Protein AF-0000000071014313 (afdb_homodimer)

Foldseek 3Di:
DPPPPPPPPPPPPPPLPLCLVLPDPPQLVQPPPPPADKKKWFAFFAADDPDDPFTAFGWMWIDDPQAIEIEFAAPCNQVSCVVLSHHLLRHQEYEYQFDPRSRHVRVLVSLLVCQLNVRDDAYEYEYAAPVVVVLVVSLVVNVVVQVCRPVDPSHDGDDSVRRYHYDHDEAQDWDQDSNWIKGKHFAQLDDDPPPDPCNRRGTGIKMWTDDPVFIEIEGGWHADGPRSLQSLAAGQEYEFEEEDLVQVLVVCCVVCVPDDPVRSVVSSVSCNGGHYHLLRLLQSCQSRVYQEYEYGNYHRPPQDPVNVVVSPVNSCVRHPHYYHHDGRGDMD/DDPPPPPPPPPPPPPLPLCLVLLDPPQLVQPPPPPADKKKWFAFFAADDPDDPFTAFGWMWIDDPQAIEIEFAAPCNQVSCVVLSHHLLRYQEYEYQFDPRSRHVRVLVSLLVCQLNVRDDAYEYEYAAPVVVVLVVSLVVCVVVQVCRPVDPSHDGDDSVRRYHYDHDEAQDWDQRSNWIKGKHFAQLDDDPPPDPCNRRGTGIKMWTDDPVFIEIEGGWHADGPRSLQSLAAGQEYEFEEEDLVQVLVVCCVVCVPDDPVRSVVSSCSCNGGHYHLLRLLQSCQSSVYQEYEYGNYHHPPQDPVNVVVSPVNSCVRHVHYYHHDGRGDMD

Structure (mmCIF, N/CA/C/O backbone):
data_AF-0000000071014313-model_v1
#
loop_
_entity.id
_entity.type
_entity.pdbx_description
1 polymer 'MBL fold metallo-hydrolase'
#
loop_
_atom_site.group_PDB
_atom_site.id
_atom_site.type_symbol
_atom_site.label_atom_id
_atom_site.label_alt_id
_atom_site.label_comp_id
_atom_site.label_asym_id
_atom_site.label_entity_id
_atom_site.label_seq_id
_atom_site.pdbx_PDB_ins_code
_atom_site.Cartn_x
_atom_site.Cartn_y
_atom_site.Cartn_z
_atom_site.occupancy
_atom_site.B_iso_or_equiv
_atom_site.auth_seq_id
_atom_site.auth_comp_id
_atom_site.auth_asym_id
_atom_site.auth_atom_id
_atom_site.pdbx_PDB_model_num
ATOM 1 N N . MET A 1 1 ? -30.297 21 66.75 1 26.94 1 MET A N 1
ATOM 2 C CA . MET A 1 1 ? -30.891 20.219 65.625 1 26.94 1 MET A CA 1
ATOM 3 C C . MET A 1 1 ? -30.188 20.5 64.312 1 26.94 1 MET A C 1
ATOM 5 O O . MET A 1 1 ? -30.328 21.578 63.75 1 26.94 1 MET A O 1
ATOM 9 N N . ALA A 1 2 ? -28.891 20.047 64.188 1 30.89 2 ALA A N 1
ATOM 10 C CA . ALA A 1 2 ? -27.797 20.234 63.25 1 30.89 2 ALA A CA 1
ATOM 11 C C . ALA A 1 2 ? -28.141 19.656 61.875 1 30.89 2 ALA A C 1
ATOM 13 O O . ALA A 1 2 ? -28.453 18.469 61.75 1 30.89 2 ALA A O 1
ATOM 14 N N . PHE A 1 3 ? -28.781 20.5 60.969 1 27.12 3 PHE A N 1
ATOM 15 C CA . PHE A 1 3 ? -29.25 20.172 59.625 1 27.12 3 PHE A CA 1
ATOM 16 C C . PHE A 1 3 ? -28.094 19.688 58.75 1 27.12 3 PHE A C 1
ATOM 18 O O . PHE A 1 3 ? -27.109 20.406 58.594 1 27.12 3 PHE A O 1
ATOM 25 N N . ALA A 1 4 ? -27.797 18.375 58.781 1 27.09 4 ALA A N 1
ATOM 26 C CA . ALA A 1 4 ? -26.797 17.641 58 1 27.09 4 ALA A CA 1
ATOM 27 C C . ALA A 1 4 ? -27.094 17.766 56.5 1 27.09 4 ALA A C 1
ATOM 29 O O . ALA A 1 4 ? -28.141 17.312 56.031 1 27.09 4 ALA A O 1
ATOM 30 N N . ARG A 1 5 ? -26.688 18.922 55.875 1 26.81 5 ARG A N 1
ATOM 31 C CA . ARG A 1 5 ? -26.859 19.203 54.438 1 26.81 5 ARG A CA 1
ATOM 32 C C . ARG A 1 5 ? -26.234 18.109 53.594 1 26.81 5 ARG A C 1
ATOM 34 O O . ARG A 1 5 ? -25.047 17.828 53.719 1 26.81 5 ARG A O 1
ATOM 41 N N . THR A 1 6 ? -26.969 17.047 53.344 1 25.08 6 THR A N 1
ATOM 42 C CA . THR A 1 6 ? -26.594 15.93 52.5 1 25.08 6 THR A CA 1
ATOM 43 C C . THR A 1 6 ? -26.266 16.406 51.062 1 25.08 6 THR A C 1
ATOM 45 O O . THR A 1 6 ? -27.109 17 50.406 1 25.08 6 THR A O 1
ATOM 48 N N . CYS A 1 7 ? -25.094 17 50.812 1 25.45 7 CYS A N 1
ATOM 49 C CA . CYS A 1 7 ? -24.609 17.422 49.5 1 25.45 7 CYS A CA 1
ATOM 50 C C . CYS A 1 7 ? -24.625 16.266 48.5 1 25.45 7 CYS A C 1
ATOM 52 O O . CYS A 1 7 ? -23.969 15.25 48.719 1 25.45 7 CYS A O 1
ATOM 54 N N . GLY A 1 8 ? -25.812 15.945 47.938 1 24.05 8 GLY A N 1
ATOM 55 C CA . GLY A 1 8 ? -26.062 14.93 46.938 1 24.05 8 GLY A CA 1
ATOM 56 C C . GLY A 1 8 ? -25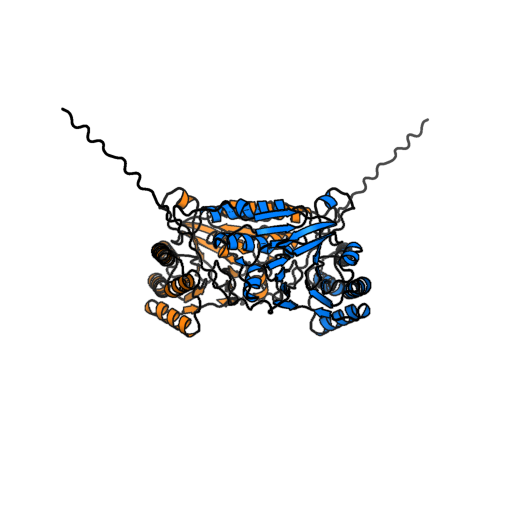.094 15 45.781 1 24.05 8 GLY A C 1
ATOM 57 O O . GLY A 1 8 ? -24.797 16.078 45.25 1 24.05 8 GLY A O 1
ATOM 58 N N . SER A 1 9 ? -24.094 14.023 45.688 1 26.56 9 SER A N 1
ATOM 59 C CA . SER A 1 9 ? -23.078 13.734 44.688 1 26.56 9 SER A CA 1
ATOM 60 C C . SER A 1 9 ? -23.719 13.523 43.312 1 26.56 9 SER A C 1
ATOM 62 O O . SER A 1 9 ? -24.453 12.562 43.094 1 26.56 9 SER A O 1
ATOM 64 N N . GLU A 1 10 ? -24.312 14.57 42.75 1 26.48 10 GLU A N 1
ATOM 65 C CA . GLU A 1 10 ? -24.812 14.32 41.406 1 26.48 10 GLU A CA 1
ATOM 66 C C . GLU A 1 10 ? -23.719 13.797 40.469 1 26.48 10 GLU A C 1
ATOM 68 O O . GLU A 1 10 ? -22.656 14.406 40.375 1 26.48 10 GLU A O 1
ATOM 73 N N . ALA A 1 11 ? -23.672 12.492 40.25 1 27.77 11 ALA A N 1
ATOM 74 C CA . ALA A 1 11 ? -22.906 11.758 39.25 1 27.77 11 ALA A CA 1
ATOM 75 C C . ALA A 1 11 ? -23.062 12.398 37.875 1 27.77 11 ALA A C 1
ATOM 77 O O . ALA A 1 11 ? -24.156 12.469 37.312 1 27.77 11 ALA A O 1
ATOM 78 N N . VAL A 1 12 ? -22.312 13.398 37.531 1 24.95 12 VAL A N 1
ATOM 79 C CA . VAL A 1 12 ? -22.234 13.852 36.156 1 24.95 12 VAL A CA 1
ATOM 80 C C . VAL A 1 12 ? -21.891 12.672 35.25 1 24.95 12 VAL A C 1
ATOM 82 O O . VAL A 1 12 ? -20.844 12.047 35.375 1 24.95 12 VAL A O 1
ATOM 85 N N . ARG A 1 13 ? -22.938 11.953 34.812 1 28.14 13 ARG A N 1
ATOM 86 C CA . ARG A 1 13 ? -22.781 11.016 33.688 1 28.14 13 ARG A CA 1
ATOM 87 C C . ARG A 1 13 ? -21.969 11.641 32.562 1 28.14 13 ARG A C 1
ATOM 89 O O . ARG A 1 13 ? -22.406 12.609 31.938 1 28.14 13 ARG A O 1
ATOM 96 N N . ARG A 1 14 ? -20.672 11.602 32.656 1 26.84 14 ARG A N 1
ATOM 97 C CA . ARG A 1 14 ? -19.828 11.906 31.5 1 26.84 14 ARG A CA 1
ATOM 98 C C . ARG A 1 14 ? -20.312 11.156 30.266 1 26.84 14 ARG A C 1
ATOM 100 O O . ARG A 1 14 ? -20.203 9.922 30.203 1 26.84 14 ARG A O 1
ATOM 107 N N . THR A 1 15 ? -21.422 11.57 29.781 1 27.77 15 THR A N 1
ATOM 108 C CA . THR A 1 15 ? -21.672 11.047 28.438 1 27.77 15 THR A CA 1
ATOM 109 C C . THR A 1 15 ? -20.469 11.242 27.531 1 27.77 15 THR A C 1
ATOM 111 O O . THR A 1 15 ? -20.078 12.383 27.25 1 27.77 15 THR A O 1
ATOM 114 N N . ALA A 1 16 ? -19.453 10.508 27.734 1 30.94 16 ALA A N 1
ATOM 115 C CA . ALA A 1 16 ? -18.375 10.383 26.75 1 30.94 16 ALA A CA 1
ATOM 116 C C . ALA A 1 16 ? -18.938 10.367 25.328 1 30.94 16 ALA A C 1
ATOM 118 O O . ALA A 1 16 ? -19.688 9.461 24.953 1 30.94 16 ALA A O 1
ATOM 119 N N . LEU A 1 17 ? -19.297 11.539 24.906 1 31.41 17 LEU A N 1
ATOM 120 C CA . LEU A 1 17 ? -19.594 11.664 23.484 1 31.41 17 LEU A CA 1
ATOM 121 C C . LEU A 1 17 ? -18.547 10.93 22.641 1 31.41 17 LEU A C 1
ATOM 123 O O . LEU A 1 17 ? -17.375 11.297 22.641 1 31.41 17 LEU A O 1
ATOM 127 N N . SER A 1 18 ? -18.594 9.609 22.641 1 35.16 18 SER A N 1
ATOM 128 C CA . SER A 1 18 ? -17.891 8.859 21.609 1 35.16 18 SER A CA 1
ATOM 129 C C . SER A 1 18 ? -18.078 9.492 20.234 1 35.16 18 SER A C 1
ATOM 131 O O . SER A 1 18 ? -19.156 9.422 19.656 1 35.16 18 SER A O 1
ATOM 133 N N . ILE A 1 19 ? -17.531 10.586 20.078 1 32.69 19 ILE A N 1
ATOM 134 C CA . ILE A 1 19 ? -17.484 11.117 18.719 1 32.69 19 ILE A CA 1
ATOM 135 C C . ILE A 1 19 ? -17 10.047 17.75 1 32.69 19 ILE A C 1
ATOM 137 O O . ILE A 1 19 ? -15.789 9.828 17.625 1 32.69 19 ILE A O 1
ATOM 141 N N . ALA A 1 20 ? -17.516 8.906 17.797 1 34.75 20 ALA A N 1
ATOM 142 C CA . ALA A 1 20 ? -17.328 8.039 16.641 1 34.75 20 ALA A CA 1
ATOM 143 C C . ALA A 1 20 ? -17.469 8.82 15.344 1 34.75 20 ALA A C 1
ATOM 145 O O . ALA A 1 20 ? -18.562 9.289 15.008 1 34.75 20 ALA A O 1
ATOM 146 N N . VAL A 1 21 ? -16.516 9.672 15.094 1 36.03 21 VAL A N 1
ATOM 147 C CA . VAL A 1 21 ? -16.516 10.297 13.781 1 36.03 21 VAL A CA 1
ATOM 148 C C . VAL A 1 21 ? -16.969 9.289 12.727 1 36.03 21 VAL A C 1
ATOM 150 O O . VAL A 1 21 ? -16.297 8.297 12.469 1 36.03 21 VAL A O 1
ATOM 153 N N . ALA A 1 22 ? -18.188 9.039 12.625 1 33.16 22 ALA A N 1
ATOM 154 C CA . ALA A 1 22 ? -18.812 8.344 11.5 1 33.16 22 ALA A CA 1
ATOM 155 C C . ALA A 1 22 ? -18.297 8.875 10.164 1 33.16 22 ALA A C 1
ATOM 157 O O . ALA A 1 22 ? -18.734 9.922 9.695 1 33.16 22 ALA A O 1
ATOM 158 N N . LEU A 1 23 ? -16.969 8.898 9.961 1 35.44 23 LEU A N 1
ATOM 159 C CA . LEU A 1 23 ? -16.484 9.188 8.617 1 35.44 23 LEU A CA 1
ATOM 160 C C . LEU A 1 23 ? -17.328 8.469 7.566 1 35.44 23 LEU A C 1
ATOM 162 O O . LEU A 1 23 ? -17.391 7.238 7.551 1 35.44 23 LEU A O 1
ATOM 166 N N . VAL A 1 24 ? -18.328 9.164 7.113 1 33.41 24 VAL A N 1
ATOM 167 C CA . VAL A 1 24 ? -19.328 8.82 6.125 1 33.41 24 VAL A CA 1
ATOM 168 C C . VAL A 1 24 ? -18.672 8.172 4.91 1 33.41 24 VAL A C 1
ATOM 170 O O . VAL A 1 24 ? -17.734 8.727 4.34 1 33.41 24 VAL A O 1
ATOM 173 N N . ALA A 1 25 ? -18.828 6.934 4.715 1 34.19 25 ALA A N 1
ATOM 174 C CA . ALA A 1 25 ? -18.641 6.184 3.477 1 34.19 25 ALA A CA 1
ATOM 175 C C . ALA A 1 25 ? -19.203 6.941 2.283 1 34.19 25 ALA A C 1
ATOM 177 O O . ALA A 1 25 ? -20.422 7.16 2.203 1 34.19 25 ALA A O 1
ATOM 178 N N . ALA A 1 26 ? -18.5 7.93 1.796 1 34.97 26 ALA A N 1
ATOM 179 C CA . ALA A 1 26 ? -18.953 8.383 0.486 1 34.97 26 ALA A CA 1
ATOM 180 C C . ALA A 1 26 ? -19.469 7.215 -0.348 1 34.97 26 ALA A C 1
ATOM 182 O O . ALA A 1 26 ? -18.75 6.242 -0.578 1 34.97 26 ALA A O 1
ATOM 183 N N . SER A 1 27 ? -20.734 7.066 -0.314 1 32.25 27 SER A N 1
ATOM 184 C CA . SER A 1 27 ? -21.328 6.082 -1.218 1 32.25 27 SER A CA 1
ATOM 185 C C . SER A 1 27 ? -20.875 6.32 -2.658 1 32.25 27 SER A C 1
ATOM 187 O O . SER A 1 27 ? -21.391 7.227 -3.324 1 32.25 27 SER A O 1
ATOM 189 N N . ALA A 1 28 ? -19.594 6.227 -3.006 1 36.09 28 ALA A N 1
ATOM 190 C CA . ALA A 1 28 ? -19.422 6.082 -4.449 1 36.09 28 ALA A CA 1
ATOM 191 C C . ALA A 1 28 ? -20.516 5.203 -5.051 1 36.09 28 ALA A C 1
ATOM 193 O O . ALA A 1 28 ? -20.797 4.121 -4.531 1 36.09 28 ALA A O 1
ATOM 194 N N . THR A 1 29 ? -21.406 5.871 -5.727 1 34.91 29 THR A N 1
ATOM 195 C CA . THR A 1 29 ? -22.375 5.07 -6.469 1 34.91 29 THR A CA 1
ATOM 196 C C . THR A 1 29 ? -21.734 3.777 -6.969 1 34.91 29 THR A C 1
ATOM 198 O O . THR A 1 29 ? -20.875 3.807 -7.84 1 34.91 29 THR A O 1
ATOM 201 N N . ALA A 1 30 ? -21.609 2.875 -6.055 1 39.69 30 ALA A N 1
ATOM 202 C CA . ALA A 1 30 ? -21.219 1.525 -6.449 1 39.69 30 ALA A CA 1
ATOM 203 C C . ALA A 1 30 ? -21.891 1.123 -7.766 1 39.69 30 ALA A C 1
ATOM 205 O O . ALA A 1 30 ? -23.109 1.239 -7.914 1 39.69 30 ALA A O 1
ATOM 206 N N . GLN A 1 31 ? -21.188 1.229 -8.758 1 44.28 31 GLN A N 1
ATOM 207 C CA . GLN A 1 31 ? -21.781 0.568 -9.922 1 44.28 31 GLN A CA 1
ATOM 208 C C . GLN A 1 31 ? -22.391 -0.774 -9.531 1 44.28 31 GLN A C 1
ATOM 210 O O . GLN A 1 31 ? -21.734 -1.609 -8.906 1 44.28 31 GLN A O 1
ATOM 215 N N . PRO A 1 32 ? -23.75 -0.831 -9.516 1 41.12 32 PRO A N 1
ATOM 216 C CA . PRO A 1 32 ? -24.375 -2.107 -9.156 1 41.12 32 PRO A CA 1
ATOM 217 C C . PRO A 1 32 ? -23.703 -3.301 -9.828 1 41.12 32 PRO A C 1
ATOM 219 O O . PRO A 1 32 ? -23.172 -3.172 -10.938 1 41.12 32 PRO A O 1
ATOM 222 N N . ALA A 1 33 ? -23.281 -4.234 -9.008 1 41.94 33 ALA A N 1
ATOM 223 C CA . ALA A 1 33 ? -23 -5.5 -9.68 1 41.94 33 ALA A CA 1
ATOM 224 C C . ALA A 1 33 ? -24 -5.758 -10.805 1 41.94 33 ALA A C 1
ATOM 226 O O . ALA A 1 33 ? -25.141 -5.328 -10.727 1 41.94 33 ALA A O 1
ATOM 227 N N . ARG A 1 34 ? -23.688 -5.891 -11.914 1 41.28 34 ARG A N 1
ATOM 228 C CA . ARG A 1 34 ? -24.688 -6.305 -12.898 1 41.28 34 ARG A CA 1
ATOM 229 C C . ARG A 1 34 ? -25.828 -7.059 -12.227 1 41.28 34 ARG A C 1
ATOM 231 O O . ARG A 1 34 ? -25.609 -7.805 -11.273 1 41.28 34 ARG A O 1
ATOM 238 N N . ALA A 1 35 ? -27.016 -6.633 -12.211 1 48.16 35 ALA A N 1
ATOM 239 C CA . ALA A 1 35 ? -28.328 -7.141 -11.812 1 48.16 35 ALA A CA 1
ATOM 240 C C . ALA A 1 35 ? -28.328 -8.664 -11.703 1 48.16 35 ALA A C 1
ATOM 242 O O . ALA A 1 35 ? -29.234 -9.258 -11.141 1 48.16 35 ALA A O 1
ATOM 243 N N . GLY A 1 36 ? -27.141 -9.773 -11.531 1 60.97 36 GLY A N 1
ATOM 244 C CA . GLY A 1 36 ? -27.375 -11.156 -11.141 1 60.97 36 GLY A CA 1
ATOM 245 C C . GLY A 1 36 ? -26.078 -11.914 -10.875 1 60.97 36 GLY A C 1
ATOM 246 O O . GLY A 1 36 ? -26.109 -13 -10.289 1 60.97 36 GLY A O 1
ATOM 247 N N . GLY A 1 37 ? -24.766 -11.539 -11.266 1 84.56 37 GLY A N 1
ATOM 248 C CA . GLY A 1 37 ? -23.703 -12.531 -11.141 1 84.56 37 GLY A CA 1
ATOM 249 C C . GLY A 1 37 ? -22.438 -11.984 -10.516 1 84.56 37 GLY A C 1
ATOM 250 O O . GLY A 1 37 ? -22.359 -10.797 -10.18 1 84.56 37 GLY A O 1
ATOM 251 N N . SER A 1 38 ? -21.625 -12.844 -10.062 1 94.75 38 SER A N 1
ATOM 252 C CA . SER A 1 38 ? -20.328 -12.516 -9.484 1 94.75 38 SER A CA 1
ATOM 253 C C . SER A 1 38 ? -19.406 -11.867 -10.516 1 94.75 38 SER A C 1
ATOM 255 O O . SER A 1 38 ? -19.578 -12.07 -11.719 1 94.75 38 SER A O 1
ATOM 257 N N . THR A 1 39 ? -18.531 -10.914 -10.062 1 97.69 39 THR A N 1
ATOM 258 C CA . THR A 1 39 ? -17.547 -10.25 -10.922 1 97.69 39 THR A CA 1
ATOM 259 C C . THR A 1 39 ? -16.141 -10.391 -10.359 1 97.69 39 THR A C 1
ATOM 261 O O . THR A 1 39 ? -15.922 -10.18 -9.164 1 97.69 39 THR A O 1
ATOM 264 N N . TRP A 1 40 ? -15.25 -10.875 -11.211 1 98.56 40 TRP A N 1
ATOM 265 C CA . TRP A 1 40 ? -13.836 -10.875 -10.867 1 98.56 40 TRP A CA 1
ATOM 266 C C . TRP A 1 40 ? -13.141 -9.641 -11.422 1 98.56 40 TRP A C 1
ATOM 268 O O . TRP A 1 40 ? -13.203 -9.375 -12.625 1 98.56 40 TRP A O 1
ATOM 278 N N . ILE A 1 41 ? -12.508 -8.859 -10.555 1 98.81 41 ILE A N 1
ATOM 279 C CA . ILE A 1 41 ? -11.797 -7.66 -10.969 1 98.81 41 ILE A CA 1
ATOM 280 C C . ILE A 1 41 ? -10.297 -7.836 -10.727 1 98.81 41 ILE A C 1
ATOM 282 O O . ILE A 1 41 ? -9.883 -8.172 -9.609 1 98.81 41 ILE A O 1
ATOM 286 N N . THR A 1 42 ? -9.477 -7.648 -11.773 1 98.88 42 THR A N 1
ATOM 287 C CA . THR A 1 42 ? -8.031 -7.633 -11.594 1 98.88 42 THR A CA 1
ATOM 288 C C . THR A 1 42 ? -7.562 -6.262 -11.117 1 98.88 42 THR A C 1
ATOM 290 O O . THR A 1 42 ? -7.383 -5.348 -11.922 1 98.88 42 THR A O 1
ATOM 293 N N . LEU A 1 43 ? -7.297 -6.148 -9.836 1 98.81 43 LEU A N 1
ATOM 294 C CA . LEU A 1 43 ? -6.895 -4.859 -9.289 1 98.81 43 LEU A CA 1
ATOM 295 C C . LEU A 1 43 ? -5.457 -4.527 -9.672 1 98.81 43 LEU A C 1
ATOM 297 O O . LEU A 1 43 ? -5.164 -3.404 -10.086 1 98.81 43 LEU A O 1
ATOM 301 N N . GLY A 1 44 ? -4.598 -5.41 -9.477 1 98.69 44 GLY A N 1
ATOM 302 C CA . GLY A 1 44 ? -3.197 -5.297 -9.859 1 98.69 44 GLY A CA 1
ATOM 303 C C . GLY A 1 44 ? -2.674 -6.527 -10.57 1 98.69 44 GLY A C 1
ATOM 304 O O . GLY A 1 44 ? -2.836 -7.648 -10.086 1 98.69 44 GLY A O 1
ATOM 305 N N . THR A 1 45 ? -1.954 -6.32 -11.758 1 98.12 45 THR A N 1
ATOM 306 C CA . THR A 1 45 ? -1.672 -7.449 -12.641 1 98.12 45 THR A CA 1
ATOM 307 C C . THR A 1 45 ? -0.168 -7.633 -12.82 1 98.12 45 THR A C 1
ATOM 309 O O . THR A 1 45 ? 0.271 -8.492 -13.594 1 98.12 45 THR A O 1
ATOM 312 N N . MET A 1 46 ? 0.607 -6.863 -12.078 1 95.81 46 MET A N 1
ATOM 313 C CA . MET A 1 46 ? 2.059 -6.965 -12.211 1 95.81 46 MET A CA 1
ATOM 314 C C . MET A 1 46 ? 2.619 -7.996 -11.234 1 95.81 46 MET A C 1
ATOM 316 O O . MET A 1 46 ? 2.334 -7.945 -10.039 1 95.81 46 MET A O 1
ATOM 320 N N . GLY A 1 47 ? 3.381 -8.852 -11.758 1 95.12 47 GLY A N 1
ATOM 321 C CA . GLY A 1 47 ? 4.145 -9.68 -10.844 1 95.12 47 GLY A CA 1
ATOM 322 C C . GLY A 1 47 ? 5.266 -8.93 -10.156 1 95.12 47 GLY A C 1
ATOM 323 O O . GLY A 1 47 ? 5.938 -8.102 -10.766 1 95.12 47 GLY A O 1
ATOM 324 N N . GLY A 1 48 ? 5.457 -9.203 -8.922 1 89.94 48 GLY A N 1
ATOM 325 C CA . GLY A 1 48 ? 6.52 -8.547 -8.172 1 89.94 48 GLY A CA 1
ATOM 326 C C . GLY A 1 48 ? 7.832 -9.312 -8.211 1 89.94 48 GLY A C 1
ATOM 327 O O . GLY A 1 48 ? 8.039 -10.156 -9.086 1 89.94 48 GLY A O 1
ATOM 328 N N . PRO A 1 49 ? 8.781 -8.906 -7.34 1 93.06 49 PRO A N 1
ATOM 329 C CA . PRO A 1 49 ? 8.625 -7.941 -6.246 1 93.06 49 PRO A CA 1
ATOM 330 C C . PRO A 1 49 ? 8.938 -6.508 -6.672 1 93.06 49 PRO A C 1
ATOM 332 O O . PRO A 1 49 ? 8.664 -5.566 -5.926 1 93.06 49 PRO A O 1
ATOM 335 N N . ILE A 1 50 ? 9.484 -6.312 -7.828 1 92.44 50 ILE A N 1
ATOM 336 C CA . ILE A 1 50 ? 9.836 -4.973 -8.289 1 92.44 50 ILE A CA 1
ATOM 337 C C . ILE A 1 50 ? 8.578 -4.266 -8.805 1 92.44 50 ILE A C 1
ATOM 339 O O . ILE A 1 50 ? 7.859 -4.801 -9.648 1 92.44 50 ILE A O 1
ATOM 343 N N . ALA A 1 51 ? 8.367 -3.072 -8.312 1 94.94 51 ALA A N 1
ATOM 344 C CA . ALA A 1 51 ? 7.188 -2.312 -8.711 1 94.94 51 ALA A CA 1
ATOM 345 C C . ALA A 1 51 ? 7.32 -1.803 -10.141 1 94.94 51 ALA A C 1
ATOM 347 O O . ALA A 1 51 ? 8.438 -1.576 -10.625 1 94.94 51 ALA A O 1
ATOM 348 N N . SER A 1 52 ? 6.191 -1.687 -10.781 1 94.5 52 SER A N 1
ATOM 349 C CA . SER A 1 52 ? 6.086 -1.191 -12.148 1 94.5 52 SER A CA 1
ATOM 350 C C . SER A 1 52 ? 5.387 0.162 -12.195 1 94.5 52 SER A C 1
ATOM 352 O O . SER A 1 52 ? 4.523 0.449 -11.359 1 94.5 52 SER A O 1
ATOM 354 N N . ALA A 1 53 ? 5.727 0.974 -13.164 1 94.88 53 ALA A N 1
ATOM 355 C CA . ALA A 1 53 ? 5.055 2.254 -13.367 1 94.88 53 ALA A CA 1
ATOM 356 C C . ALA A 1 53 ? 3.691 2.061 -14.023 1 94.88 53 ALA A C 1
ATOM 358 O O . ALA A 1 53 ? 2.836 2.947 -13.969 1 94.88 53 ALA A O 1
ATOM 359 N N . ASP A 1 54 ? 3.469 0.889 -14.602 1 93.94 54 ASP A N 1
ATOM 360 C CA . ASP A 1 54 ? 2.33 0.745 -15.508 1 93.94 54 ASP A CA 1
ATOM 361 C C . ASP A 1 54 ? 1.273 -0.182 -14.914 1 93.94 54 ASP A C 1
ATOM 363 O O . ASP A 1 54 ? 0.111 -0.151 -15.32 1 93.94 54 ASP A O 1
ATOM 367 N N . ARG A 1 55 ? 1.731 -1.054 -14.031 1 96.62 55 ARG A N 1
ATOM 368 C CA . ARG A 1 55 ? 0.832 -2.045 -13.445 1 96.62 55 ARG A CA 1
ATOM 369 C C . ARG A 1 55 ? 0.989 -2.105 -11.93 1 96.62 55 ARG A C 1
ATOM 371 O O . ARG A 1 55 ? 2.098 -1.961 -11.414 1 96.62 55 ARG A O 1
ATOM 378 N N . SER A 1 56 ? -0.093 -2.293 -11.25 1 98.06 56 SER A N 1
ATOM 379 C CA . SER A 1 56 ? -0.079 -2.396 -9.789 1 98.06 56 SER A CA 1
ATOM 380 C C . SER A 1 56 ? 0.328 -3.795 -9.344 1 98.06 56 SER A C 1
ATOM 382 O O . SER A 1 56 ? 0.264 -4.746 -10.125 1 98.06 56 SER A O 1
ATOM 384 N N . GLN A 1 57 ? 0.724 -3.908 -8.117 1 98.12 57 GLN A N 1
ATOM 385 C CA . GLN A 1 57 ? 1.114 -5.191 -7.547 1 98.12 57 GLN A CA 1
ATOM 386 C C . GLN A 1 57 ? -0.088 -6.125 -7.41 1 98.12 57 GLN A C 1
ATOM 388 O O . GLN A 1 57 ? -1.235 -5.672 -7.441 1 98.12 57 GLN A O 1
ATOM 393 N N . PRO A 1 58 ? 0.172 -7.395 -7.219 1 98.56 58 PRO A N 1
ATOM 394 C CA . PRO A 1 58 ? -0.895 -8.391 -7.336 1 98.56 58 PRO A CA 1
ATOM 395 C C . PRO A 1 58 ? -2 -8.195 -6.301 1 98.56 58 PRO A C 1
ATOM 397 O O . PRO A 1 58 ? -1.729 -8.18 -5.098 1 98.56 58 PRO A O 1
ATOM 400 N N . ALA A 1 59 ? -3.164 -8.055 -6.758 1 98.88 59 ALA A N 1
ATOM 401 C CA . ALA A 1 59 ? -4.414 -8.016 -6.004 1 98.88 59 ALA A CA 1
ATOM 402 C C . ALA A 1 59 ? -5.613 -8.25 -6.918 1 98.88 59 ALA A C 1
ATOM 404 O O . ALA A 1 59 ? -5.621 -7.805 -8.07 1 98.88 59 ALA A O 1
ATOM 405 N N . ASN A 1 60 ? -6.621 -8.961 -6.441 1 98.88 60 ASN A N 1
ATOM 406 C CA . ASN A 1 60 ? -7.879 -9.227 -7.133 1 98.88 60 ASN A CA 1
ATOM 407 C C . ASN A 1 60 ? -9.078 -9.008 -6.215 1 98.88 60 ASN A C 1
ATOM 409 O O . ASN A 1 60 ? -8.922 -8.922 -4.992 1 98.88 60 ASN A O 1
ATOM 413 N N . LEU A 1 61 ? -10.188 -8.867 -6.871 1 98.88 61 LEU A N 1
ATOM 414 C CA . LEU A 1 61 ? -11.438 -8.68 -6.137 1 98.88 61 LEU A CA 1
ATOM 415 C C . LEU A 1 61 ? -12.539 -9.57 -6.695 1 98.88 61 LEU A C 1
ATOM 417 O O . LEU A 1 61 ? -12.773 -9.594 -7.906 1 98.88 61 LEU A O 1
ATOM 421 N N . LEU A 1 62 ? -13.117 -10.422 -5.848 1 98.81 62 LEU A N 1
ATOM 422 C CA . LEU A 1 62 ? -14.344 -11.133 -6.18 1 98.81 62 LEU A CA 1
ATOM 423 C C . LEU A 1 62 ? -15.562 -10.406 -5.605 1 98.81 62 LEU A C 1
ATOM 425 O O . LEU A 1 62 ? -15.75 -10.375 -4.387 1 98.81 62 LEU A O 1
ATOM 429 N N . LEU A 1 63 ? -16.312 -9.805 -6.43 1 97.25 63 LEU A N 1
ATOM 430 C CA . LEU A 1 63 ? -17.547 -9.109 -6.039 1 97.25 63 LEU A CA 1
ATOM 431 C C . LEU A 1 63 ? -18.75 -10.031 -6.137 1 97.25 63 LEU A C 1
ATOM 433 O O . LEU A 1 63 ? -18.969 -10.664 -7.176 1 97.25 63 LEU A O 1
ATOM 437 N N . THR A 1 64 ? -19.453 -10.141 -5.062 1 94.75 64 THR A N 1
ATOM 438 C CA . THR A 1 64 ? -20.703 -10.898 -5.023 1 94.75 64 THR A CA 1
ATOM 439 C C . THR A 1 64 ? -21.859 -10 -4.602 1 94.75 64 THR A C 1
ATOM 441 O O . THR A 1 64 ? -21.672 -8.812 -4.344 1 94.75 64 THR A O 1
ATOM 444 N N . SER A 1 65 ? -23.047 -10.531 -4.555 1 88.44 65 SER A N 1
ATOM 445 C CA . SER A 1 65 ? -24.219 -9.773 -4.129 1 88.44 65 SER A CA 1
ATOM 446 C C . SER A 1 65 ? -24.141 -9.438 -2.645 1 88.44 65 SER A C 1
ATOM 448 O O . SER A 1 65 ? -24.734 -8.445 -2.199 1 88.44 65 SER A O 1
ATOM 450 N N . THR A 1 66 ? -23.375 -10.148 -1.935 1 85 66 THR A N 1
ATOM 451 C CA . THR A 1 66 ? -23.391 -9.984 -0.485 1 85 66 THR A CA 1
ATOM 452 C C . THR A 1 66 ? -22.125 -9.258 -0.01 1 85 66 THR A C 1
ATOM 454 O O . THR A 1 66 ? -22.062 -8.828 1.142 1 85 66 THR A O 1
ATOM 457 N N . GLY A 1 67 ? -21.156 -9.133 -0.886 1 92.06 67 GLY A N 1
ATOM 458 C CA . GLY A 1 67 ? -19.922 -8.484 -0.462 1 92.06 67 GLY A CA 1
ATOM 459 C C . GLY A 1 67 ? -18.766 -8.711 -1.419 1 92.06 67 GLY A C 1
ATOM 460 O O . GLY A 1 67 ? -18.969 -9.031 -2.59 1 92.06 67 GLY A O 1
ATOM 461 N N . ALA A 1 68 ? -17.594 -8.359 -0.892 1 97.56 68 ALA A N 1
ATOM 462 C CA . ALA A 1 68 ? -16.391 -8.477 -1.726 1 97.56 68 ALA A CA 1
ATOM 463 C C . ALA A 1 68 ? -15.281 -9.211 -0.986 1 97.56 68 ALA A C 1
ATOM 465 O O . ALA A 1 68 ? -15.141 -9.07 0.231 1 97.56 68 ALA A O 1
ATOM 466 N N . ILE A 1 69 ? -14.609 -10.062 -1.732 1 98.75 69 ILE A N 1
ATOM 467 C CA . ILE A 1 69 ? -13.445 -10.781 -1.235 1 98.75 69 ILE A CA 1
ATOM 468 C C . ILE A 1 69 ? -12.188 -10.273 -1.94 1 98.75 69 ILE A C 1
ATOM 470 O O . ILE A 1 69 ? -12.086 -10.344 -3.166 1 98.75 69 ILE A O 1
ATOM 474 N N . LEU A 1 70 ? -11.328 -9.68 -1.137 1 98.94 70 LEU A N 1
ATOM 475 C CA . LEU A 1 70 ? -10.023 -9.289 -1.665 1 98.94 70 LEU A CA 1
ATOM 476 C C . LEU A 1 70 ? -9.078 -10.484 -1.723 1 98.94 70 LEU A C 1
ATOM 478 O O . LEU A 1 70 ? -8.883 -11.18 -0.722 1 98.94 70 LEU A O 1
ATOM 482 N N . VAL A 1 71 ? -8.531 -10.812 -2.91 1 98.94 71 VAL A N 1
ATOM 483 C CA . VAL A 1 71 ? -7.617 -11.938 -3.111 1 98.94 71 VAL A CA 1
ATOM 484 C C . VAL A 1 71 ? -6.203 -11.414 -3.355 1 98.94 71 VAL A C 1
ATOM 486 O O . VAL A 1 71 ? -5.918 -10.836 -4.406 1 98.94 71 VAL A O 1
ATOM 489 N N . ASP A 1 72 ? -5.293 -11.648 -2.377 1 98.94 72 ASP A N 1
ATOM 490 C CA . ASP A 1 72 ? -3.984 -11.016 -2.248 1 98.94 72 ASP A CA 1
ATOM 491 C C . ASP A 1 72 ? -4.117 -9.5 -2.107 1 98.94 72 ASP A C 1
ATOM 493 O O . ASP A 1 72 ? -5.168 -8.938 -2.416 1 98.94 72 ASP A O 1
ATOM 497 N N . ALA A 1 73 ? -3.098 -8.898 -1.549 1 98.81 73 ALA A N 1
ATOM 498 C CA . ALA A 1 73 ? -3.1 -7.469 -1.249 1 98.81 73 ALA A CA 1
ATOM 499 C C . ALA A 1 73 ? -1.702 -6.875 -1.401 1 98.81 73 ALA A C 1
ATOM 501 O O . ALA A 1 73 ? -1.023 -6.605 -0.408 1 98.81 73 ALA A O 1
ATOM 502 N N . GLY A 1 74 ? -1.309 -6.66 -2.648 1 98.75 74 GLY A N 1
ATOM 503 C CA . GLY A 1 74 ? -0.048 -5.977 -2.889 1 98.75 74 GLY A CA 1
ATOM 504 C C . GLY A 1 74 ? -0.109 -4.492 -2.59 1 98.75 74 GLY A C 1
ATOM 505 O O . GLY A 1 74 ? -1.167 -3.965 -2.236 1 98.75 74 GLY A O 1
ATOM 506 N N . ASP A 1 75 ? 1 -3.811 -2.699 1 98.62 75 ASP A N 1
ATOM 507 C CA . ASP A 1 75 ? 1.066 -2.369 -2.48 1 98.62 75 ASP A CA 1
ATOM 508 C C . ASP A 1 75 ? 0.019 -1.637 -3.318 1 98.62 75 ASP A C 1
ATOM 510 O O . ASP A 1 75 ? -0.119 -1.897 -4.516 1 98.62 75 ASP A O 1
ATOM 514 N N . GLY A 1 76 ? -0.769 -0.708 -2.686 1 98.56 76 GLY A N 1
ATOM 515 C CA . GLY A 1 76 ? -1.731 0.109 -3.406 1 98.56 76 GLY A CA 1
ATOM 516 C C . GLY A 1 76 ? -3.09 -0.552 -3.547 1 98.56 76 GLY A C 1
ATOM 517 O O . GLY A 1 76 ? -3.939 -0.082 -4.309 1 98.56 76 GLY A O 1
ATOM 518 N N . ALA A 1 77 ? -3.314 -1.646 -2.834 1 98.81 77 ALA A N 1
ATOM 519 C CA . ALA A 1 77 ? -4.559 -2.398 -2.98 1 98.81 77 ALA A CA 1
ATOM 520 C C . ALA A 1 77 ? -5.77 -1.528 -2.648 1 98.81 77 ALA A C 1
ATOM 522 O O . ALA A 1 77 ? -6.789 -1.584 -3.338 1 98.81 77 ALA A O 1
ATOM 523 N N . VAL A 1 78 ? -5.707 -0.698 -1.598 1 98.69 78 VAL A N 1
ATOM 524 C CA . VAL A 1 78 ? -6.832 0.146 -1.208 1 98.69 78 VAL A CA 1
ATOM 525 C C . VAL A 1 78 ? -7.086 1.199 -2.283 1 98.69 78 VAL A C 1
ATOM 527 O O . VAL A 1 78 ? -8.234 1.509 -2.6 1 98.69 78 VAL A O 1
ATOM 530 N N . GLU A 1 79 ? -6.023 1.734 -2.83 1 98.25 79 GLU A N 1
ATOM 531 C CA . GLU A 1 79 ? -6.172 2.709 -3.906 1 98.25 79 GLU A CA 1
ATOM 532 C C . GLU A 1 79 ? -6.836 2.08 -5.129 1 98.25 79 GLU A C 1
ATOM 534 O O . GLU A 1 79 ? -7.688 2.699 -5.77 1 98.25 79 GLU A O 1
ATOM 539 N N . GLN A 1 80 ? -6.422 0.868 -5.453 1 98.75 80 GLN A N 1
ATOM 540 C CA . GLN A 1 80 ? -7.016 0.172 -6.586 1 98.75 80 GLN A CA 1
ATOM 541 C C . GLN A 1 80 ? -8.492 -0.128 -6.34 1 98.75 80 GLN A C 1
ATOM 543 O O . GLN A 1 80 ? -9.297 -0.103 -7.27 1 98.75 80 GLN A O 1
ATOM 548 N N . LEU A 1 81 ? -8.875 -0.462 -5.082 1 98.69 81 LEU A N 1
ATOM 549 C CA . LEU A 1 81 ? -10.281 -0.634 -4.738 1 98.69 81 LEU A CA 1
ATOM 550 C C . LEU A 1 81 ? -11.078 0.63 -5.047 1 98.69 81 LEU A C 1
ATOM 552 O O . LEU A 1 81 ? -12.164 0.561 -5.633 1 98.69 81 LEU A O 1
ATOM 556 N N . ALA A 1 82 ? -10.539 1.748 -4.68 1 97.69 82 ALA A N 1
ATOM 557 C CA . ALA A 1 82 ? -11.211 3.018 -4.938 1 97.69 82 ALA A CA 1
ATOM 558 C C . ALA A 1 82 ? -11.383 3.254 -6.438 1 97.69 82 ALA A C 1
ATOM 560 O O . ALA A 1 82 ? -12.445 3.688 -6.891 1 97.69 82 ALA A O 1
ATOM 561 N N . LYS A 1 83 ? -10.352 2.936 -7.215 1 98.25 83 LYS A N 1
ATOM 562 C CA . LYS A 1 83 ? -10.414 3.096 -8.664 1 98.25 83 LYS A CA 1
ATOM 563 C C . LYS A 1 83 ? -11.453 2.164 -9.273 1 98.25 83 LYS A C 1
ATOM 565 O O . LYS A 1 83 ? -12.078 2.5 -10.281 1 98.25 83 LYS A O 1
ATOM 570 N N . ALA A 1 84 ? -11.609 1.037 -8.648 1 98.38 84 ALA A N 1
ATOM 571 C CA . ALA A 1 84 ? -12.602 0.069 -9.117 1 98.38 84 ALA A CA 1
ATOM 572 C C . ALA A 1 84 ? -14.008 0.461 -8.68 1 98.38 84 ALA A C 1
ATOM 574 O O . ALA A 1 84 ? -14.984 -0.197 -9.047 1 98.38 84 ALA A O 1
ATOM 575 N N . GLY A 1 85 ? -14.125 1.483 -7.824 1 97 85 GLY A N 1
ATOM 576 C CA . GLY A 1 85 ? -15.422 1.937 -7.34 1 97 85 GLY A CA 1
ATOM 577 C C . GLY A 1 85 ? -15.961 1.091 -6.199 1 97 85 GLY A C 1
ATOM 578 O O . GLY A 1 85 ? -17.172 1.009 -6 1 97 85 GLY A O 1
ATOM 579 N N . VAL A 1 86 ? -15.125 0.396 -5.5 1 97.06 86 VAL A N 1
ATOM 580 C CA . VAL A 1 86 ? -15.547 -0.462 -4.398 1 97.06 86 VAL A CA 1
ATOM 581 C C . VAL A 1 86 ? -15.031 0.104 -3.074 1 97.06 86 VAL A C 1
ATOM 583 O O . VAL A 1 86 ? -13.828 0.099 -2.816 1 97.06 86 VAL A O 1
ATOM 586 N N . PRO A 1 87 ? -15.898 0.574 -2.221 1 94.88 87 PRO A N 1
ATOM 587 C CA . PRO A 1 87 ? -15.453 1.131 -0.94 1 94.88 87 PRO A CA 1
ATOM 588 C C . PRO A 1 87 ? -14.891 0.067 0.003 1 94.88 87 PRO A C 1
ATOM 590 O O . PRO A 1 87 ? -15.336 -1.084 -0.029 1 94.88 87 PRO A O 1
ATOM 593 N N . LEU A 1 88 ? -14 0.465 0.831 1 95.88 88 LEU A N 1
ATOM 594 C CA . LEU A 1 88 ? -13.266 -0.422 1.722 1 95.88 88 LEU A CA 1
ATOM 595 C C . LEU A 1 88 ? -14.211 -1.2 2.625 1 95.88 88 LEU A C 1
ATOM 597 O O . LEU A 1 88 ? -14.008 -2.391 2.869 1 95.88 88 LEU A O 1
ATOM 601 N N . PRO A 1 89 ? -15.352 -0.634 3.076 1 95.06 89 PRO A N 1
ATOM 602 C CA . PRO A 1 89 ? -16.266 -1.368 3.955 1 95.06 89 PRO A CA 1
ATOM 603 C C . PRO A 1 89 ? -16.953 -2.543 3.254 1 95.06 89 PRO A C 1
ATOM 605 O O . PRO A 1 89 ? -17.531 -3.406 3.914 1 95.06 89 PRO A O 1
ATOM 608 N N . ARG A 1 90 ? -16.906 -2.551 1.97 1 96.38 90 ARG A N 1
ATOM 609 C CA . ARG A 1 90 ? -17.547 -3.635 1.228 1 96.38 90 ARG A CA 1
ATOM 610 C C . ARG A 1 90 ? -16.703 -4.91 1.298 1 96.38 90 ARG A C 1
ATOM 612 O O . ARG A 1 90 ? -17.188 -5.996 0.979 1 96.38 90 ARG A O 1
ATOM 619 N N . ILE A 1 91 ? -15.469 -4.793 1.678 1 98.38 91 ILE A N 1
ATOM 620 C CA . ILE A 1 91 ? -14.594 -5.953 1.786 1 98.38 91 ILE A CA 1
ATOM 621 C C . ILE A 1 91 ? -14.938 -6.742 3.051 1 98.38 91 ILE A C 1
ATOM 623 O O . ILE A 1 91 ? -14.766 -6.238 4.164 1 98.38 91 ILE A O 1
ATOM 627 N N . ARG A 1 92 ? -15.305 -7.957 2.865 1 97.75 92 ARG A N 1
ATOM 628 C CA . ARG A 1 92 ? -15.703 -8.797 3.99 1 97.75 92 ARG A CA 1
ATOM 629 C C . ARG A 1 92 ? -14.594 -9.781 4.359 1 97.75 92 ARG A C 1
ATOM 631 O O . ARG A 1 92 ? -14.523 -10.242 5.496 1 97.75 92 ARG A O 1
ATOM 638 N N . ALA A 1 93 ? -13.812 -10.086 3.371 1 98.75 93 ALA A N 1
ATOM 639 C CA . ALA A 1 93 ? -12.742 -11.055 3.605 1 98.75 93 ALA A CA 1
ATOM 640 C C . ALA A 1 93 ? -11.531 -10.766 2.725 1 98.75 93 ALA A C 1
ATOM 642 O O . ALA A 1 93 ? -11.664 -10.148 1.665 1 98.75 93 ALA A O 1
ATOM 643 N N . VAL A 1 94 ? -10.398 -11.156 3.221 1 98.94 94 VAL A N 1
ATOM 644 C CA . VAL A 1 94 ? -9.156 -11.203 2.463 1 98.94 94 VAL A CA 1
ATOM 645 C C . VAL A 1 94 ? -8.656 -12.648 2.389 1 98.94 94 VAL A C 1
ATOM 647 O O . VAL A 1 94 ? -8.68 -13.375 3.387 1 98.94 94 VAL A O 1
ATOM 650 N N . VAL A 1 95 ? -8.25 -13.086 1.2 1 98.94 95 VAL A N 1
ATOM 651 C CA . VAL A 1 95 ? -7.625 -14.391 0.997 1 98.94 95 VAL A CA 1
ATOM 652 C C . VAL A 1 95 ? -6.219 -14.203 0.426 1 98.94 95 VAL A C 1
ATOM 654 O O . VAL A 1 95 ? -6.051 -13.641 -0.656 1 98.94 95 VAL A O 1
ATOM 657 N N . LEU A 1 96 ? -5.211 -14.672 1.162 1 98.94 96 LEU A N 1
ATOM 658 C CA . LEU A 1 96 ? -3.824 -14.57 0.724 1 98.94 96 LEU A CA 1
ATOM 659 C C . LEU A 1 96 ? -3.336 -15.898 0.165 1 98.94 96 LEU A C 1
ATOM 661 O O . LEU A 1 96 ? -3.42 -16.938 0.838 1 98.94 96 LEU A O 1
ATOM 665 N N . SER A 1 97 ? -2.816 -15.852 -1.054 1 98.88 97 SER A N 1
ATOM 666 C CA . SER A 1 97 ? -2.295 -17.078 -1.666 1 98.88 97 SER A CA 1
ATOM 667 C C . SER A 1 97 ? -1.007 -17.531 -0.985 1 98.88 97 SER A C 1
ATOM 669 O O . SER A 1 97 ? -0.84 -18.703 -0.684 1 98.88 97 SER A O 1
ATOM 671 N N . HIS A 1 98 ? -0.095 -16.594 -0.807 1 98.69 98 HIS A N 1
ATOM 672 C CA . HIS A 1 98 ? 1.145 -16.812 -0.068 1 98.69 98 HIS A CA 1
ATOM 673 C C . HIS A 1 98 ? 1.688 -15.508 0.493 1 98.69 98 HIS A C 1
ATOM 675 O O . HIS A 1 98 ? 1.09 -14.445 0.293 1 98.69 98 HIS A O 1
ATOM 681 N N . LEU A 1 99 ? 2.789 -15.578 1.207 1 98.56 99 LEU A N 1
ATOM 682 C CA . LEU A 1 99 ? 3.076 -14.445 2.086 1 98.56 99 LEU A CA 1
ATOM 683 C C . LEU A 1 99 ? 4.227 -13.609 1.537 1 98.56 99 LEU A C 1
ATOM 685 O O . LEU A 1 99 ? 4.797 -12.789 2.256 1 98.56 99 LEU A O 1
ATOM 689 N N . HIS A 1 100 ? 4.586 -13.812 0.236 1 98.25 100 HIS A N 1
ATOM 690 C CA . HIS A 1 100 ? 5.523 -12.867 -0.361 1 98.25 100 HIS A CA 1
ATOM 691 C C . HIS A 1 100 ? 4.973 -11.445 -0.319 1 98.25 100 HIS A C 1
ATOM 693 O O . HIS A 1 100 ? 3.756 -11.242 -0.386 1 98.25 100 HIS A O 1
ATOM 699 N N . PHE A 1 101 ? 5.852 -10.531 -0.318 1 98.44 101 PHE A N 1
ATOM 700 C CA . PHE A 1 101 ? 5.48 -9.164 0.031 1 98.44 101 PHE A CA 1
ATOM 701 C C . PHE A 1 101 ? 4.746 -8.492 -1.123 1 98.44 101 PHE A C 1
ATOM 703 O O . PHE A 1 101 ? 3.924 -7.598 -0.906 1 98.44 101 PHE A O 1
ATOM 710 N N . ASP A 1 102 ? 5.023 -8.883 -2.363 1 97.88 102 ASP A N 1
ATOM 711 C CA . ASP A 1 102 ? 4.273 -8.305 -3.471 1 97.88 102 ASP A CA 1
ATOM 712 C C . ASP A 1 102 ? 2.822 -8.773 -3.465 1 97.88 102 ASP A C 1
ATOM 714 O O . ASP A 1 102 ? 1.975 -8.211 -4.152 1 97.88 102 ASP A O 1
ATOM 718 N N . HIS A 1 103 ? 2.449 -9.758 -2.639 1 98.81 103 HIS A N 1
ATOM 719 C CA . HIS A 1 103 ? 1.08 -10.242 -2.516 1 98.81 103 HIS A CA 1
ATOM 720 C C . HIS A 1 103 ? 0.458 -9.805 -1.193 1 98.81 103 HIS A C 1
ATOM 722 O O . HIS A 1 103 ? -0.745 -9.977 -0.983 1 98.81 103 HIS A O 1
ATOM 728 N N . SER A 1 104 ? 1.261 -9.258 -0.281 1 98.75 104 SER A N 1
ATOM 729 C CA . SER A 1 104 ? 0.732 -9.031 1.06 1 98.75 104 SER A CA 1
ATOM 730 C C . SER A 1 104 ? 1.095 -7.641 1.569 1 98.75 104 SER A C 1
ATOM 732 O O . SER A 1 104 ? 0.585 -7.199 2.602 1 98.75 104 SER A O 1
ATOM 734 N N . GLY A 1 105 ? 1.906 -6.914 0.845 1 98.56 105 GLY A N 1
ATOM 735 C CA . GLY A 1 105 ? 2.475 -5.66 1.321 1 98.56 105 GLY A CA 1
ATOM 736 C C . GLY A 1 105 ? 1.434 -4.582 1.556 1 98.56 105 GLY A C 1
ATOM 737 O O . GLY A 1 105 ? 1.69 -3.609 2.266 1 98.56 105 GLY A O 1
ATOM 738 N N . GLY A 1 106 ? 0.269 -4.68 0.941 1 98.81 106 GLY A N 1
ATOM 739 C CA . GLY A 1 106 ? -0.791 -3.693 1.069 1 98.81 106 GLY A CA 1
ATOM 740 C C . GLY A 1 106 ? -1.741 -3.982 2.215 1 98.81 106 GLY A C 1
ATOM 741 O O . GLY A 1 106 ? -2.627 -3.178 2.512 1 98.81 106 GLY A O 1
ATOM 742 N N . LEU A 1 107 ? -1.576 -5.098 2.949 1 98.94 107 LEU A N 1
ATOM 743 C CA . LEU A 1 107 ? -2.527 -5.523 3.971 1 98.94 107 LEU A CA 1
ATOM 744 C C . LEU A 1 107 ? -2.533 -4.551 5.148 1 98.94 107 LEU A C 1
ATOM 746 O O . LEU A 1 107 ? -3.58 -4.309 5.754 1 98.94 107 LEU A O 1
ATOM 750 N N . ALA A 1 108 ? -1.388 -3.943 5.488 1 98.88 108 ALA A N 1
ATOM 751 C CA . ALA A 1 108 ? -1.321 -2.971 6.578 1 98.88 108 ALA A CA 1
ATOM 752 C C . ALA A 1 108 ? -2.262 -1.796 6.32 1 98.88 108 ALA A C 1
ATOM 754 O O . ALA A 1 108 ? -2.957 -1.34 7.23 1 98.88 108 ALA A O 1
ATOM 755 N N . ALA A 1 109 ? -2.23 -1.312 5.086 1 98.81 109 ALA A N 1
ATOM 756 C CA . ALA A 1 109 ? -3.121 -0.211 4.73 1 98.81 109 ALA A CA 1
ATOM 757 C C . ALA A 1 109 ? -4.586 -0.638 4.824 1 98.81 109 ALA A C 1
ATOM 759 O O . ALA A 1 109 ? -5.43 0.12 5.309 1 98.81 109 ALA A O 1
ATOM 760 N N . VAL A 1 110 ? -4.898 -1.867 4.379 1 98.88 110 VAL A N 1
ATOM 761 C CA . VAL A 1 110 ? -6.262 -2.373 4.453 1 98.88 110 VAL A CA 1
ATOM 762 C C . VAL A 1 110 ? -6.742 -2.355 5.902 1 98.88 110 VAL A C 1
ATOM 764 O O . VAL A 1 110 ? -7.801 -1.798 6.207 1 98.88 110 VAL A O 1
ATOM 767 N N . LEU A 1 111 ? -5.941 -2.889 6.816 1 98.81 111 LEU A N 1
ATOM 768 C CA . LEU A 1 111 ? -6.316 -2.994 8.227 1 98.81 111 LEU A CA 1
ATOM 769 C C . LEU A 1 111 ? -6.375 -1.618 8.875 1 98.81 111 LEU A C 1
ATOM 771 O O . LEU A 1 111 ? -7.352 -1.291 9.555 1 98.81 111 LEU A O 1
ATOM 775 N N . GLY A 1 112 ? -5.348 -0.854 8.641 1 98.44 112 GLY A N 1
ATOM 776 C CA . GLY A 1 112 ? -5.246 0.445 9.289 1 98.44 112 GLY A CA 1
ATOM 777 C C . GLY A 1 112 ? -6.344 1.404 8.875 1 98.44 112 GLY A C 1
ATOM 778 O O . GLY A 1 112 ? -6.934 2.084 9.719 1 98.44 112 GLY A O 1
ATOM 779 N N . LEU A 1 113 ? -6.617 1.471 7.566 1 97.94 113 LEU A N 1
ATOM 780 C CA . LEU A 1 113 ? -7.613 2.41 7.066 1 97.94 113 LEU A CA 1
ATOM 781 C C . LEU A 1 113 ? -9.023 1.961 7.441 1 97.94 113 LEU A C 1
ATOM 783 O O . LEU A 1 113 ? -9.898 2.793 7.691 1 97.94 113 LEU A O 1
ATOM 787 N N . ARG A 1 114 ? -9.305 0.665 7.535 1 97.25 114 ARG A N 1
ATOM 788 C CA . ARG A 1 114 ? -10.562 0.162 8.07 1 97.25 114 ARG A CA 1
ATOM 789 C C . ARG A 1 114 ? -10.758 0.596 9.516 1 97.25 114 ARG A C 1
ATOM 791 O O . ARG A 1 114 ? -11.852 1.02 9.906 1 97.25 114 ARG A O 1
ATOM 798 N N . TYR A 1 115 ? -9.672 0.509 10.273 1 96.75 115 TYR A N 1
ATOM 799 C CA . TYR A 1 115 ? -9.727 0.882 11.68 1 96.75 115 TYR A CA 1
ATOM 800 C C . TYR A 1 115 ? -9.977 2.377 11.844 1 96.75 115 TYR A C 1
ATOM 802 O O . TYR A 1 115 ? -10.875 2.785 12.586 1 96.75 115 TYR A O 1
ATOM 810 N N . GLN A 1 116 ? -9.18 3.15 11.055 1 93.88 116 GLN A N 1
ATOM 811 C CA . GLN A 1 116 ? -9.234 4.602 11.18 1 93.88 116 GLN A CA 1
ATOM 812 C C . GLN A 1 116 ? -10.594 5.145 10.758 1 93.88 116 GLN A C 1
ATOM 814 O O . GLN A 1 116 ? -11.055 6.16 11.281 1 93.88 116 GLN A O 1
ATOM 819 N N . THR A 1 117 ? -11.281 4.406 9.844 1 91.25 117 THR A N 1
ATOM 820 C CA . THR A 1 117 ? -12.586 4.852 9.383 1 91.25 117 THR A CA 1
ATOM 821 C C . THR A 1 117 ? -13.703 4.121 10.125 1 91.25 117 THR A C 1
ATOM 823 O O . THR A 1 117 ? -14.867 4.207 9.742 1 91.25 117 THR A O 1
ATOM 826 N N . ALA A 1 118 ? -13.383 3.285 11.07 1 90.06 118 ALA A N 1
ATOM 827 C CA . ALA A 1 118 ? -14.312 2.598 11.961 1 90.06 118 ALA A CA 1
ATOM 828 C C . ALA A 1 118 ? -15.266 1.707 11.172 1 90.06 118 ALA A C 1
ATOM 830 O O . ALA A 1 118 ? -16.469 1.693 11.438 1 90.06 118 ALA A O 1
ATOM 831 N N . VAL A 1 119 ? -14.789 1.012 10.188 1 91.62 119 VAL A N 1
ATOM 832 C CA . VAL A 1 119 ? -15.617 0.057 9.453 1 91.62 119 VAL A CA 1
ATOM 833 C C . VAL A 1 119 ? -16.172 -0.991 10.414 1 91.62 119 VAL A C 1
ATOM 835 O O . VAL A 1 119 ? -15.414 -1.618 11.164 1 91.62 119 VAL A O 1
ATOM 838 N N . PRO A 1 120 ? -17.438 -1.141 10.414 1 90.19 120 PRO A N 1
ATOM 839 C CA . PRO A 1 120 ? -18.031 -2.094 11.352 1 90.19 120 PRO A CA 1
ATOM 840 C C . PRO A 1 120 ? -17.734 -3.547 10.992 1 90.19 120 PRO A C 1
ATOM 842 O O . PRO A 1 120 ? -17.516 -3.863 9.812 1 90.19 120 PRO A O 1
ATOM 845 N N . GLY A 1 121 ? -17.75 -4.402 12.016 1 91.81 121 GLY A N 1
ATOM 846 C CA . GLY A 1 121 ? -17.562 -5.828 11.82 1 91.81 121 GLY A CA 1
ATOM 847 C C . GLY A 1 121 ? -16.109 -6.234 11.703 1 91.81 121 GLY A C 1
ATOM 848 O O . GLY A 1 121 ? -15.227 -5.379 11.586 1 91.81 121 GLY A O 1
ATOM 849 N N . ARG A 1 122 ? -15.898 -7.551 11.711 1 96.38 122 ARG A N 1
ATOM 850 C CA . ARG A 1 122 ? -14.547 -8.094 11.594 1 96.38 122 ARG A CA 1
ATOM 851 C C . ARG A 1 122 ? -14.188 -8.383 10.141 1 96.38 122 ARG A C 1
ATOM 853 O O . ARG A 1 122 ? -15.039 -8.82 9.359 1 96.38 122 ARG A O 1
ATOM 860 N N . LEU A 1 123 ? -13.039 -8.031 9.781 1 98.56 123 LEU A N 1
ATOM 861 C CA . LEU A 1 123 ? -12.492 -8.508 8.516 1 98.56 123 LEU A CA 1
ATOM 862 C C . LEU A 1 123 ? -11.969 -9.938 8.656 1 98.56 123 LEU A C 1
ATOM 864 O O . LEU A 1 123 ? -11.102 -10.203 9.492 1 98.56 123 LEU A O 1
ATOM 868 N N . ALA A 1 124 ? -12.531 -10.883 7.902 1 98.75 124 ALA A N 1
ATOM 869 C CA . ALA A 1 124 ? -12.031 -12.258 7.914 1 98.75 124 ALA A CA 1
ATOM 870 C C . ALA A 1 124 ? -10.812 -12.398 6.996 1 98.75 124 ALA A C 1
ATOM 872 O O . ALA A 1 124 ? -10.875 -12.039 5.82 1 98.75 124 ALA A O 1
ATOM 873 N N . ILE A 1 125 ? -9.719 -12.891 7.574 1 98.94 125 ILE A N 1
ATOM 874 C CA . ILE A 1 125 ? -8.5 -13.047 6.797 1 98.94 125 ILE A CA 1
ATOM 875 C C . ILE A 1 125 ? -8.125 -14.531 6.719 1 98.94 125 ILE A C 1
ATOM 877 O O . ILE A 1 125 ? -8 -15.203 7.746 1 98.94 125 ILE A O 1
ATOM 881 N N . TYR A 1 126 ? -7.988 -14.992 5.508 1 98.94 126 TYR A N 1
ATOM 882 C CA . TYR A 1 126 ? -7.582 -16.359 5.219 1 98.94 126 TYR A CA 1
ATOM 883 C C . TYR A 1 126 ? -6.227 -16.391 4.527 1 98.94 126 TYR A C 1
ATOM 885 O O . TYR A 1 126 ? -5.914 -15.523 3.717 1 98.94 126 TYR A O 1
ATOM 893 N N . GLY A 1 127 ? -5.445 -17.375 4.789 1 98.88 127 GLY A N 1
ATOM 894 C CA . GLY A 1 127 ? -4.16 -17.547 4.125 1 98.88 127 GLY A CA 1
ATOM 895 C C . GLY A 1 127 ? -3.41 -18.781 4.598 1 98.88 127 GLY A C 1
ATOM 896 O O . GLY A 1 127 ? -3.939 -19.578 5.375 1 98.88 127 GLY A O 1
ATOM 897 N N . PRO A 1 128 ? -2.197 -19 4.105 1 98.81 128 PRO A N 1
ATOM 898 C CA . PRO A 1 128 ? -1.395 -20.156 4.508 1 98.81 128 PRO A CA 1
ATOM 899 C C . PRO A 1 128 ? -0.852 -20.031 5.93 1 98.81 128 PRO A C 1
ATOM 901 O O . PRO A 1 128 ? -1.018 -19 6.57 1 98.81 128 PRO A O 1
ATOM 904 N N . PRO A 1 129 ? -0.258 -21.141 6.426 1 98.5 129 PRO A N 1
ATOM 905 C CA . PRO A 1 129 ? 0.437 -21.016 7.707 1 98.5 129 PRO A CA 1
ATOM 906 C C . PRO A 1 129 ? 1.379 -19.812 7.754 1 98.5 129 PRO A C 1
ATOM 908 O O . PRO A 1 129 ? 2.084 -19.547 6.777 1 98.5 129 PRO A O 1
ATOM 911 N N . GLY A 1 130 ? 1.35 -19.109 8.867 1 98.62 130 GLY A N 1
ATOM 912 C CA . GLY A 1 130 ? 2.094 -17.859 9 1 98.62 130 GLY A CA 1
ATOM 913 C C . GLY A 1 130 ? 1.221 -16.625 8.898 1 98.62 130 GLY A C 1
ATOM 914 O O . GLY A 1 130 ? 1.641 -15.531 9.273 1 98.62 130 GLY A O 1
ATOM 915 N N . THR A 1 131 ? 0.028 -16.797 8.43 1 98.88 131 THR A N 1
ATOM 916 C CA . THR A 1 131 ? -0.891 -15.68 8.266 1 98.88 131 THR A CA 1
ATOM 917 C C . THR A 1 131 ? -1.251 -15.07 9.617 1 98.88 131 THR A C 1
ATOM 919 O O . THR A 1 131 ? -1.336 -13.844 9.742 1 98.88 131 THR A O 1
ATOM 922 N N . ARG A 1 132 ? -1.449 -15.891 10.633 1 98.81 132 ARG A N 1
ATOM 923 C CA . ARG A 1 132 ? -1.751 -15.375 11.969 1 98.81 132 ARG A CA 1
ATOM 924 C C . ARG A 1 132 ? -0.614 -14.5 12.484 1 98.81 132 ARG A C 1
ATOM 926 O O . ARG A 1 132 ? -0.852 -13.414 13.016 1 98.81 132 ARG A O 1
ATOM 933 N N . ALA A 1 133 ? 0.592 -15 12.312 1 98.81 133 ALA A N 1
ATOM 934 C CA . ALA A 1 133 ? 1.756 -14.234 12.75 1 98.81 133 ALA A CA 1
ATOM 935 C C . ALA A 1 133 ? 1.861 -12.914 11.992 1 98.81 133 ALA A C 1
ATOM 937 O O . ALA A 1 133 ? 2.174 -11.875 12.578 1 98.81 133 ALA A O 1
ATOM 938 N N . LEU A 1 134 ? 1.66 -12.977 10.664 1 98.88 134 LEU A N 1
ATOM 939 C CA . LEU A 1 134 ? 1.633 -11.773 9.852 1 98.88 134 LEU A CA 1
ATOM 940 C C . LEU A 1 134 ? 0.633 -10.758 10.398 1 98.88 134 LEU A C 1
ATOM 942 O O . LEU A 1 134 ? 0.987 -9.609 10.656 1 98.88 134 LEU A O 1
ATOM 946 N N . VAL A 1 135 ? -0.584 -11.188 10.656 1 98.94 135 VAL A N 1
ATOM 947 C CA . VAL A 1 135 ? -1.666 -10.305 11.07 1 98.94 135 VAL A CA 1
ATOM 948 C C . VAL A 1 135 ? -1.399 -9.789 12.484 1 98.94 135 VAL A C 1
ATOM 950 O O . VAL A 1 135 ? -1.596 -8.602 12.773 1 98.94 135 VAL A O 1
ATOM 953 N N . ASP A 1 136 ? -0.914 -10.656 13.375 1 98.88 136 ASP A N 1
ATOM 954 C CA . ASP A 1 136 ? -0.587 -10.234 14.734 1 98.88 136 ASP A CA 1
ATOM 955 C C . ASP A 1 136 ? 0.479 -9.141 14.727 1 98.88 136 ASP A C 1
ATOM 957 O O . ASP A 1 136 ? 0.395 -8.18 15.492 1 98.88 136 ASP A O 1
ATOM 961 N N . GLY A 1 137 ? 1.476 -9.344 13.914 1 98.88 137 GLY A N 1
ATOM 962 C CA . GLY A 1 137 ? 2.492 -8.32 13.766 1 98.88 137 GLY A CA 1
ATOM 963 C C . GLY A 1 137 ? 1.939 -7 13.25 1 98.88 137 GLY A C 1
ATOM 964 O O . GLY A 1 137 ? 2.305 -5.934 13.75 1 98.88 137 GLY A O 1
ATOM 965 N N . LEU A 1 138 ? 1.068 -7.086 12.25 1 98.94 138 LEU A N 1
ATOM 966 C CA . LEU A 1 138 ? 0.459 -5.871 11.719 1 98.94 138 LEU A CA 1
ATOM 967 C C . LEU A 1 138 ? -0.378 -5.168 12.781 1 98.94 138 LEU A C 1
ATOM 969 O O . LEU A 1 138 ? -0.323 -3.943 12.906 1 98.94 138 LEU A O 1
ATOM 973 N N . LEU A 1 139 ? -1.142 -5.949 13.531 1 98.81 139 LEU A N 1
ATOM 974 C CA . LEU A 1 139 ? -1.937 -5.352 14.602 1 98.81 139 LEU A CA 1
ATOM 975 C C . LEU A 1 139 ? -1.04 -4.68 15.633 1 98.81 139 LEU A C 1
ATOM 977 O O . LEU A 1 139 ? -1.349 -3.588 16.109 1 98.81 139 LEU A O 1
ATOM 981 N N . ALA A 1 140 ? 0.06 -5.324 15.953 1 98.75 140 ALA A N 1
ATOM 982 C CA . ALA A 1 140 ? 1.009 -4.723 16.891 1 98.75 140 ALA A CA 1
ATOM 983 C C . ALA A 1 140 ? 1.526 -3.389 16.359 1 98.75 140 ALA A C 1
ATOM 985 O O . ALA A 1 140 ? 1.663 -2.424 17.125 1 98.75 140 ALA A O 1
ATOM 986 N N . SER A 1 141 ? 1.795 -3.297 15.102 1 98.81 141 SER A N 1
ATOM 987 C CA . SER A 1 141 ? 2.314 -2.08 14.484 1 98.81 141 SER A CA 1
ATOM 988 C C . SER A 1 141 ? 1.288 -0.953 14.539 1 98.81 141 SER A C 1
ATOM 990 O O . SER A 1 141 ? 1.646 0.224 14.453 1 98.81 141 SER A O 1
ATOM 992 N N . MET A 1 142 ? 0.043 -1.264 14.664 1 98.5 142 MET A N 1
ATOM 993 C CA . MET A 1 142 ? -1.047 -0.295 14.594 1 98.5 142 MET A CA 1
ATOM 994 C C . MET A 1 142 ? -1.288 0.36 15.945 1 98.5 142 MET A C 1
ATOM 996 O O . MET A 1 142 ? -1.988 1.37 16.031 1 98.5 142 MET A O 1
ATOM 1000 N N . ARG A 1 143 ? -0.741 -0.213 17 1 97.56 143 ARG A N 1
ATOM 1001 C CA . ARG A 1 143 ? -1.11 0.153 18.359 1 97.56 143 ARG A CA 1
ATOM 1002 C C . ARG A 1 143 ? -0.872 1.638 18.625 1 97.56 143 ARG A C 1
ATOM 1004 O O . ARG A 1 143 ? -1.742 2.33 19.156 1 97.56 143 ARG A O 1
ATOM 1011 N N . PRO A 1 144 ? 0.302 2.197 18.234 1 96.56 144 PRO A N 1
ATOM 1012 C CA . PRO A 1 144 ? 0.508 3.617 18.531 1 96.56 144 PRO A CA 1
ATOM 1013 C C . PRO A 1 144 ? -0.545 4.516 17.875 1 96.56 144 PRO A C 1
ATOM 1015 O O . PRO A 1 144 ? -1.078 5.414 18.531 1 96.56 144 PRO A O 1
ATOM 1018 N N . ALA A 1 145 ? -0.856 4.262 16.656 1 96.31 145 ALA A N 1
ATOM 1019 C CA . ALA A 1 145 ? -1.857 5.07 15.969 1 96.31 145 ALA A CA 1
ATOM 1020 C C . ALA A 1 145 ? -3.246 4.844 16.562 1 96.31 145 ALA A C 1
ATOM 1022 O O . ALA A 1 145 ? -4.027 5.789 16.703 1 96.31 145 ALA A O 1
ATOM 1023 N N . ALA A 1 146 ? -3.545 3.598 16.875 1 95.5 146 ALA A N 1
ATOM 1024 C CA . ALA A 1 146 ? -4.844 3.264 17.453 1 95.5 146 ALA A CA 1
ATOM 1025 C C . ALA A 1 146 ? -5.043 3.969 18.797 1 95.5 146 ALA A C 1
ATOM 1027 O O . ALA A 1 146 ? -6.137 4.457 19.094 1 95.5 146 ALA A O 1
ATOM 1028 N N . GLU A 1 147 ? -4.012 4.055 19.562 1 94 147 GLU A N 1
ATOM 1029 C CA . GLU A 1 147 ? -4.094 4.691 20.875 1 94 147 GLU A CA 1
ATOM 1030 C C . GLU A 1 147 ? -4.207 6.207 20.734 1 94 147 GLU A C 1
ATOM 1032 O O . GLU A 1 147 ? -4.898 6.852 21.531 1 94 147 GLU A O 1
ATOM 1037 N N . ALA A 1 148 ? -3.539 6.766 19.75 1 92.31 148 ALA A N 1
ATOM 1038 C CA . ALA A 1 148 ? -3.58 8.211 19.516 1 92.31 148 ALA A CA 1
ATOM 1039 C C . ALA A 1 148 ? -4.949 8.648 19.016 1 92.31 148 ALA A C 1
ATOM 1041 O O . ALA A 1 148 ? -5.398 9.758 19.297 1 92.31 148 ALA A O 1
ATOM 1042 N N . GLY A 1 149 ? -5.559 7.699 18.234 1 90 149 GLY A N 1
ATOM 1043 C CA . GLY A 1 149 ? -6.82 8.07 17.609 1 90 149 GLY A CA 1
ATOM 1044 C C . GLY A 1 149 ? -6.723 9.32 16.766 1 90 149 GLY A C 1
ATOM 1045 O O . GLY A 1 149 ? -5.754 9.508 16.031 1 90 149 GLY A O 1
ATOM 1046 N N . TYR A 1 150 ? -7.75 10.141 16.781 1 83.88 150 TYR A N 1
ATOM 1047 C CA . TYR A 1 150 ? -7.754 11.367 16 1 83.88 150 TYR A CA 1
ATOM 1048 C C . TYR A 1 150 ? -7.129 12.516 16.781 1 83.88 150 TYR A C 1
ATOM 1050 O O . TYR A 1 150 ? -7.348 13.688 16.453 1 83.88 150 TYR A O 1
ATOM 1058 N N . GLY A 1 151 ? -6.453 12.125 17.875 1 82.25 151 GLY A N 1
ATOM 1059 C CA . GLY A 1 151 ? -5.742 13.133 18.641 1 82.25 151 GLY A CA 1
ATOM 1060 C C . GLY A 1 151 ? -6.637 13.891 19.609 1 82.25 151 GLY A C 1
ATOM 1061 O O . GLY A 1 151 ? -6.352 15.039 19.953 1 82.25 151 GLY A O 1
ATOM 1062 N N . LEU A 1 152 ? -7.758 13.336 19.828 1 78.62 152 LEU A N 1
ATOM 1063 C CA . LEU A 1 152 ? -8.703 13.914 20.781 1 78.62 152 LEU A CA 1
ATOM 1064 C C . LEU A 1 152 ? -8.727 13.102 22.078 1 78.62 152 LEU A C 1
ATOM 1066 O O . LEU A 1 152 ? -8.805 11.875 22.047 1 78.62 152 LEU A O 1
ATOM 1070 N N . PRO A 1 153 ? -8.695 13.797 23.172 1 72.25 153 PRO A N 1
ATOM 1071 C CA . PRO A 1 153 ? -8.758 13.07 24.453 1 72.25 153 PRO A CA 1
ATOM 1072 C C . PRO A 1 153 ? -10.078 12.312 24.625 1 72.25 153 PRO A C 1
ATOM 1074 O O . PRO A 1 153 ? -11.141 12.82 24.266 1 72.25 153 PRO A O 1
ATOM 1077 N N . GLY A 1 154 ? -9.984 11.086 25.062 1 70.69 154 GLY A N 1
ATOM 1078 C CA . GLY A 1 154 ? -11.164 10.344 25.469 1 70.69 154 GLY A CA 1
ATOM 1079 C C . GLY A 1 154 ? -11.859 9.625 24.328 1 70.69 154 GLY A C 1
ATOM 1080 O O . GLY A 1 154 ? -12.945 9.078 24.5 1 70.69 154 GLY A O 1
ATOM 1081 N N . GLU A 1 155 ? -11.312 9.555 23.141 1 75.44 155 GLU A N 1
ATOM 1082 C CA . GLU A 1 155 ? -11.922 8.859 22.016 1 75.44 155 GLU A CA 1
ATOM 1083 C C . GLU A 1 155 ? -12.016 7.359 22.266 1 75.44 155 GLU A C 1
ATOM 1085 O O . GLU A 1 155 ? -11.062 6.75 22.766 1 75.44 155 GLU A O 1
ATOM 1090 N N . PRO A 1 156 ? -13.203 6.844 22.016 1 70.56 156 PRO A N 1
ATOM 1091 C CA . PRO A 1 156 ? -13.289 5.387 22.156 1 70.56 156 PRO A CA 1
ATOM 1092 C C . PRO A 1 156 ? -12.398 4.648 21.156 1 70.56 156 PRO A C 1
ATOM 1094 O O . PRO A 1 156 ? -12.188 5.125 20.047 1 70.56 156 PRO A O 1
ATOM 1097 N N . THR A 1 157 ? -11.82 3.639 21.797 1 77.81 157 THR A N 1
ATOM 1098 C CA . THR A 1 157 ? -10.977 2.816 20.938 1 77.81 157 THR A CA 1
ATOM 1099 C C . THR A 1 157 ? -11.516 1.394 20.844 1 77.81 157 THR A C 1
ATOM 1101 O O . THR A 1 157 ? -12.062 0.869 21.812 1 77.81 157 THR A O 1
ATOM 1104 N N . THR A 1 158 ? -11.586 0.881 19.672 1 86.88 158 THR A N 1
ATOM 1105 C CA . THR A 1 158 ? -11.859 -0.537 19.453 1 86.88 158 THR A CA 1
ATOM 1106 C C . THR A 1 158 ? -10.578 -1.359 19.609 1 86.88 158 THR A C 1
ATOM 1108 O O . THR A 1 158 ? -9.523 -0.961 19.109 1 86.88 158 THR A O 1
ATOM 1111 N N . ARG A 1 159 ? -10.82 -2.473 20.375 1 92.81 159 ARG A N 1
ATOM 1112 C CA . ARG A 1 159 ? -9.672 -3.363 20.484 1 92.81 159 ARG A CA 1
ATOM 1113 C C . ARG A 1 159 ? -9.266 -3.9 19.109 1 92.81 159 ARG A C 1
ATOM 1115 O O . ARG A 1 159 ? -10.102 -4.418 18.375 1 92.81 159 ARG A O 1
ATOM 1122 N N . LEU A 1 160 ? -7.98 -3.729 18.75 1 96.31 160 LEU A N 1
ATOM 1123 C CA . LEU A 1 160 ? -7.465 -4.105 17.438 1 96.31 160 LEU A CA 1
ATOM 1124 C C . LEU A 1 160 ? -7.781 -5.566 17.141 1 96.31 160 LEU A C 1
ATOM 1126 O O . LEU A 1 160 ? -8.164 -5.898 16.016 1 96.31 160 LEU A O 1
ATOM 1130 N N . GLU A 1 161 ? -7.684 -6.438 18.109 1 95.12 161 GLU A N 1
ATOM 1131 C CA . GLU A 1 161 ? -7.867 -7.875 17.922 1 95.12 161 GLU A CA 1
ATOM 1132 C C . GLU A 1 161 ? -9.312 -8.203 17.578 1 95.12 161 GLU A C 1
ATOM 1134 O O . GLU A 1 161 ? -9.602 -9.273 17.031 1 95.12 161 GLU A O 1
ATOM 1139 N N . ASP A 1 162 ? -10.211 -7.312 17.906 1 95.88 162 ASP A N 1
ATOM 1140 C CA . ASP A 1 162 ? -11.633 -7.547 17.656 1 95.88 162 ASP A CA 1
ATOM 1141 C C . ASP A 1 162 ? -12.016 -7.129 16.234 1 95.88 162 ASP A C 1
ATOM 1143 O O . ASP A 1 162 ? -13.156 -7.332 15.812 1 95.88 162 ASP A O 1
ATOM 1147 N N . THR A 1 163 ? -11.094 -6.613 15.492 1 97 163 THR A N 1
ATOM 1148 C CA . THR A 1 163 ? -11.414 -6.082 14.172 1 97 163 THR A CA 1
ATOM 1149 C C . THR A 1 163 ? -11.125 -7.113 13.086 1 97 163 THR A C 1
ATOM 1151 O O . THR A 1 163 ? -11.469 -6.906 11.922 1 97 163 THR A O 1
ATOM 1154 N N . VAL A 1 164 ? -10.469 -8.258 13.461 1 98.44 164 VAL A N 1
ATOM 1155 C CA . VAL A 1 164 ? -10.102 -9.25 12.445 1 98.44 164 VAL A CA 1
ATOM 1156 C C . VAL A 1 164 ? -10.352 -10.656 12.984 1 98.44 164 VAL A C 1
ATOM 1158 O O . VAL A 1 164 ? -10.398 -10.867 14.203 1 98.44 164 VAL A O 1
ATOM 1161 N N . SER A 1 165 ? -10.602 -11.562 12.18 1 98.62 165 SER A N 1
ATOM 1162 C CA . SER A 1 165 ? -10.484 -13 12.414 1 98.62 165 SER A CA 1
ATOM 1163 C C . SER A 1 165 ? -9.547 -13.656 11.406 1 98.62 165 SER A C 1
ATOM 1165 O O . SER A 1 165 ? -9.531 -13.281 10.227 1 98.62 165 SER A O 1
ATOM 1167 N N . VAL A 1 166 ? -8.734 -14.594 11.875 1 98.81 166 VAL A N 1
ATOM 1168 C CA . VAL A 1 166 ? -7.73 -15.203 11.016 1 98.81 166 VAL A CA 1
ATOM 1169 C C . VAL A 1 166 ? -7.953 -16.719 10.953 1 98.81 166 VAL A C 1
ATOM 1171 O O . VAL A 1 166 ? -8.125 -17.359 11.984 1 98.81 166 VAL A O 1
ATOM 1174 N N . THR A 1 167 ? -8.023 -17.219 9.789 1 98.88 167 THR A N 1
ATOM 1175 C CA . THR A 1 167 ? -8.078 -18.656 9.547 1 98.88 167 THR A CA 1
ATOM 1176 C C . THR A 1 167 ? -6.961 -19.094 8.602 1 98.88 167 THR A C 1
ATOM 1178 O O . THR A 1 167 ? -6.887 -18.625 7.465 1 98.88 167 THR A O 1
ATOM 1181 N N . GLU A 1 168 ? -6.121 -19.938 9.062 1 98.81 168 GLU A N 1
ATOM 1182 C CA . GLU A 1 168 ? -5.07 -20.469 8.203 1 98.81 168 GLU A CA 1
ATOM 1183 C C . GLU A 1 168 ? -5.551 -21.688 7.414 1 98.81 168 GLU A C 1
ATOM 1185 O O . GLU A 1 168 ? -6.234 -22.547 7.965 1 98.81 168 GLU A O 1
ATOM 1190 N N . LEU A 1 169 ? -5.238 -21.703 6.129 1 98.75 169 LEU A N 1
ATOM 1191 C CA . LEU A 1 169 ? -5.594 -22.781 5.203 1 98.75 169 LEU A CA 1
ATOM 1192 C C . LEU A 1 169 ? -4.363 -23.594 4.816 1 98.75 169 LEU A C 1
ATOM 1194 O O . LEU A 1 169 ? -3.236 -23.109 4.918 1 98.75 169 LEU A O 1
ATOM 1198 N N . THR A 1 170 ? -4.582 -24.781 4.434 1 97.88 170 THR A N 1
ATOM 1199 C CA . THR A 1 170 ? -3.541 -25.672 3.943 1 97.88 170 THR A CA 1
ATOM 1200 C C . THR A 1 170 ? -4.035 -26.469 2.736 1 97.88 170 THR A C 1
ATOM 1202 O O . THR A 1 170 ? -5.117 -26.203 2.213 1 97.88 170 THR A O 1
ATOM 1205 N N . ASP A 1 171 ? -3.17 -27.359 2.252 1 97.94 171 ASP A N 1
ATOM 1206 C CA . ASP A 1 171 ? -3.564 -28.203 1.131 1 97.94 171 ASP A CA 1
ATOM 1207 C C . ASP A 1 171 ? -4.852 -28.969 1.443 1 97.94 171 ASP A C 1
ATOM 1209 O O . ASP A 1 171 ? -4.965 -29.594 2.492 1 97.94 171 ASP A O 1
ATOM 1213 N N . GLY A 1 172 ? -5.797 -28.812 0.559 1 98.31 172 GLY A N 1
ATOM 1214 C CA . GLY A 1 172 ? -7.035 -29.562 0.703 1 98.31 172 GLY A CA 1
ATOM 1215 C C . GLY A 1 172 ? -8.062 -28.859 1.571 1 98.31 172 GLY A C 1
ATOM 1216 O O . GLY A 1 172 ? -9.18 -29.344 1.735 1 98.31 172 GLY A O 1
ATOM 1217 N N . SER A 1 173 ? -7.75 -27.703 2.102 1 98.56 173 SER A N 1
ATOM 1218 C CA . SER A 1 173 ? -8.688 -26.953 2.936 1 98.56 173 SER A CA 1
ATOM 1219 C C . SER A 1 173 ? -9.938 -26.562 2.15 1 98.56 173 SER A C 1
ATOM 1221 O O . SER A 1 173 ? -9.867 -26.312 0.946 1 98.56 173 SER A O 1
ATOM 1223 N N . ARG A 1 174 ? -11.07 -26.562 2.838 1 98.5 174 ARG A N 1
ATOM 1224 C CA . ARG A 1 174 ? -12.336 -26 2.398 1 98.5 174 ARG A CA 1
ATOM 1225 C C . ARG A 1 174 ? -12.867 -24.984 3.41 1 98.5 174 ARG A C 1
ATOM 1227 O O . ARG A 1 174 ? -12.805 -25.219 4.617 1 98.5 174 ARG A O 1
ATOM 1234 N N . ALA A 1 175 ? -13.312 -23.859 2.941 1 98.38 175 ALA A N 1
ATOM 1235 C CA . ALA A 1 175 ? -13.82 -22.828 3.842 1 98.38 175 ALA A CA 1
ATOM 1236 C C . ALA A 1 175 ? -14.977 -22.062 3.207 1 98.38 175 ALA A C 1
ATOM 1238 O O . ALA A 1 175 ? -15.07 -21.969 1.98 1 98.38 175 ALA A O 1
ATOM 1239 N N . ASP A 1 176 ? -15.883 -21.578 4.051 1 97.81 176 ASP A N 1
ATOM 1240 C CA . ASP A 1 176 ? -16.844 -20.562 3.645 1 97.81 176 ASP A CA 1
ATOM 1241 C C . ASP A 1 176 ? -16.281 -19.156 3.84 1 97.81 176 ASP A C 1
ATOM 1243 O O . ASP A 1 176 ? -16.109 -18.703 4.973 1 97.81 176 ASP A O 1
ATOM 1247 N N . VAL A 1 177 ? -15.992 -18.516 2.797 1 96.75 177 VAL A N 1
ATOM 1248 C CA . VAL A 1 177 ? -15.43 -17.172 2.83 1 96.75 177 VAL A CA 1
ATOM 1249 C C . VAL A 1 177 ? -16.484 -16.156 2.408 1 96.75 177 VAL A C 1
ATOM 1251 O O . VAL A 1 177 ? -16.719 -15.945 1.215 1 96.75 177 VAL A O 1
ATOM 1254 N N . ALA A 1 178 ? -17.078 -15.523 3.393 1 95.12 178 ALA A N 1
ATOM 1255 C CA . ALA A 1 178 ? -18.094 -14.516 3.143 1 95.12 178 ALA A CA 1
ATOM 1256 C C . ALA A 1 178 ? -19.203 -15.062 2.254 1 95.12 178 ALA A C 1
ATOM 1258 O O . ALA A 1 178 ? -19.625 -14.406 1.3 1 95.12 178 ALA A O 1
ATOM 1259 N N . GLY A 1 179 ? -19.578 -16.281 2.383 1 94.88 179 GLY A N 1
ATOM 1260 C CA . GLY A 1 179 ? -20.703 -16.875 1.677 1 94.88 179 GLY A CA 1
ATOM 1261 C C . GLY A 1 179 ? -20.281 -17.625 0.426 1 94.88 179 GLY A C 1
ATOM 1262 O O . GLY A 1 179 ? -21.125 -18.188 -0.272 1 94.88 179 GLY A O 1
ATOM 1263 N N . VAL A 1 180 ? -18.984 -17.656 0.139 1 97.38 180 VAL A N 1
ATOM 1264 C CA . VAL A 1 180 ? -18.469 -18.344 -1.042 1 97.38 180 VAL A CA 1
ATOM 1265 C C . VAL A 1 180 ? -17.688 -19.578 -0.618 1 97.38 180 VAL A C 1
ATOM 1267 O O . VAL A 1 180 ? -16.812 -19.5 0.248 1 97.38 180 VAL A O 1
ATOM 1270 N N . ALA A 1 181 ? -18.016 -20.734 -1.207 1 98.12 181 ALA A N 1
ATOM 1271 C CA . ALA A 1 181 ? -17.219 -21.938 -0.964 1 98.12 181 ALA A CA 1
ATOM 1272 C C . ALA A 1 181 ? -15.859 -21.828 -1.649 1 98.12 181 ALA A C 1
ATOM 1274 O O . ALA A 1 181 ? -15.781 -21.656 -2.869 1 98.12 181 ALA A O 1
ATOM 1275 N N . VAL A 1 182 ? -14.812 -21.969 -0.809 1 98.75 182 VAL A N 1
ATOM 1276 C CA . VAL A 1 182 ? -13.461 -21.828 -1.333 1 98.75 182 VAL A CA 1
ATOM 1277 C C . VAL A 1 182 ? -12.664 -23.109 -1.038 1 98.75 182 VAL A C 1
ATOM 1279 O O . VAL A 1 182 ? -12.656 -23.594 0.095 1 98.75 182 VAL A O 1
ATOM 1282 N N . PHE A 1 183 ? -12.016 -23.594 -2.082 1 98.88 183 PHE A N 1
ATOM 1283 C CA . PHE A 1 183 ? -11.133 -24.75 -1.979 1 98.88 183 PHE A CA 1
ATOM 1284 C C . PHE A 1 183 ? -9.68 -24.344 -2.217 1 98.88 183 PHE A C 1
ATOM 1286 O O . PHE A 1 183 ? -9.383 -23.609 -3.162 1 98.88 183 PHE A O 1
ATOM 1293 N N . ALA A 1 184 ? -8.836 -24.844 -1.331 1 98.88 184 ALA A N 1
ATOM 1294 C CA . ALA A 1 184 ? -7.418 -24.5 -1.45 1 98.88 184 ALA A CA 1
ATOM 1295 C C . ALA A 1 184 ? -6.594 -25.734 -1.836 1 98.88 184 ALA A C 1
ATOM 1297 O O . ALA A 1 184 ? -6.887 -26.844 -1.396 1 98.88 184 ALA A O 1
ATOM 1298 N N . ALA A 1 185 ? -5.562 -25.547 -2.66 1 98.81 185 ALA A N 1
ATOM 1299 C CA . ALA A 1 185 ? -4.551 -26.547 -2.98 1 98.81 185 ALA A CA 1
ATOM 1300 C C . ALA A 1 185 ? -3.145 -25.969 -2.865 1 98.81 185 ALA A C 1
ATOM 1302 O O . ALA A 1 185 ? -2.895 -24.844 -3.285 1 98.81 185 ALA A O 1
ATOM 1303 N N . GLN A 1 186 ? -2.299 -26.75 -2.207 1 98.5 186 GLN A N 1
ATOM 1304 C CA . GLN A 1 186 ? -0.896 -26.344 -2.217 1 98.5 186 GLN A CA 1
ATOM 1305 C C . GLN A 1 186 ? -0.305 -26.438 -3.619 1 98.5 186 GLN A C 1
ATOM 1307 O O . GLN A 1 186 ? -0.395 -27.484 -4.262 1 98.5 186 GLN A O 1
ATOM 1312 N N . ASN A 1 187 ? 0.227 -25.312 -4.113 1 98.44 187 ASN A N 1
ATOM 1313 C CA . ASN A 1 187 ? 0.825 -25.312 -5.441 1 98.44 187 ASN A CA 1
ATOM 1314 C C . ASN A 1 187 ? 2.34 -25.469 -5.375 1 98.44 187 ASN A C 1
ATOM 1316 O O . ASN A 1 187 ? 2.877 -25.906 -4.355 1 98.44 187 ASN A O 1
ATOM 1320 N N . SER A 1 188 ? 3.082 -25.172 -6.484 1 97.19 188 SER A N 1
ATOM 1321 C CA . SER A 1 188 ? 4.488 -25.562 -6.574 1 97.19 188 SER A CA 1
ATOM 1322 C C . SER A 1 188 ? 5.398 -24.344 -6.531 1 97.19 188 SER A C 1
ATOM 1324 O O . SER A 1 188 ? 6.527 -24.391 -7.027 1 97.19 188 SER A O 1
ATOM 1326 N N . HIS A 1 189 ? 4.926 -23.219 -5.961 1 97.44 189 HIS A N 1
ATOM 1327 C CA . HIS A 1 189 ? 5.727 -22 -5.898 1 97.44 189 HIS A CA 1
ATOM 1328 C C . HIS A 1 189 ? 6.855 -22.141 -4.883 1 97.44 189 HIS A C 1
ATOM 1330 O O . HIS A 1 189 ? 7.82 -21.375 -4.918 1 97.44 189 HIS A O 1
ATOM 1336 N N . TYR A 1 190 ? 6.719 -23.078 -3.938 1 93.75 190 TYR A N 1
ATOM 1337 C CA . TYR A 1 190 ? 7.77 -23.422 -2.982 1 93.75 190 TYR A CA 1
ATOM 1338 C C . TYR A 1 190 ? 8.266 -24.844 -3.193 1 93.75 190 TYR A C 1
ATOM 1340 O O . TYR A 1 190 ? 7.488 -25.734 -3.535 1 93.75 190 TYR A O 1
ATOM 1348 N N . SER A 1 191 ? 9.562 -25.078 -2.98 1 90.25 191 SER A N 1
ATOM 1349 C CA . SER A 1 191 ? 10.188 -26.375 -3.248 1 90.25 191 SER A CA 1
ATOM 1350 C C . SER A 1 191 ? 10.656 -27.031 -1.958 1 90.25 191 SER A C 1
ATOM 1352 O O . SER A 1 191 ? 11.688 -27.719 -1.944 1 90.25 191 SER A O 1
ATOM 1354 N N . PHE A 1 192 ? 9.984 -26.891 -0.932 1 91.31 192 PHE A N 1
ATOM 1355 C CA . PHE A 1 192 ? 10.352 -27.578 0.3 1 91.31 192 PHE A CA 1
ATOM 1356 C C . PHE A 1 192 ? 9.969 -29.047 0.231 1 91.31 192 PHE A C 1
ATOM 1358 O O . PHE A 1 192 ? 8.945 -29.406 -0.349 1 91.31 192 PHE A O 1
ATOM 1365 N N . ALA A 1 193 ? 10.797 -29.906 0.794 1 91.88 193 ALA A N 1
ATOM 1366 C CA . ALA A 1 193 ? 10.516 -31.344 0.78 1 91.88 193 ALA A CA 1
ATOM 1367 C C . ALA A 1 193 ? 9.18 -31.641 1.442 1 91.88 193 ALA A C 1
ATOM 1369 O O . ALA A 1 193 ? 8.906 -31.172 2.549 1 91.88 193 ALA A O 1
ATOM 1370 N N . PRO A 1 194 ? 8.383 -32.406 0.66 1 91.19 194 PRO A N 1
ATOM 1371 C CA . PRO A 1 194 ? 7.074 -32.719 1.24 1 91.19 194 PRO A CA 1
ATOM 1372 C C . PRO A 1 194 ? 7.188 -33.312 2.646 1 91.19 194 PRO A C 1
ATOM 1374 O O . PRO A 1 194 ? 7.992 -34.219 2.881 1 91.19 194 PRO A O 1
ATOM 1377 N N . GLY A 1 195 ? 6.488 -32.719 3.545 1 91.62 195 GLY A N 1
ATOM 1378 C CA . GLY A 1 195 ? 6.449 -33.25 4.902 1 91.62 195 GLY A CA 1
ATOM 1379 C C . GLY A 1 195 ? 7.508 -32.656 5.805 1 91.62 195 GLY A C 1
ATOM 1380 O O . GLY A 1 195 ? 7.484 -32.875 7.02 1 91.62 195 GLY A O 1
ATOM 1381 N N . SER A 1 196 ? 8.453 -31.922 5.258 1 93.56 196 SER A N 1
ATOM 1382 C CA . SER A 1 196 ? 9.469 -31.281 6.074 1 93.56 196 SER A CA 1
ATOM 1383 C C . SER A 1 196 ? 8.867 -30.188 6.949 1 93.56 196 SER A C 1
ATOM 1385 O O . SER A 1 196 ? 7.703 -29.812 6.777 1 93.56 196 SER A O 1
ATOM 1387 N N . ASP A 1 197 ? 9.664 -29.781 7.938 1 93.69 197 ASP A N 1
ATOM 1388 C CA . ASP A 1 197 ? 9.242 -28.672 8.797 1 93.69 197 ASP A CA 1
ATOM 1389 C C . ASP A 1 197 ? 8.93 -27.422 7.977 1 93.69 197 ASP A C 1
ATOM 1391 O O . ASP A 1 197 ? 7.918 -26.766 8.211 1 93.69 197 ASP A O 1
ATOM 1395 N N . GLN A 1 198 ? 9.758 -27.141 6.984 1 93.31 198 GLN A N 1
ATOM 1396 C CA . GLN A 1 198 ? 9.555 -25.969 6.129 1 93.31 198 GLN A CA 1
ATOM 1397 C C . GLN A 1 198 ? 8.266 -26.109 5.316 1 93.31 198 GLN A C 1
ATOM 1399 O O . GLN A 1 198 ? 7.516 -25.141 5.172 1 93.31 198 GLN A O 1
ATOM 1404 N N . ASP A 1 199 ? 8.031 -27.297 4.836 1 94.06 199 ASP A N 1
ATOM 1405 C CA . ASP A 1 199 ? 6.816 -27.562 4.074 1 94.06 199 ASP A CA 1
ATOM 1406 C C . ASP A 1 199 ? 5.574 -27.344 4.934 1 94.06 199 ASP A C 1
ATOM 1408 O O . ASP A 1 199 ? 4.539 -26.906 4.434 1 94.06 199 ASP A O 1
ATOM 1412 N N . GLN A 1 200 ? 5.66 -27.625 6.172 1 94.06 200 GLN A N 1
ATOM 1413 C CA . GLN A 1 200 ? 4.523 -27.453 7.07 1 94.06 200 GLN A CA 1
ATOM 1414 C C . GLN A 1 200 ? 4.301 -25.984 7.398 1 94.06 200 GLN A C 1
ATOM 1416 O O . GLN A 1 200 ? 3.162 -25.547 7.539 1 94.06 200 GLN A O 1
ATOM 1421 N N . ARG A 1 201 ? 5.375 -25.266 7.375 1 94.06 201 ARG A N 1
ATOM 1422 C CA . ARG A 1 201 ? 5.32 -23.891 7.855 1 94.06 201 ARG A CA 1
ATOM 1423 C C . ARG A 1 201 ? 5.07 -22.922 6.703 1 94.06 201 ARG A C 1
ATOM 1425 O O . ARG A 1 201 ? 4.516 -21.828 6.906 1 94.06 201 ARG A O 1
ATOM 1432 N N . PHE A 1 202 ? 5.527 -23.281 5.582 1 95.12 202 PHE A N 1
ATOM 1433 C CA . PHE A 1 202 ? 5.504 -22.359 4.453 1 95.12 202 PHE A CA 1
ATOM 1434 C C . PHE A 1 202 ? 4.797 -22.984 3.258 1 95.12 202 PHE A C 1
ATOM 1436 O O . PHE A 1 202 ? 5.215 -24.031 2.754 1 95.12 202 PHE A O 1
ATOM 1443 N N . LYS A 1 203 ? 3.75 -22.297 2.809 1 97.06 203 LYS A N 1
ATOM 1444 C CA . LYS A 1 203 ? 2.982 -22.812 1.678 1 97.06 203 LYS A CA 1
ATOM 1445 C C . LYS A 1 203 ? 2.564 -21.688 0.739 1 97.06 203 LYS A C 1
ATOM 1447 O O . LYS A 1 203 ? 2.383 -20.547 1.173 1 97.06 203 LYS A O 1
ATOM 1452 N N . SER A 1 204 ? 2.521 -21.984 -0.496 1 98.25 204 SER A N 1
ATOM 1453 C CA . SER A 1 204 ? 1.798 -21.219 -1.51 1 98.25 204 SER A CA 1
ATOM 1454 C C . SER A 1 204 ? 0.542 -21.953 -1.961 1 98.25 204 SER A C 1
ATOM 1456 O O . SER A 1 204 ? 0.583 -23.156 -2.229 1 98.25 204 SER A O 1
ATOM 1458 N N . LEU A 1 205 ? -0.562 -21.25 -1.987 1 98.88 205 LEU A N 1
ATOM 1459 C CA . LEU A 1 205 ? -1.851 -21.891 -2.236 1 98.88 205 LEU A CA 1
ATOM 1460 C C . LEU A 1 205 ? -2.498 -21.328 -3.498 1 98.88 205 LEU A C 1
ATOM 1462 O O . LEU A 1 205 ? -2.318 -20.156 -3.824 1 98.88 205 LEU A O 1
ATOM 1466 N N . SER A 1 206 ? -3.213 -22.172 -4.199 1 98.94 206 SER A N 1
ATOM 1467 C CA . SER A 1 206 ? -4.191 -21.828 -5.227 1 98.94 206 SER A CA 1
ATOM 1468 C C . SER A 1 206 ? -5.617 -22 -4.707 1 98.94 206 SER A C 1
ATOM 1470 O O . SER A 1 206 ? -5.855 -22.766 -3.77 1 98.94 206 SER A O 1
ATOM 1472 N N . PHE A 1 207 ? -6.57 -21.266 -5.324 1 98.94 207 PHE A N 1
ATOM 1473 C CA . PHE A 1 207 ? -7.926 -21.297 -4.793 1 98.94 207 PHE A CA 1
ATOM 1474 C C . PHE A 1 207 ? -8.938 -21.531 -5.906 1 98.94 207 PHE A C 1
ATOM 1476 O O . PHE A 1 207 ? -8.773 -21.031 -7.023 1 98.94 207 PHE A O 1
ATOM 1483 N N . ARG A 1 208 ? -9.984 -22.297 -5.605 1 98.94 208 ARG A N 1
ATOM 1484 C CA . ARG A 1 208 ? -11.203 -22.391 -6.402 1 98.94 208 ARG A CA 1
ATOM 1485 C C . ARG A 1 208 ? -12.391 -21.781 -5.66 1 98.94 208 ARG A C 1
ATOM 1487 O O . ARG A 1 208 ? -12.711 -22.188 -4.547 1 98.94 208 ARG A O 1
ATOM 1494 N N . PHE A 1 209 ? -12.898 -20.719 -6.191 1 98.75 209 PHE A N 1
ATOM 1495 C CA . PHE A 1 209 ? -14.133 -20.125 -5.699 1 98.75 209 PHE A CA 1
ATOM 1496 C C . PHE A 1 209 ? -15.352 -20.719 -6.395 1 98.75 209 PHE A C 1
ATOM 1498 O O . PHE A 1 209 ? -15.516 -20.562 -7.605 1 98.75 209 PHE A O 1
ATOM 1505 N N . GLN A 1 210 ? -16.141 -21.406 -5.641 1 98.06 210 GLN A N 1
ATOM 1506 C CA . GLN A 1 210 ? -17.359 -21.984 -6.18 1 98.06 210 GLN A CA 1
ATOM 1507 C C . GLN A 1 210 ? -18.547 -21.062 -5.941 1 98.06 210 GLN A C 1
ATOM 1509 O O . GLN A 1 210 ? -19.047 -20.969 -4.816 1 98.06 210 GLN A O 1
ATOM 1514 N N . LEU A 1 211 ? -18.984 -20.453 -7.004 1 96.69 211 LEU A N 1
ATOM 1515 C CA . LEU A 1 211 ? -20.125 -19.547 -6.941 1 96.69 211 LEU A CA 1
ATOM 1516 C C . LEU A 1 211 ? -21.375 -20.203 -7.523 1 96.69 211 LEU A C 1
ATOM 1518 O O . LEU A 1 211 ? -21.281 -21.219 -8.219 1 96.69 211 LEU A O 1
ATOM 1522 N N . PRO A 1 212 ? -22.562 -19.672 -7.227 1 91.69 212 PRO A N 1
ATOM 1523 C CA . PRO A 1 212 ? -23.797 -20.234 -7.797 1 91.69 212 PRO A CA 1
ATOM 1524 C C . PRO A 1 212 ? -23.828 -20.156 -9.32 1 91.69 212 PRO A C 1
ATOM 1526 O O . PRO A 1 212 ? -24.328 -21.062 -9.977 1 91.69 212 PRO A O 1
ATOM 1529 N N . ASP A 1 213 ? -23.188 -19.141 -9.852 1 91.81 213 ASP A N 1
ATOM 1530 C CA . ASP A 1 213 ? -23.312 -18.906 -11.289 1 91.81 213 ASP A CA 1
ATOM 1531 C C . ASP A 1 213 ? -22.094 -19.422 -12.039 1 91.81 213 ASP A C 1
ATOM 1533 O O . ASP A 1 213 ? -22.156 -19.672 -13.25 1 91.81 213 ASP A O 1
ATOM 1537 N N . ARG A 1 214 ? -20.906 -19.547 -11.344 1 95.75 214 ARG A N 1
ATOM 1538 C CA . ARG A 1 214 ? -19.703 -20 -12.023 1 95.75 214 ARG A CA 1
ATOM 1539 C C . ARG A 1 214 ? -18.625 -20.406 -11.023 1 95.75 214 ARG A C 1
ATOM 1541 O O . ARG A 1 214 ? -18.781 -20.219 -9.82 1 95.75 214 ARG A O 1
ATOM 1548 N N . SER A 1 215 ? -17.578 -21 -11.586 1 98.25 215 SER A N 1
ATOM 1549 C CA . SER A 1 215 ? -16.375 -21.344 -10.812 1 98.25 215 SER A CA 1
ATOM 1550 C C . SER A 1 215 ? -15.156 -20.594 -11.312 1 98.25 215 SER A C 1
ATOM 1552 O O . SER A 1 215 ? -14.969 -20.438 -12.523 1 98.25 215 SER A O 1
ATOM 1554 N N . ILE A 1 216 ? -14.406 -20.031 -10.375 1 98.88 216 ILE A N 1
ATOM 1555 C CA . ILE A 1 216 ? -13.211 -19.266 -10.688 1 98.88 216 ILE A CA 1
ATOM 1556 C C . ILE A 1 216 ? -12.008 -19.844 -9.953 1 98.88 216 ILE A C 1
ATOM 1558 O O . ILE A 1 216 ? -12.055 -20.078 -8.742 1 98.88 216 ILE A O 1
ATOM 1562 N N . VAL A 1 217 ? -10.969 -20.156 -10.695 1 98.94 217 VAL A N 1
ATOM 1563 C CA . VAL A 1 217 ? -9.734 -20.656 -10.086 1 98.94 217 VAL A CA 1
ATOM 1564 C C . VAL A 1 217 ? -8.648 -19.578 -10.195 1 98.94 217 VAL A C 1
ATOM 1566 O O . VAL A 1 217 ? -8.422 -19.016 -11.266 1 98.94 217 VAL A O 1
ATOM 1569 N N . TYR A 1 218 ? -8.031 -19.297 -9.125 1 98.94 218 TYR A N 1
ATOM 1570 C CA . TYR A 1 218 ? -6.887 -18.391 -9.023 1 98.94 218 TYR A CA 1
ATOM 1571 C C . TYR A 1 218 ? -5.617 -19.156 -8.672 1 98.94 218 TYR A C 1
ATOM 1573 O O . TYR A 1 218 ? -5.535 -19.781 -7.617 1 98.94 218 TYR A O 1
ATOM 1581 N N . THR A 1 219 ? -4.633 -19.016 -9.477 1 98.88 219 THR A N 1
ATOM 1582 C CA . THR A 1 219 ? -3.471 -19.875 -9.305 1 98.88 219 THR A CA 1
ATOM 1583 C C . THR A 1 219 ? -2.574 -19.344 -8.188 1 98.88 219 THR A C 1
ATOM 1585 O O . THR A 1 219 ? -1.853 -20.125 -7.555 1 98.88 219 THR A O 1
ATOM 1588 N N . GLY A 1 220 ? -2.646 -18.031 -7.848 1 98.56 220 GLY A N 1
ATOM 1589 C CA . GLY A 1 220 ? -1.484 -17.484 -7.172 1 98.56 220 GLY A CA 1
ATOM 1590 C C . GLY A 1 220 ? -0.199 -17.656 -7.961 1 98.56 220 GLY A C 1
ATOM 1591 O O . GLY A 1 220 ? -0.223 -17.719 -9.188 1 98.56 220 GLY A O 1
ATOM 1592 N N . ASP A 1 221 ? 0.918 -17.594 -7.246 1 98.38 221 ASP A N 1
ATOM 1593 C CA . ASP A 1 221 ? 2.17 -17.969 -7.891 1 98.38 221 ASP A CA 1
ATOM 1594 C C . ASP A 1 221 ? 2.365 -19.484 -7.871 1 98.38 221 ASP A C 1
ATOM 1596 O O . ASP A 1 221 ? 2.186 -20.125 -6.836 1 98.38 221 ASP A O 1
ATOM 1600 N N . THR A 1 222 ? 2.658 -20 -9.023 1 98.38 222 THR A N 1
ATOM 1601 C CA . THR A 1 222 ? 2.809 -21.453 -9.125 1 98.38 222 THR A CA 1
ATOM 1602 C C . THR A 1 222 ? 3.643 -21.828 -10.344 1 98.38 222 THR A C 1
ATOM 1604 O O . THR A 1 222 ? 3.662 -21.094 -11.336 1 98.38 222 THR A O 1
ATOM 1607 N N . GLY A 1 223 ? 4.32 -22.953 -10.227 1 97.69 223 GLY A N 1
ATOM 1608 C CA . GLY A 1 223 ? 4.777 -23.656 -11.414 1 97.69 223 GLY A CA 1
ATOM 1609 C C . GLY A 1 223 ? 3.816 -24.734 -11.867 1 97.69 223 GLY A C 1
ATOM 1610 O O . GLY A 1 223 ? 2.646 -24.75 -11.477 1 97.69 223 GLY A O 1
ATOM 1611 N N . PRO A 1 224 ? 4.32 -25.562 -12.844 1 97.56 224 PRO A N 1
ATOM 1612 C CA . PRO A 1 224 ? 3.498 -26.719 -13.172 1 97.56 224 PRO A CA 1
ATOM 1613 C C . PRO A 1 224 ? 3.127 -27.547 -11.945 1 97.56 224 PRO A C 1
ATOM 1615 O O . PRO A 1 224 ? 3.988 -27.859 -11.117 1 97.56 224 PRO A O 1
ATOM 1618 N N . SER A 1 225 ? 1.86 -27.828 -11.781 1 98 225 SER A N 1
ATOM 1619 C CA . SER A 1 225 ? 1.368 -28.469 -10.578 1 98 225 SER A CA 1
ATOM 1620 C C . SER A 1 225 ? 0.139 -29.328 -10.875 1 98 225 SER A C 1
ATOM 1622 O O . SER A 1 225 ? -0.882 -28.812 -11.336 1 98 225 SER A O 1
ATOM 1624 N N . ALA A 1 226 ? 0.253 -30.625 -10.539 1 98.12 226 ALA A N 1
ATOM 1625 C CA . ALA A 1 226 ? -0.893 -31.531 -10.68 1 98.12 226 ALA A CA 1
ATOM 1626 C C . ALA A 1 226 ? -2.039 -31.094 -9.766 1 98.12 226 ALA A C 1
ATOM 1628 O O . ALA A 1 226 ? -3.211 -31.25 -10.125 1 98.12 226 ALA A O 1
ATOM 1629 N N . ALA A 1 227 ? -1.684 -30.578 -8.609 1 98.5 227 ALA A N 1
ATOM 1630 C CA . ALA A 1 227 ? -2.697 -30.141 -7.66 1 98.5 227 ALA A CA 1
ATOM 1631 C C . ALA A 1 227 ? -3.512 -28.984 -8.227 1 98.5 227 ALA A C 1
ATOM 1633 O O . ALA A 1 227 ? -4.738 -28.953 -8.094 1 98.5 227 ALA A O 1
ATOM 1634 N N . VAL A 1 228 ? -2.869 -28.047 -8.883 1 98.81 228 VAL A N 1
ATOM 1635 C CA . VAL A 1 228 ? -3.551 -26.891 -9.469 1 98.81 228 VAL A CA 1
ATOM 1636 C C . VAL A 1 228 ? -4.418 -27.344 -10.641 1 98.81 228 VAL A C 1
ATOM 1638 O O . VAL A 1 228 ? -5.535 -26.859 -10.82 1 98.81 228 VAL A O 1
ATOM 1641 N N . GLU A 1 229 ? -3.865 -28.312 -11.43 1 98.88 229 GLU A N 1
ATOM 1642 C CA . GLU A 1 229 ? -4.641 -28.859 -12.539 1 98.88 229 GLU A CA 1
ATOM 1643 C C . GLU A 1 229 ? -5.941 -29.484 -12.039 1 98.88 229 GLU A C 1
ATOM 1645 O O . GLU A 1 229 ? -7.008 -29.234 -12.609 1 98.88 229 GLU A O 1
ATOM 1650 N N . ARG A 1 230 ? -5.848 -30.266 -10.969 1 98.88 230 ARG A N 1
ATOM 1651 C CA . ARG A 1 230 ? -7.031 -30.891 -10.391 1 98.88 230 ARG A CA 1
ATOM 1652 C C . ARG A 1 230 ? -8.008 -29.844 -9.867 1 98.88 230 ARG A C 1
ATOM 1654 O O . ARG A 1 230 ? -9.219 -29.953 -10.062 1 98.88 230 ARG A O 1
ATOM 1661 N N . LEU A 1 231 ? -7.492 -28.859 -9.227 1 98.88 231 LEU A N 1
ATOM 1662 C CA . LEU A 1 231 ? -8.305 -27.766 -8.672 1 98.88 231 LEU A CA 1
ATOM 1663 C C . LEU A 1 231 ? -9.055 -27.047 -9.781 1 98.88 231 LEU A C 1
ATOM 1665 O O . LEU A 1 231 ? -10.188 -26.594 -9.578 1 98.88 231 LEU A O 1
ATOM 1669 N N . ALA A 1 232 ? -8.516 -26.938 -10.984 1 98.88 232 ALA A N 1
ATOM 1670 C CA . ALA A 1 232 ? -9.016 -26.094 -12.07 1 98.88 232 ALA A CA 1
ATOM 1671 C C . ALA A 1 232 ? -9.953 -26.875 -12.984 1 98.88 232 ALA A C 1
ATOM 1673 O O . ALA A 1 232 ? -10.539 -26.297 -13.906 1 98.88 232 ALA A O 1
ATOM 1674 N N . ARG A 1 233 ? -10.078 -28.156 -12.75 1 98.81 233 ARG A N 1
ATOM 1675 C CA . ARG A 1 233 ? -10.836 -29 -13.664 1 98.81 233 ARG A CA 1
ATOM 1676 C C . ARG A 1 233 ? -12.242 -28.453 -13.883 1 98.81 233 ARG A C 1
ATOM 1678 O O . ARG A 1 233 ? -13.008 -28.297 -12.93 1 98.81 233 ARG A O 1
ATOM 1685 N N . GLY A 1 234 ? -12.516 -28.125 -15.117 1 98.62 234 GLY A N 1
ATOM 1686 C CA . GLY A 1 234 ? -13.852 -27.734 -15.531 1 98.62 234 GLY A CA 1
ATOM 1687 C C . GLY A 1 234 ? -14.227 -26.328 -15.086 1 98.62 234 GLY A C 1
ATOM 1688 O O . GLY A 1 234 ? -15.398 -25.953 -15.141 1 98.62 234 GLY A O 1
ATOM 1689 N N . ALA A 1 235 ? -13.305 -25.547 -14.586 1 98.75 235 ALA A N 1
ATOM 1690 C CA . ALA A 1 235 ? -13.617 -24.203 -14.102 1 98.75 235 ALA A CA 1
ATOM 1691 C C . ALA A 1 235 ? -14.078 -23.312 -15.242 1 98.75 235 ALA A C 1
ATOM 1693 O O . ALA A 1 235 ? -13.656 -23.484 -16.391 1 98.75 235 ALA A O 1
ATOM 1694 N N . ASP A 1 236 ? -14.914 -22.344 -14.938 1 98.62 236 ASP A N 1
ATOM 1695 C CA . ASP A 1 236 ? -15.375 -21.359 -15.922 1 98.62 236 ASP A CA 1
ATOM 1696 C C . ASP A 1 236 ? -14.281 -20.344 -16.234 1 98.62 236 ASP A C 1
ATOM 1698 O O . ASP A 1 236 ? -14.148 -19.906 -17.375 1 98.62 236 ASP A O 1
ATOM 1702 N N . LEU A 1 237 ? -13.523 -19.984 -15.234 1 98.75 237 LEU A N 1
ATOM 1703 C CA . LEU A 1 237 ? -12.477 -18.969 -15.375 1 98.75 237 LEU A CA 1
ATOM 1704 C C . LEU A 1 237 ? -11.211 -19.406 -14.641 1 98.75 237 LEU A C 1
ATOM 1706 O O . LEU A 1 237 ? -11.25 -19.703 -13.445 1 98.75 237 LEU A O 1
ATOM 1710 N N . LEU A 1 238 ? -10.133 -19.484 -15.391 1 98.88 238 LEU A N 1
ATOM 1711 C CA . LEU A 1 238 ? -8.805 -19.672 -14.812 1 98.88 238 LEU A CA 1
ATOM 1712 C C . LEU A 1 238 ? -8.031 -18.359 -14.805 1 98.88 238 LEU A C 1
ATOM 1714 O O . LEU A 1 238 ? -7.703 -17.812 -15.859 1 98.88 238 LEU A O 1
ATOM 1718 N N . VAL A 1 239 ? -7.824 -17.781 -13.625 1 98.94 239 VAL A N 1
ATOM 1719 C CA . VAL A 1 239 ? -6.969 -16.625 -13.438 1 98.94 239 VAL A CA 1
ATOM 1720 C C . VAL A 1 239 ? -5.547 -17.062 -13.117 1 98.94 239 VAL A C 1
ATOM 1722 O O . VAL A 1 239 ? -5.266 -17.516 -12.008 1 98.94 239 VAL A O 1
ATOM 1725 N N . SER A 1 240 ? -4.648 -16.875 -14.031 1 98.81 240 SER A N 1
ATOM 1726 C CA . SER A 1 240 ? -3.342 -17.516 -13.938 1 98.81 240 SER A CA 1
ATOM 1727 C C . SER A 1 240 ? -2.221 -16.484 -13.93 1 98.81 240 SER A C 1
ATOM 1729 O O . SER A 1 240 ? -2.281 -15.484 -14.656 1 98.81 240 SER A O 1
ATOM 1731 N N . GLU A 1 241 ? -1.17 -16.797 -13.195 1 98.56 241 GLU A N 1
ATOM 1732 C CA . GLU A 1 241 ? 0.084 -16.062 -13.344 1 98.56 241 GLU A CA 1
ATOM 1733 C C . GLU A 1 241 ? 0.827 -16.484 -14.609 1 98.56 241 GLU A C 1
ATOM 1735 O O . GLU A 1 241 ? 0.508 -17.5 -15.211 1 98.56 241 GLU A O 1
ATOM 1740 N N . MET A 1 242 ? 1.772 -15.672 -15.031 1 97.88 242 MET A N 1
ATOM 1741 C CA . MET A 1 242 ? 2.609 -15.992 -16.188 1 97.88 242 MET A CA 1
ATOM 1742 C C . MET A 1 242 ? 3.938 -15.25 -16.125 1 97.88 242 MET A C 1
ATOM 1744 O O . MET A 1 242 ? 3.977 -14.078 -15.742 1 97.88 242 MET A O 1
ATOM 1748 N N . ILE A 1 243 ? 4.988 -15.953 -16.5 1 96.88 243 ILE A N 1
ATOM 1749 C CA . ILE A 1 243 ? 6.297 -15.312 -16.531 1 96.88 243 ILE A CA 1
ATOM 1750 C C . ILE A 1 243 ? 6.973 -15.594 -17.875 1 96.88 243 ILE A C 1
ATOM 1752 O O . ILE A 1 243 ? 6.84 -16.688 -18.438 1 96.88 243 ILE A O 1
ATOM 1756 N N . ASP A 1 244 ? 7.613 -14.609 -18.406 1 95.69 244 ASP A N 1
ATOM 1757 C CA . ASP A 1 244 ? 8.586 -14.789 -19.484 1 95.69 244 ASP A CA 1
ATOM 1758 C C . ASP A 1 244 ? 9.984 -15.031 -18.922 1 95.69 244 ASP A C 1
ATOM 1760 O O . ASP A 1 244 ? 10.734 -14.086 -18.672 1 95.69 244 ASP A O 1
ATOM 1764 N N . VAL A 1 245 ? 10.312 -16.297 -18.781 1 94.31 245 VAL A N 1
ATOM 1765 C CA . VAL A 1 245 ? 11.547 -16.688 -18.109 1 94.31 245 VAL A CA 1
ATOM 1766 C C . VAL A 1 245 ? 12.75 -16.109 -18.859 1 94.31 245 VAL A C 1
ATOM 1768 O O . VAL A 1 245 ? 13.648 -15.516 -18.25 1 94.31 245 VAL A O 1
ATOM 1771 N N . ALA A 1 246 ? 12.734 -16.219 -20.172 1 91.94 246 ALA A N 1
ATOM 1772 C CA . ALA A 1 246 ? 13.852 -15.758 -20.984 1 91.94 246 ALA A CA 1
ATOM 1773 C C . ALA A 1 246 ? 14.055 -14.25 -20.828 1 91.94 246 ALA A C 1
ATOM 1775 O O . ALA A 1 246 ? 15.172 -13.789 -20.609 1 91.94 246 ALA A O 1
ATOM 1776 N N . ALA A 1 247 ? 12.984 -13.562 -20.906 1 91.94 247 ALA A N 1
ATOM 1777 C CA . ALA A 1 247 ? 13.07 -12.109 -20.766 1 91.94 247 ALA A CA 1
ATOM 1778 C C . ALA A 1 247 ? 13.508 -11.711 -19.375 1 91.94 247 ALA A C 1
ATOM 1780 O O . ALA A 1 247 ? 14.25 -10.734 -19.203 1 91.94 247 ALA A O 1
ATOM 1781 N N . THR A 1 248 ? 13.062 -12.398 -18.391 1 91.94 248 THR A N 1
ATOM 1782 C CA . THR A 1 248 ? 13.398 -12.094 -17 1 91.94 248 THR A CA 1
ATOM 1783 C C . THR A 1 248 ? 14.883 -12.336 -16.75 1 91.94 248 THR A C 1
ATOM 1785 O O . THR A 1 248 ? 15.562 -11.5 -16.141 1 91.94 248 THR A O 1
ATOM 1788 N N . VAL A 1 249 ? 15.391 -13.406 -17.25 1 91.19 249 VAL A N 1
ATOM 1789 C CA . VAL A 1 249 ? 16.797 -13.75 -17.094 1 91.19 249 VAL A CA 1
ATOM 1790 C C . VAL A 1 249 ? 17.672 -12.734 -17.828 1 91.19 249 VAL A C 1
ATOM 1792 O O . VAL A 1 249 ? 18.688 -12.281 -17.312 1 91.19 249 VAL A O 1
ATOM 1795 N N . ALA A 1 250 ? 17.266 -12.328 -19.016 1 89.94 250 ALA A N 1
ATOM 1796 C CA . ALA A 1 250 ? 18 -11.312 -19.781 1 89.94 250 ALA A CA 1
ATOM 1797 C C . ALA A 1 250 ? 18.047 -9.992 -19.016 1 89.94 250 ALA A C 1
ATOM 1799 O O . ALA A 1 250 ? 19.094 -9.32 -19 1 89.94 250 ALA A O 1
ATOM 1800 N N . ASN A 1 251 ? 16.984 -9.656 -18.406 1 88.5 251 ASN A N 1
ATOM 1801 C CA . ASN A 1 251 ? 16.906 -8.422 -17.641 1 88.5 251 ASN A CA 1
ATOM 1802 C C . ASN A 1 251 ? 17.828 -8.461 -16.422 1 88.5 251 ASN A C 1
ATOM 1804 O O . ASN A 1 251 ? 18.484 -7.473 -16.109 1 88.5 251 ASN A O 1
ATOM 1808 N N . VAL A 1 252 ? 17.875 -9.578 -15.75 1 85.31 252 VAL A N 1
ATOM 1809 C CA . VAL A 1 252 ? 18.75 -9.742 -14.594 1 85.31 252 VAL A CA 1
ATOM 1810 C C . VAL A 1 252 ? 20.203 -9.641 -15.039 1 85.31 252 VAL A C 1
ATOM 1812 O O . VAL A 1 252 ? 21.016 -8.984 -14.383 1 85.31 252 VAL A O 1
ATOM 1815 N N . ARG A 1 253 ? 20.516 -10.266 -16.141 1 87.12 253 ARG A N 1
ATOM 1816 C CA . ARG A 1 253 ? 21.859 -10.211 -16.672 1 87.12 253 ARG A CA 1
ATOM 1817 C C . ARG A 1 253 ? 22.266 -8.773 -17 1 87.12 253 ARG A C 1
ATOM 1819 O O . ARG A 1 253 ? 23.391 -8.367 -16.75 1 87.12 253 ARG A O 1
ATOM 1826 N N . LYS A 1 254 ? 21.375 -8.055 -17.547 1 86.94 254 LYS A N 1
ATOM 1827 C CA . LYS A 1 254 ? 21.625 -6.66 -17.906 1 86.94 254 LYS A CA 1
ATOM 1828 C C . LYS A 1 254 ? 21.875 -5.801 -16.672 1 86.94 254 LYS A C 1
ATOM 1830 O O . LYS A 1 254 ? 22.75 -4.934 -16.688 1 86.94 254 LYS A O 1
ATOM 1835 N N . ASN A 1 255 ? 21.203 -6.066 -15.609 1 80.81 255 ASN A N 1
ATOM 1836 C CA . ASN A 1 255 ? 21.25 -5.215 -14.43 1 80.81 255 ASN A CA 1
ATOM 1837 C C . ASN A 1 255 ? 22.297 -5.699 -13.43 1 80.81 255 ASN A C 1
ATOM 1839 O O . ASN A 1 255 ? 22.656 -4.973 -12.5 1 80.81 255 ASN A O 1
ATOM 1843 N N . THR A 1 256 ? 22.734 -6.926 -13.586 1 83 256 THR A N 1
ATOM 1844 C CA . THR A 1 256 ? 23.781 -7.512 -12.766 1 83 256 THR A CA 1
ATOM 1845 C C . THR A 1 256 ? 24.812 -8.227 -13.633 1 83 256 THR A C 1
ATOM 1847 O O . THR A 1 256 ? 24.891 -9.461 -13.617 1 83 256 THR A O 1
ATOM 1850 N N . PRO A 1 257 ? 25.562 -7.438 -14.25 1 83.62 257 PRO A N 1
ATOM 1851 C CA . PRO A 1 257 ? 26.484 -8.023 -15.219 1 83.62 257 PRO A CA 1
ATOM 1852 C C . PRO A 1 257 ? 27.516 -8.953 -14.57 1 83.62 257 PRO A C 1
ATOM 1854 O O . PRO A 1 257 ? 28.062 -9.836 -15.242 1 83.62 257 PRO A O 1
ATOM 1857 N N . SER A 1 258 ? 27.75 -8.797 -13.32 1 88.38 258 SER A N 1
ATOM 1858 C CA . SER A 1 258 ? 28.766 -9.586 -12.633 1 88.38 258 SER A CA 1
ATOM 1859 C C . SER A 1 258 ? 28.172 -10.883 -12.078 1 88.38 258 SER A C 1
ATOM 1861 O O . SER A 1 258 ? 28.875 -11.656 -11.43 1 88.38 258 SER A O 1
ATOM 1863 N N . ILE A 1 259 ? 26.984 -11.18 -12.383 1 86.75 259 ILE A N 1
ATOM 1864 C CA . ILE A 1 259 ? 26.344 -12.383 -11.867 1 86.75 259 ILE A CA 1
ATOM 1865 C C . ILE A 1 259 ? 27.062 -13.625 -12.414 1 86.75 259 ILE A C 1
ATOM 1867 O O . ILE A 1 259 ? 27.391 -13.68 -13.602 1 86.75 259 ILE A O 1
ATOM 1871 N N . SER A 1 260 ? 27.297 -14.562 -11.547 1 90.88 260 SER A N 1
ATOM 1872 C CA . SER A 1 260 ? 27.984 -15.773 -11.969 1 90.88 260 SER A CA 1
ATOM 1873 C C . SER A 1 260 ? 27.078 -16.656 -12.82 1 90.88 260 SER A C 1
ATOM 1875 O O . SER A 1 260 ? 25.859 -16.625 -12.68 1 90.88 260 SER A O 1
ATOM 1877 N N . PRO A 1 261 ? 27.656 -17.406 -13.711 1 90.5 261 PRO A N 1
ATOM 1878 C CA . PRO A 1 261 ? 26.859 -18.344 -14.5 1 90.5 261 PRO A CA 1
ATOM 1879 C C . PRO A 1 261 ? 26.062 -19.312 -13.625 1 90.5 261 PRO A C 1
ATOM 1881 O O . PRO A 1 261 ? 24.938 -19.688 -13.969 1 90.5 261 PRO A O 1
ATOM 1884 N N . GLU A 1 262 ? 26.656 -19.703 -12.531 1 90.38 262 GLU A N 1
ATOM 1885 C CA . GLU A 1 262 ? 25.984 -20.609 -11.609 1 90.38 262 GLU A CA 1
ATOM 1886 C C . GLU A 1 262 ? 24.75 -19.953 -10.984 1 90.38 262 GLU A C 1
ATOM 1888 O O . GLU A 1 262 ? 23.688 -20.562 -10.891 1 90.38 262 GLU A O 1
ATOM 1893 N N . ALA A 1 263 ? 24.922 -18.75 -10.617 1 83.56 263 ALA A N 1
ATOM 1894 C CA . ALA A 1 263 ? 23.812 -18 -10.039 1 83.56 263 ALA A CA 1
ATOM 1895 C C . ALA A 1 263 ? 22.703 -17.781 -11.062 1 83.56 263 ALA A C 1
ATOM 1897 O O . ALA A 1 263 ? 21.516 -17.891 -10.734 1 83.56 263 ALA A O 1
ATOM 1898 N N . LEU A 1 264 ? 23.062 -17.547 -12.18 1 88.75 264 LEU A N 1
ATOM 1899 C CA . LEU A 1 264 ? 22.094 -17.328 -13.258 1 88.75 264 LEU A CA 1
ATOM 1900 C C . LEU A 1 264 ? 21.344 -18.609 -13.578 1 88.75 264 LEU A C 1
ATOM 1902 O O . LEU A 1 264 ? 20.125 -18.562 -13.82 1 88.75 264 LEU A O 1
ATOM 1906 N N . ALA A 1 265 ? 22.031 -19.688 -13.633 1 90 265 ALA A N 1
ATOM 1907 C CA . ALA A 1 265 ? 21.406 -20.984 -13.891 1 90 265 ALA A CA 1
ATOM 1908 C C . ALA A 1 265 ? 20.422 -21.344 -12.773 1 90 265 ALA A C 1
ATOM 1910 O O . ALA A 1 265 ? 19.328 -21.844 -13.039 1 90 265 ALA A O 1
ATOM 1911 N N . ALA A 1 266 ? 20.828 -21.047 -11.617 1 84.44 266 ALA A N 1
ATOM 1912 C CA . ALA A 1 266 ? 19.953 -21.297 -10.469 1 84.44 266 ALA A CA 1
ATOM 1913 C C . ALA A 1 266 ? 18.703 -20.438 -10.539 1 84.44 266 ALA A C 1
ATOM 1915 O O . ALA A 1 266 ? 17.594 -20.906 -10.25 1 84.44 266 ALA A O 1
ATOM 1916 N N . LEU A 1 267 ? 18.859 -19.281 -10.922 1 85.75 267 LEU A N 1
ATOM 1917 C CA . LEU A 1 267 ? 17.734 -18.375 -11.094 1 85.75 267 LEU A CA 1
ATOM 1918 C C . LEU A 1 267 ? 16.781 -18.875 -12.18 1 85.75 267 LEU A C 1
ATOM 1920 O O . LEU A 1 267 ? 15.57 -18.875 -11.992 1 85.75 267 LEU A O 1
ATOM 1924 N N . THR A 1 268 ? 17.328 -19.266 -13.219 1 90.5 268 THR A N 1
ATOM 1925 C CA . THR A 1 268 ? 16.531 -19.766 -14.328 1 90.5 268 THR A CA 1
ATOM 1926 C C . THR A 1 268 ? 15.703 -20.969 -13.891 1 90.5 268 THR A C 1
ATOM 1928 O O . THR A 1 268 ? 14.516 -21.047 -14.211 1 90.5 268 THR A O 1
ATOM 1931 N N . ARG A 1 269 ? 16.328 -21.812 -13.18 1 88.56 269 ARG A N 1
ATOM 1932 C CA . ARG A 1 269 ? 15.633 -22.984 -12.68 1 88.56 269 ARG A CA 1
ATOM 1933 C C . ARG A 1 269 ? 14.516 -22.594 -11.719 1 88.56 269 ARG A C 1
ATOM 1935 O O . ARG A 1 269 ? 13.398 -23.125 -11.812 1 88.56 269 ARG A O 1
ATOM 1942 N N . HIS A 1 270 ? 14.797 -21.703 -10.906 1 86 270 HIS A N 1
ATOM 1943 C CA . HIS A 1 270 ? 13.805 -21.219 -9.953 1 86 270 HIS A CA 1
ATOM 1944 C C . HIS A 1 270 ? 12.594 -20.641 -10.672 1 86 270 HIS A C 1
ATOM 1946 O O . HIS A 1 270 ? 11.453 -21 -10.375 1 86 270 HIS A O 1
ATOM 1952 N N . LEU A 1 271 ? 12.867 -19.781 -11.578 1 90.94 271 LEU A N 1
ATOM 1953 C CA . LEU A 1 271 ? 11.789 -19.125 -12.305 1 90.94 271 LEU A CA 1
ATOM 1954 C C . LEU A 1 271 ? 10.953 -20.141 -13.078 1 90.94 271 LEU A C 1
ATOM 1956 O O . LEU A 1 271 ? 9.727 -20.094 -13.055 1 90.94 271 LEU A O 1
ATOM 1960 N N . SER A 1 272 ? 11.633 -21.125 -13.633 1 91.5 272 SER A N 1
ATOM 1961 C CA . SER A 1 272 ? 1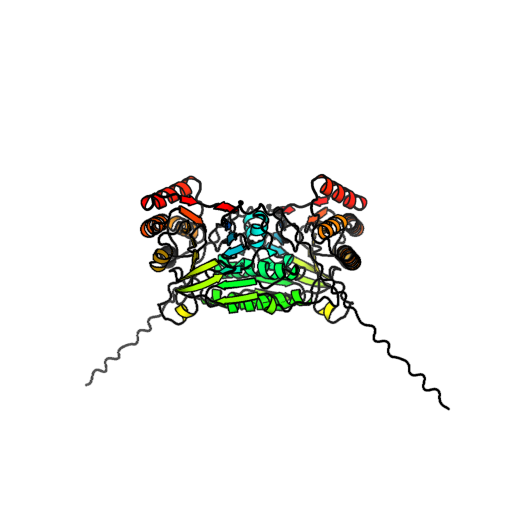0.953 -22.109 -14.453 1 91.5 272 SER A CA 1
ATOM 1962 C C . SER A 1 272 ? 10.141 -23.078 -13.594 1 91.5 272 SER A C 1
ATOM 1964 O O . SER A 1 272 ? 9.07 -23.531 -14 1 91.5 272 SER A O 1
ATOM 1966 N N . ASP A 1 273 ? 10.641 -23.344 -12.438 1 92.69 273 ASP A N 1
ATOM 1967 C CA . ASP A 1 273 ? 10 -24.328 -11.578 1 92.69 273 ASP A CA 1
ATOM 1968 C C . ASP A 1 273 ? 8.867 -23.703 -10.766 1 92.69 273 ASP A C 1
ATOM 1970 O O . ASP A 1 273 ? 7.891 -24.375 -10.43 1 92.69 273 ASP A O 1
ATOM 1974 N N . HIS A 1 274 ? 8.984 -22.438 -10.547 1 95.75 274 HIS A N 1
ATOM 1975 C CA . HIS A 1 274 ? 8.133 -21.828 -9.531 1 95.75 274 HIS A CA 1
ATOM 1976 C C . HIS A 1 274 ? 7.129 -20.875 -10.164 1 95.75 274 HIS A C 1
ATOM 1978 O O . HIS A 1 274 ? 6.328 -20.25 -9.453 1 95.75 274 HIS A O 1
ATOM 1984 N N . HIS A 1 275 ? 7.199 -20.781 -11.477 1 97.88 275 HIS A N 1
ATOM 1985 C CA . HIS A 1 275 ? 6.242 -19.953 -12.211 1 97.88 275 HIS A CA 1
ATOM 1986 C C . HIS A 1 275 ? 5.832 -20.625 -13.523 1 97.88 275 HIS A C 1
ATOM 1988 O O . HIS A 1 275 ? 6.488 -21.562 -13.977 1 97.88 275 HIS A O 1
ATOM 1994 N N . LEU A 1 276 ? 4.789 -20.203 -14.141 1 98.38 276 LEU A N 1
ATOM 1995 C CA . LEU A 1 276 ? 4.266 -20.766 -15.375 1 98.38 276 LEU A CA 1
ATOM 1996 C C . LEU A 1 276 ? 4.688 -19.938 -16.578 1 98.38 276 LEU A C 1
ATOM 1998 O O . LEU A 1 276 ? 4.516 -18.719 -16.594 1 98.38 276 LEU A O 1
ATOM 2002 N N . THR A 1 277 ? 5.219 -20.594 -17.562 1 96.94 277 THR A N 1
ATOM 2003 C CA . THR A 1 277 ? 5.418 -19.953 -18.859 1 96.94 277 THR A CA 1
ATOM 2004 C C . THR A 1 277 ? 4.105 -19.891 -19.641 1 96.94 277 THR A C 1
ATOM 2006 O O . THR A 1 277 ? 3.127 -20.531 -19.266 1 96.94 277 THR A O 1
ATOM 2009 N N . ALA A 1 278 ? 4.125 -19.109 -20.703 1 97.44 278 ALA A N 1
ATOM 2010 C CA . ALA A 1 278 ? 2.939 -19 -21.562 1 97.44 278 ALA A CA 1
ATOM 2011 C C . ALA A 1 278 ? 2.49 -20.375 -22.047 1 97.44 278 ALA A C 1
ATOM 2013 O O . ALA A 1 278 ? 1.304 -20.703 -21.984 1 97.44 278 ALA A O 1
ATOM 2014 N N . ARG A 1 279 ? 3.395 -21.156 -22.516 1 97 279 ARG A N 1
ATOM 2015 C CA . ARG A 1 279 ? 3.088 -22.5 -22.984 1 97 279 ARG A CA 1
ATOM 2016 C C . ARG A 1 279 ? 2.453 -23.344 -21.891 1 97 279 ARG A C 1
ATOM 2018 O O . ARG A 1 279 ? 1.463 -24.047 -22.125 1 97 279 ARG A O 1
ATOM 2025 N N . GLN A 1 280 ? 2.996 -23.234 -20.75 1 98 280 GLN A N 1
ATOM 2026 C CA . GLN A 1 280 ? 2.527 -24.031 -19.625 1 98 280 GLN A CA 1
ATOM 2027 C C . GLN A 1 280 ? 1.146 -23.578 -19.156 1 98 280 GLN A C 1
ATOM 2029 O O . GLN A 1 280 ? 0.332 -24.391 -18.719 1 98 280 GLN A O 1
ATOM 2034 N N . VAL A 1 281 ? 0.839 -22.281 -19.266 1 98.62 281 VAL A N 1
ATOM 2035 C CA . VAL A 1 281 ? -0.5 -21.781 -18.969 1 98.62 281 VAL A CA 1
ATOM 2036 C C . VAL A 1 281 ? -1.508 -22.406 -19.922 1 98.62 281 VAL A C 1
ATOM 2038 O O . VAL A 1 281 ? -2.568 -22.875 -19.5 1 98.62 281 VAL A O 1
ATOM 2041 N N . GLY A 1 282 ? -1.207 -22.453 -21.203 1 98.56 282 GLY A N 1
ATOM 2042 C CA . GLY A 1 282 ? -2.074 -23.078 -22.172 1 98.56 282 GLY A CA 1
ATOM 2043 C C . GLY A 1 282 ? -2.293 -24.562 -21.922 1 98.56 282 GLY A C 1
ATOM 2044 O O . GLY A 1 282 ? -3.422 -25.047 -22 1 98.56 282 GLY A O 1
ATOM 2045 N N . GLU A 1 283 ? -1.178 -25.25 -21.609 1 98.38 283 GLU A N 1
ATOM 2046 C CA . GLU A 1 283 ? -1.257 -26.688 -21.344 1 98.38 283 GLU A CA 1
ATOM 2047 C C . GLU A 1 283 ? -2.127 -26.953 -20.109 1 98.38 283 GLU A C 1
ATOM 2049 O O . GLU A 1 283 ? -2.953 -27.875 -20.125 1 98.38 283 GLU A O 1
ATOM 2054 N N . LEU A 1 284 ? -1.932 -26.141 -19.094 1 98.62 284 LEU A N 1
ATOM 2055 C CA . LEU A 1 284 ? -2.75 -26.266 -17.891 1 98.62 284 LEU A CA 1
ATOM 2056 C C . LEU A 1 284 ? -4.227 -26.062 -18.219 1 98.62 284 LEU A C 1
ATOM 2058 O O . LEU A 1 284 ? -5.07 -26.859 -17.797 1 98.62 284 LEU A O 1
ATOM 2062 N N . ALA A 1 285 ? -4.527 -25.031 -18.938 1 98.75 285 ALA A N 1
ATOM 2063 C CA . ALA A 1 285 ? -5.902 -24.688 -19.281 1 98.75 285 ALA A CA 1
ATOM 2064 C C . ALA A 1 285 ? -6.559 -25.812 -20.078 1 98.75 285 ALA A C 1
ATOM 2066 O O . ALA A 1 285 ? -7.703 -26.188 -19.812 1 98.75 285 ALA A O 1
ATOM 2067 N N . GLU A 1 286 ? -5.812 -26.359 -21 1 98.31 286 GLU A N 1
ATOM 2068 C CA . GLU A 1 286 ? -6.328 -27.422 -21.859 1 98.31 286 GLU A CA 1
ATOM 2069 C C . GLU A 1 286 ? -6.586 -28.703 -21.047 1 98.31 286 GLU A C 1
ATOM 2071 O O . GLU A 1 286 ? -7.664 -29.281 -21.141 1 98.31 286 GLU A O 1
ATOM 2076 N N . ARG A 1 287 ? -5.586 -29.109 -20.312 1 98.31 287 ARG A N 1
ATOM 2077 C CA . ARG A 1 287 ? -5.703 -30.328 -19.531 1 98.31 287 ARG A CA 1
ATOM 2078 C C . ARG A 1 287 ? -6.82 -30.219 -18.5 1 98.31 287 ARG A C 1
ATOM 2080 O O . ARG A 1 287 ? -7.508 -31.203 -18.203 1 98.31 287 ARG A O 1
ATOM 2087 N N . ALA A 1 288 ? -7.016 -29.016 -17.938 1 98.62 288 ALA A N 1
ATOM 2088 C CA . ALA A 1 288 ? -8.039 -28.797 -16.922 1 98.62 288 ALA A CA 1
ATOM 2089 C C . ALA A 1 288 ? -9.414 -28.609 -17.547 1 98.62 288 ALA A C 1
ATOM 2091 O O . ALA A 1 288 ? -10.438 -28.688 -16.875 1 98.62 288 ALA A O 1
ATOM 2092 N N . GLY A 1 289 ? -9.492 -28.281 -18.844 1 98.38 289 GLY A N 1
ATOM 2093 C CA . GLY A 1 289 ? -10.75 -28.078 -19.531 1 98.38 289 GLY A CA 1
ATOM 2094 C C . GLY A 1 289 ? -11.469 -26.812 -19.094 1 98.38 289 GLY A C 1
ATOM 2095 O O . GLY A 1 289 ? -12.688 -26.828 -18.875 1 98.38 289 GLY A O 1
ATOM 2096 N N . VAL A 1 290 ? -10.719 -25.734 -18.844 1 98.56 290 VAL A N 1
ATOM 2097 C CA . VAL A 1 290 ? -11.352 -24.5 -18.391 1 98.56 290 VAL A CA 1
ATOM 2098 C C . VAL A 1 290 ? -12.008 -23.781 -19.578 1 98.56 290 VAL A C 1
ATOM 2100 O O . VAL A 1 290 ? -11.617 -24 -20.734 1 98.56 290 VAL A O 1
ATOM 2103 N N . LYS A 1 291 ? -12.969 -22.891 -19.328 1 98.12 291 LYS A N 1
ATOM 2104 C CA . LYS A 1 291 ? -13.695 -22.219 -20.406 1 98.12 291 LYS A CA 1
ATOM 2105 C C . LYS A 1 291 ? -12.945 -20.969 -20.859 1 98.12 291 LYS A C 1
ATOM 2107 O O . LYS A 1 291 ? -12.992 -20.609 -22.047 1 98.12 291 LYS A O 1
ATOM 2112 N N . GLN A 1 292 ? -12.32 -20.266 -19.938 1 98.25 292 GLN A N 1
ATOM 2113 C CA . GLN A 1 292 ? -11.625 -19.016 -20.219 1 98.25 292 GLN A CA 1
ATOM 2114 C C . GLN A 1 292 ? -10.391 -18.859 -19.344 1 98.25 292 GLN A C 1
ATOM 2116 O O . GLN A 1 292 ? -10.391 -19.281 -18.172 1 98.25 292 GLN A O 1
ATOM 2121 N N . VAL A 1 293 ? -9.352 -18.25 -19.953 1 98.69 293 VAL A N 1
ATOM 2122 C CA . VAL A 1 293 ? -8.125 -17.953 -19.219 1 98.69 293 VAL A CA 1
ATOM 2123 C C . VAL A 1 293 ? -7.945 -16.438 -19.125 1 98.69 293 VAL A C 1
ATOM 2125 O O . VAL A 1 293 ? -8.086 -15.719 -20.125 1 98.69 293 VAL A O 1
ATOM 2128 N N . VAL A 1 294 ? -7.695 -15.961 -17.969 1 98.62 294 VAL A N 1
ATOM 2129 C CA . VAL A 1 294 ? -7.262 -14.594 -17.719 1 98.62 294 VAL A CA 1
ATOM 2130 C C . VAL A 1 294 ? -5.855 -14.594 -17.125 1 98.62 294 VAL A C 1
ATOM 2132 O O . VAL A 1 294 ? -5.605 -15.203 -16.094 1 98.62 294 VAL A O 1
ATOM 2135 N N . VAL A 1 295 ? -4.98 -13.922 -17.828 1 97.94 295 VAL A N 1
ATOM 2136 C CA . VAL A 1 295 ? -3.598 -13.852 -17.375 1 97.94 295 VAL A CA 1
ATOM 2137 C C . VAL A 1 295 ? -3.383 -12.57 -16.562 1 97.94 295 VAL A C 1
ATOM 2139 O O . VAL A 1 295 ? -3.688 -11.477 -17.031 1 97.94 295 VAL A O 1
ATOM 2142 N N . MET A 1 296 ? -2.904 -12.766 -15.328 1 96.44 296 MET A N 1
ATOM 2143 C CA . MET A 1 296 ? -2.439 -11.68 -14.477 1 96.44 296 MET A CA 1
ATOM 2144 C C . MET A 1 296 ? -1.103 -12.023 -13.836 1 96.44 296 MET A C 1
ATOM 2146 O O . MET A 1 296 ? -0.42 -12.953 -14.266 1 96.44 296 MET A O 1
ATOM 2150 N N . HIS A 1 297 ? -0.628 -11.188 -12.781 1 95.06 297 HIS A N 1
ATOM 2151 C CA . HIS A 1 297 ? 0.721 -11.398 -12.266 1 95.06 297 HIS A CA 1
ATOM 2152 C C . HIS A 1 297 ? 1.714 -11.633 -13.398 1 95.06 297 HIS A C 1
ATOM 2154 O O . HIS A 1 297 ? 2.43 -12.633 -13.406 1 95.06 297 HIS A O 1
ATOM 2160 N N . LEU A 1 298 ? 1.749 -10.758 -14.344 1 94.44 298 LEU A N 1
ATOM 2161 C CA . LEU A 1 298 ? 2.539 -10.867 -15.57 1 94.44 298 LEU A CA 1
ATOM 2162 C C . LEU A 1 298 ? 3.963 -10.367 -15.344 1 94.44 298 LEU A C 1
ATOM 2164 O O . LEU A 1 298 ? 4.168 -9.195 -15.031 1 94.44 298 LEU A O 1
ATOM 2168 N N . VAL A 1 299 ? 4.898 -11.211 -15.461 1 93.25 299 VAL A N 1
ATOM 2169 C CA . VAL A 1 299 ? 6.309 -10.844 -15.414 1 93.25 299 VAL A CA 1
ATOM 2170 C C . VAL A 1 299 ? 6.934 -11.016 -16.797 1 93.25 299 VAL A C 1
ATOM 2172 O O . VAL A 1 299 ? 7.348 -12.117 -17.172 1 93.25 299 VAL A O 1
ATOM 2175 N N . ALA A 1 300 ? 6.992 -9.984 -17.531 1 85.62 300 ALA A N 1
ATOM 2176 C CA . ALA A 1 300 ? 7.5 -9.945 -18.906 1 85.62 300 ALA A CA 1
ATOM 2177 C C . ALA A 1 300 ? 8.234 -8.633 -19.172 1 85.62 300 ALA A C 1
ATOM 2179 O O . ALA A 1 300 ? 7.773 -7.82 -19.984 1 85.62 300 ALA A O 1
ATOM 2180 N N . PRO A 1 301 ? 9.305 -8.492 -18.469 1 83.88 301 PRO A N 1
ATOM 2181 C CA . PRO A 1 301 ? 10 -7.211 -18.625 1 83.88 301 PRO A CA 1
ATOM 2182 C C . PRO A 1 301 ? 10.297 -6.863 -20.078 1 83.88 301 PRO A C 1
ATOM 2184 O O . PRO A 1 301 ? 10.781 -7.707 -20.828 1 83.88 301 PRO A O 1
ATOM 2187 N N . GLY A 1 302 ? 9.82 -5.645 -20.453 1 76.44 302 GLY A N 1
ATOM 2188 C CA . GLY A 1 302 ? 10.148 -5.105 -21.766 1 76.44 302 GLY A CA 1
ATOM 2189 C C . GLY A 1 302 ? 9.219 -5.59 -22.859 1 76.44 302 GLY A C 1
ATOM 2190 O O . GLY A 1 302 ? 9.422 -5.273 -24.031 1 76.44 302 GLY A O 1
ATOM 2191 N N . ALA A 1 303 ? 8.266 -6.379 -22.422 1 80 303 ALA A N 1
ATOM 2192 C CA . ALA A 1 303 ? 7.387 -6.922 -23.453 1 80 303 ALA A CA 1
ATOM 2193 C C . ALA A 1 303 ? 6.477 -5.836 -24.016 1 80 303 ALA A C 1
ATOM 2195 O O . ALA A 1 303 ? 5.648 -5.273 -23.297 1 80 303 ALA A O 1
ATOM 2196 N N . GLY A 1 304 ? 6.676 -5.422 -25.156 1 81.31 304 GLY A N 1
ATOM 2197 C CA . GLY A 1 304 ? 5.75 -4.562 -25.875 1 81.31 304 GLY A CA 1
ATOM 2198 C C . GLY A 1 304 ? 4.594 -5.32 -26.5 1 81.31 304 GLY A C 1
ATOM 2199 O O . GLY A 1 304 ? 4.262 -6.422 -26.062 1 81.31 304 GLY A O 1
ATOM 2200 N N . ALA A 1 305 ? 4.039 -4.742 -27.406 1 84.44 305 ALA A N 1
ATOM 2201 C CA . ALA A 1 305 ? 2.896 -5.348 -28.078 1 84.44 305 ALA A CA 1
ATOM 2202 C C . ALA A 1 305 ? 3.291 -6.66 -28.75 1 84.44 305 ALA A C 1
ATOM 2204 O O . ALA A 1 305 ? 2.547 -7.641 -28.703 1 84.44 305 ALA A O 1
ATOM 2205 N N . GLN A 1 306 ? 4.426 -6.633 -29.328 1 85.19 306 GLN A N 1
ATOM 2206 C CA . GLN A 1 306 ? 4.898 -7.828 -30.016 1 85.19 306 GLN A CA 1
ATOM 2207 C C . GLN A 1 306 ? 5.184 -8.961 -29.031 1 85.19 306 GLN A C 1
ATOM 2209 O O . GLN A 1 306 ? 4.863 -10.117 -29.297 1 85.19 306 GLN A O 1
ATOM 2214 N N . GLY A 1 307 ? 5.801 -8.586 -27.938 1 88.44 307 GLY A N 1
ATOM 2215 C CA . GLY A 1 307 ? 6.066 -9.578 -26.906 1 88.44 307 GLY A CA 1
ATOM 2216 C C . GLY A 1 307 ? 4.805 -10.195 -26.328 1 88.44 307 GLY A C 1
ATOM 2217 O O . GLY A 1 307 ? 4.734 -11.414 -26.141 1 88.44 307 GLY A O 1
ATOM 2218 N N . MET A 1 308 ? 3.848 -9.391 -26.172 1 90.56 308 MET A N 1
ATOM 2219 C CA . MET A 1 308 ? 2.57 -9.867 -25.656 1 90.56 308 MET A CA 1
ATOM 2220 C C . MET A 1 308 ? 1.89 -10.797 -26.656 1 90.56 308 MET A C 1
ATOM 2222 O O . MET A 1 308 ? 1.314 -11.812 -26.266 1 90.56 308 MET A O 1
ATOM 2226 N N . SER A 1 309 ? 1.972 -10.43 -27.906 1 92.38 309 SER A N 1
ATOM 2227 C CA . SER A 1 309 ? 1.401 -11.266 -28.953 1 92.38 309 SER A CA 1
ATOM 2228 C C . SER A 1 309 ? 2.084 -12.633 -29 1 92.38 309 SER A C 1
ATOM 2230 O O . SER A 1 309 ? 1.424 -13.656 -29.188 1 92.38 309 SER A O 1
ATOM 2232 N N . ALA A 1 310 ? 3.338 -12.57 -28.844 1 93.38 310 ALA A N 1
ATOM 2233 C CA . ALA A 1 310 ? 4.094 -13.82 -28.875 1 93.38 310 ALA A CA 1
ATOM 2234 C C . ALA A 1 310 ? 3.703 -14.719 -27.703 1 93.38 310 ALA A C 1
ATOM 2236 O O . ALA A 1 310 ? 3.58 -15.938 -27.859 1 93.38 310 ALA A O 1
ATOM 2237 N N . MET A 1 311 ? 3.559 -14.141 -26.562 1 95.12 311 MET A N 1
ATOM 2238 C CA . MET A 1 311 ? 3.15 -14.906 -25.391 1 95.12 311 MET A CA 1
ATOM 2239 C C . MET A 1 311 ? 1.749 -15.484 -25.578 1 95.12 311 MET A C 1
ATOM 2241 O O . MET A 1 311 ? 1.484 -16.625 -25.203 1 95.12 311 MET A O 1
ATOM 2245 N N . ASN A 1 312 ? 0.892 -14.688 -26.125 1 95.44 312 ASN A N 1
ATOM 2246 C CA . ASN A 1 312 ? -0.449 -15.18 -26.422 1 95.44 312 ASN A CA 1
ATOM 2247 C C . ASN A 1 312 ? -0.412 -16.359 -27.391 1 95.44 312 ASN A C 1
ATOM 2249 O O . ASN A 1 312 ? -1.149 -17.328 -27.203 1 95.44 312 ASN A O 1
ATOM 2253 N N . ALA A 1 313 ? 0.401 -16.234 -28.422 1 95.94 313 ALA A N 1
ATOM 2254 C CA . ALA A 1 313 ? 0.549 -17.328 -29.375 1 95.94 313 ALA A CA 1
ATOM 2255 C C . ALA A 1 313 ? 1.03 -18.609 -28.672 1 95.94 313 ALA A C 1
ATOM 2257 O O . ALA A 1 313 ? 0.575 -19.703 -28.984 1 95.94 313 ALA A O 1
ATOM 2258 N N . ASP A 1 314 ? 1.95 -18.422 -27.75 1 96.31 314 ASP A N 1
ATOM 2259 C CA . ASP A 1 314 ? 2.48 -19.562 -27.016 1 96.31 314 ASP A CA 1
ATOM 2260 C C . ASP A 1 314 ? 1.393 -20.219 -26.156 1 96.31 314 ASP A C 1
ATOM 2262 O O . ASP A 1 314 ? 1.333 -21.453 -26.062 1 96.31 314 ASP A O 1
ATOM 2266 N N . VAL A 1 315 ? 0.553 -19.406 -25.469 1 97.19 315 VAL A N 1
ATOM 2267 C CA . VAL A 1 315 ? -0.565 -19.953 -24.719 1 97.19 315 VAL A CA 1
ATOM 2268 C C . VAL A 1 315 ? -1.481 -20.75 -25.641 1 97.19 315 VAL A C 1
ATOM 2270 O O . VAL A 1 315 ? -1.918 -21.859 -25.297 1 97.19 315 VAL A O 1
ATOM 2273 N N . ARG A 1 316 ? -1.702 -20.281 -26.844 1 96.19 316 ARG A N 1
ATOM 2274 C CA . ARG A 1 316 ? -2.682 -20.812 -27.781 1 96.19 316 ARG A CA 1
ATOM 2275 C C . ARG A 1 316 ? -2.172 -22.109 -28.422 1 96.19 316 ARG A C 1
ATOM 2277 O O . ARG A 1 316 ? -2.943 -22.844 -29.047 1 96.19 316 ARG A O 1
ATOM 2284 N N . LEU A 1 317 ? -0.943 -22.344 -28.328 1 95.12 317 LEU A N 1
ATOM 2285 C CA . LEU A 1 317 ? -0.426 -23.625 -28.797 1 95.12 317 LEU A CA 1
ATOM 2286 C C . LEU A 1 317 ? -1.033 -24.781 -28.016 1 95.12 317 LEU A C 1
ATOM 2288 O O . LEU A 1 317 ? -1.192 -25.875 -28.547 1 95.12 317 LEU A O 1
ATOM 2292 N N . GLY A 1 318 ? -1.39 -24.469 -26.781 1 92.38 318 GLY A N 1
ATOM 2293 C CA . GLY A 1 318 ? -1.897 -25.531 -25.922 1 92.38 318 GLY A CA 1
ATOM 2294 C C . GLY A 1 318 ? -3.369 -25.391 -25.594 1 92.38 318 GLY A C 1
ATOM 2295 O O . GLY A 1 318 ? -3.979 -26.297 -25.031 1 92.38 318 GLY A O 1
ATOM 2296 N N . TYR A 1 319 ? -3.9 -24.297 -25.953 1 97 319 TYR A N 1
ATOM 2297 C CA . TYR A 1 319 ? -5.246 -23.984 -25.5 1 97 319 TYR A CA 1
ATOM 2298 C C . TYR A 1 319 ? -6.031 -23.234 -26.562 1 97 319 TYR A C 1
ATOM 2300 O O . TYR A 1 319 ? -5.574 -22.203 -27.078 1 97 319 TYR A O 1
ATOM 2308 N N . CYS A 1 320 ? -7.32 -23.641 -26.875 1 94.31 320 CYS A N 1
ATOM 2309 C CA . CYS A 1 320 ? -8.094 -23.094 -27.984 1 94.31 320 CYS A CA 1
ATOM 2310 C C . CYS A 1 320 ? -9.18 -22.156 -27.469 1 94.31 320 CYS A C 1
ATOM 2312 O O . CYS A 1 320 ? -9.852 -21.484 -28.266 1 94.31 320 CYS A O 1
ATOM 2314 N N . GLY A 1 321 ? -9.375 -22.109 -26.141 1 95.88 321 GLY A N 1
ATOM 2315 C CA . GLY A 1 321 ? -10.414 -21.234 -25.609 1 95.88 321 GLY A CA 1
ATOM 2316 C C . GLY A 1 321 ? -10 -19.781 -25.547 1 95.88 321 GLY A C 1
ATOM 2317 O O . GLY A 1 321 ? -8.992 -19.391 -26.141 1 95.88 321 GLY A O 1
ATOM 2318 N N . LYS A 1 322 ? -10.789 -18.969 -24.969 1 96.88 322 LYS A N 1
ATOM 2319 C CA . LYS A 1 322 ? -10.562 -17.531 -24.875 1 96.88 322 LYS A CA 1
ATOM 2320 C C . LYS A 1 322 ? -9.453 -17.219 -23.875 1 96.88 322 LYS A C 1
ATOM 2322 O O . LYS A 1 322 ? -9.453 -17.734 -22.75 1 96.88 322 LYS A O 1
ATOM 2327 N N . VAL A 1 323 ? -8.516 -16.406 -24.344 1 97.88 323 VAL A N 1
ATOM 2328 C CA . VAL A 1 323 ? -7.418 -15.953 -23.484 1 97.88 323 VAL A CA 1
ATOM 2329 C C . VAL A 1 323 ? -7.395 -14.43 -23.453 1 97.88 323 VAL A C 1
ATOM 2331 O O . VAL A 1 323 ? -7.457 -13.773 -24.484 1 97.88 323 VAL A O 1
ATOM 2334 N N . THR A 1 324 ? -7.34 -13.867 -22.266 1 97.69 324 THR A N 1
ATOM 2335 C CA . THR A 1 324 ? -7.203 -12.422 -22.094 1 97.69 324 THR A CA 1
ATOM 2336 C C . THR A 1 324 ? -6.008 -12.094 -21.203 1 97.69 324 THR A C 1
ATOM 2338 O O . THR A 1 324 ? -5.887 -12.625 -20.094 1 97.69 324 THR A O 1
ATOM 2341 N N . PHE A 1 325 ? -5.125 -11.312 -21.656 1 97.19 325 PHE A N 1
ATOM 2342 C CA . PHE A 1 325 ? -4.117 -10.688 -20.797 1 97.19 325 PHE A CA 1
ATOM 2343 C C . PHE A 1 325 ? -4.688 -9.469 -20.094 1 97.19 325 PHE A C 1
ATOM 2345 O O . PHE A 1 325 ? -4.891 -8.422 -20.703 1 97.19 325 PHE A O 1
ATOM 2352 N N . ALA A 1 326 ? -4.867 -9.617 -18.844 1 97.62 326 ALA A N 1
ATOM 2353 C CA . ALA A 1 326 ? -5.625 -8.609 -18.109 1 97.62 326 ALA A CA 1
ATOM 2354 C C . ALA A 1 326 ? -4.797 -7.34 -17.906 1 97.62 326 ALA A C 1
ATOM 2356 O O . ALA A 1 326 ? -3.582 -7.414 -17.688 1 97.62 326 ALA A O 1
ATOM 2357 N N . ASN A 1 327 ? -5.445 -6.227 -17.969 1 97.06 327 ASN A N 1
ATOM 2358 C CA . ASN A 1 327 ? -4.949 -4.973 -17.406 1 97.06 327 ASN A CA 1
ATOM 2359 C C . ASN A 1 327 ? -5.465 -4.75 -15.992 1 97.06 327 ASN A C 1
ATOM 2361 O O . ASN A 1 327 ? -6.375 -5.445 -15.539 1 97.06 327 ASN A O 1
ATOM 2365 N N . ASP A 1 328 ? -4.828 -3.824 -15.328 1 98.44 328 ASP A N 1
ATOM 2366 C CA . ASP A 1 328 ? -5.402 -3.398 -14.055 1 98.44 328 ASP A CA 1
ATOM 2367 C C . ASP A 1 328 ? -6.848 -2.943 -14.234 1 98.44 328 ASP A C 1
ATOM 2369 O O . ASP A 1 328 ? -7.18 -2.27 -15.211 1 98.44 328 ASP A O 1
ATOM 2373 N N . LEU A 1 329 ? -7.73 -3.43 -13.32 1 98.75 329 LEU A N 1
ATOM 2374 C CA . LEU A 1 329 ? -9.109 -2.977 -13.141 1 98.75 329 LEU A CA 1
ATOM 2375 C C . LEU A 1 329 ? -10.023 -3.59 -14.188 1 98.75 329 LEU A C 1
ATOM 2377 O O . LEU A 1 329 ? -11.18 -3.189 -14.32 1 98.75 329 LEU A O 1
ATOM 2381 N N . ASP A 1 330 ? -9.562 -4.535 -15 1 98.75 330 ASP A N 1
ATOM 2382 C CA . ASP A 1 330 ? -10.453 -5.262 -15.898 1 98.75 330 ASP A CA 1
ATOM 2383 C C . ASP A 1 330 ? -11.492 -6.066 -15.117 1 98.75 330 ASP A C 1
ATOM 2385 O O . ASP A 1 330 ? -11.227 -6.492 -13.984 1 98.75 330 ASP A O 1
ATOM 2389 N N . ARG A 1 331 ? -12.625 -6.301 -15.727 1 98.38 331 ARG A N 1
ATOM 2390 C CA . ARG A 1 331 ? -13.734 -7.008 -15.094 1 98.38 331 ARG A CA 1
ATOM 2391 C C . ARG A 1 331 ? -14.133 -8.234 -15.914 1 98.38 331 ARG A C 1
ATOM 2393 O O . ARG A 1 331 ? -14.188 -8.18 -17.141 1 98.38 331 ARG A O 1
ATOM 2400 N N . PHE A 1 332 ? -14.344 -9.32 -15.242 1 97.94 332 PHE A N 1
ATOM 2401 C CA . PHE A 1 332 ? -14.703 -10.594 -15.859 1 97.94 332 PHE A CA 1
ATOM 2402 C C . PHE A 1 332 ? -15.891 -11.227 -15.141 1 97.94 332 PHE A C 1
ATOM 2404 O O . PHE A 1 332 ? -15.992 -11.141 -13.914 1 97.94 332 PHE A O 1
ATOM 2411 N N . MET B 1 1 ? 49.156 -57.438 12.648 1 27.02 1 MET B N 1
ATOM 2412 C CA . MET B 1 1 ? 49.406 -56.031 12.375 1 27.02 1 MET B CA 1
ATOM 2413 C C . MET B 1 1 ? 48.219 -55.406 11.633 1 27.02 1 MET B C 1
ATOM 2415 O O . MET B 1 1 ? 47.938 -55.75 10.484 1 27.02 1 MET B O 1
ATOM 2419 N N . ALA B 1 2 ? 47.094 -55.094 12.367 1 30.62 2 ALA B N 1
ATOM 2420 C CA . ALA B 1 2 ? 45.688 -54.688 12.109 1 30.62 2 ALA B CA 1
ATOM 2421 C C . ALA B 1 2 ? 45.625 -53.312 11.453 1 30.62 2 ALA B C 1
ATOM 2423 O O . ALA B 1 2 ? 46.156 -52.344 11.992 1 30.62 2 ALA B O 1
ATOM 2424 N N . PHE B 1 3 ? 45.625 -53.281 10.094 1 27.44 3 PHE B N 1
ATOM 2425 C CA . PHE B 1 3 ? 45.594 -52.094 9.219 1 27.44 3 PHE B CA 1
ATOM 2426 C C . PHE B 1 3 ? 44.375 -51.25 9.5 1 27.44 3 PHE B C 1
ATOM 2428 O O . PHE B 1 3 ? 43.25 -51.75 9.359 1 27.44 3 PHE B O 1
ATOM 2435 N N . ALA B 1 4 ? 44.438 -50.344 10.516 1 28.16 4 ALA B N 1
ATOM 2436 C CA . ALA B 1 4 ? 43.406 -49.375 10.914 1 28.16 4 ALA B CA 1
ATOM 2437 C C . ALA B 1 4 ? 43.062 -48.438 9.766 1 28.16 4 ALA B C 1
ATOM 2439 O O . ALA B 1 4 ? 43.938 -47.656 9.32 1 28.16 4 ALA B O 1
ATOM 2440 N N . ARG B 1 5 ? 42.188 -48.875 8.805 1 27.3 5 ARG B N 1
ATOM 2441 C CA . ARG B 1 5 ? 41.688 -48.094 7.668 1 27.3 5 ARG B CA 1
ATOM 2442 C C . ARG B 1 5 ? 41.062 -46.781 8.125 1 27.3 5 ARG B C 1
ATOM 2444 O O . ARG B 1 5 ? 40.125 -46.781 8.922 1 27.3 5 ARG B O 1
ATOM 2451 N N . THR B 1 6 ? 41.875 -45.75 8.383 1 25.44 6 THR B N 1
ATOM 2452 C CA . THR B 1 6 ? 41.469 -44.406 8.766 1 25.44 6 THR B CA 1
ATOM 2453 C C . THR B 1 6 ? 40.562 -43.781 7.707 1 25.44 6 THR B C 1
ATOM 2455 O O . THR B 1 6 ? 40.938 -43.656 6.547 1 25.44 6 THR B O 1
ATOM 2458 N N . CYS B 1 7 ? 39.219 -44.156 7.648 1 25.67 7 CYS B N 1
ATOM 2459 C CA . CYS B 1 7 ? 38.219 -43.594 6.766 1 25.67 7 CYS B CA 1
ATOM 2460 C C . CYS B 1 7 ? 38.125 -42.094 6.906 1 25.67 7 CYS B C 1
ATOM 2462 O O . CYS B 1 7 ? 37.844 -41.594 7.992 1 25.67 7 CYS B O 1
ATOM 2464 N N . GLY B 1 8 ? 39.062 -41.344 6.289 1 24.17 8 GLY B N 1
ATOM 2465 C CA . GLY B 1 8 ? 39.125 -39.906 6.234 1 24.17 8 GLY B CA 1
ATOM 2466 C C . GLY B 1 8 ? 37.812 -39.25 5.871 1 24.17 8 GLY B C 1
ATOM 2467 O O . GLY B 1 8 ? 37.156 -39.656 4.906 1 24.17 8 GLY B O 1
ATOM 2468 N N . SER B 1 9 ? 37.031 -38.688 6.883 1 27.48 9 SER B N 1
ATOM 2469 C CA . SER B 1 9 ? 35.781 -37.938 6.84 1 27.48 9 SER B CA 1
ATOM 2470 C C . SER B 1 9 ? 35.906 -36.719 5.938 1 27.48 9 SER B C 1
ATOM 2472 O O . SER B 1 9 ? 36.688 -35.812 6.211 1 27.48 9 SER B O 1
ATOM 2474 N N . GLU B 1 10 ? 36 -36.875 4.621 1 26.56 10 GLU B N 1
ATOM 2475 C CA . GLU B 1 10 ? 36 -35.688 3.773 1 26.56 10 GLU B CA 1
ATOM 2476 C C . GLU B 1 10 ? 34.781 -34.781 4.047 1 26.56 10 GLU B C 1
ATOM 2478 O O . GLU B 1 10 ? 33.656 -35.25 3.998 1 26.56 10 GLU B O 1
ATOM 2483 N N . ALA B 1 11 ? 34.969 -33.75 4.891 1 29.08 11 ALA B N 1
ATOM 2484 C CA . ALA B 1 11 ? 34.031 -32.656 5.133 1 29.08 11 ALA B CA 1
ATOM 2485 C C . ALA B 1 11 ? 33.531 -32.062 3.82 1 29.08 11 ALA B C 1
ATOM 2487 O O . ALA B 1 11 ? 34.312 -31.547 3.018 1 29.08 11 ALA B O 1
ATOM 2488 N N . VAL B 1 12 ? 32.406 -32.562 3.246 1 30.02 12 VAL B N 1
ATOM 2489 C CA . VAL B 1 12 ? 31.688 -31.922 2.158 1 30.02 12 VAL B CA 1
ATOM 2490 C C . VAL B 1 12 ? 31.375 -30.469 2.527 1 30.02 12 VAL B C 1
ATOM 2492 O O . VAL B 1 12 ? 30.672 -30.219 3.512 1 30.02 12 VAL B O 1
ATOM 2495 N N . ARG B 1 13 ? 32.281 -29.547 2.322 1 27.08 13 ARG B N 1
ATOM 2496 C CA . ARG B 1 13 ? 32.031 -28.109 2.363 1 27.08 13 ARG B CA 1
ATOM 2497 C C . ARG B 1 13 ? 30.766 -27.766 1.606 1 27.08 13 ARG B C 1
ATOM 2499 O O . ARG B 1 13 ? 30.688 -27.953 0.391 1 27.08 13 ARG B O 1
ATOM 2506 N N . ARG B 1 14 ? 29.688 -27.797 2.264 1 28.92 14 ARG B N 1
ATOM 2507 C CA . ARG B 1 14 ? 28.438 -27.25 1.759 1 28.92 14 ARG B CA 1
ATOM 2508 C C . ARG B 1 14 ? 28.609 -25.781 1.347 1 28.92 14 ARG B C 1
ATOM 2510 O O . ARG B 1 14 ? 28.812 -24.922 2.195 1 28.92 14 ARG B O 1
ATOM 2517 N N . THR B 1 15 ? 29.344 -25.578 0.279 1 28.28 15 THR B N 1
ATOM 2518 C CA . THR B 1 15 ? 29.219 -24.219 -0.247 1 28.28 15 THR B CA 1
ATOM 2519 C C . THR B 1 15 ? 27.75 -23.844 -0.419 1 28.28 15 THR B C 1
ATOM 2521 O O . THR B 1 15 ? 27.047 -24.453 -1.216 1 28.28 15 THR B O 1
ATOM 2524 N N . ALA B 1 16 ? 27.109 -23.531 0.613 1 31.61 16 ALA B N 1
ATOM 2525 C CA . ALA B 1 16 ? 25.797 -22.891 0.534 1 31.61 16 ALA B CA 1
ATOM 2526 C C . ALA B 1 16 ? 25.781 -21.812 -0.545 1 31.61 16 ALA B C 1
ATOM 2528 O O . ALA B 1 16 ? 26.5 -20.812 -0.447 1 31.61 16 ALA B O 1
ATOM 2529 N N . LEU B 1 17 ? 25.672 -22.219 -1.789 1 31.7 17 LEU B N 1
ATOM 2530 C CA . LEU B 1 17 ? 25.375 -21.25 -2.834 1 31.7 17 LEU B CA 1
ATOM 2531 C C . LEU B 1 17 ? 24.266 -20.312 -2.395 1 31.7 17 LEU B C 1
ATOM 2533 O O . LEU B 1 17 ? 23.125 -20.734 -2.184 1 31.7 17 LEU B O 1
ATOM 2537 N N . SER B 1 18 ? 24.594 -19.406 -1.498 1 35.09 18 SER B N 1
ATOM 2538 C CA . SER B 1 18 ? 23.703 -18.281 -1.284 1 35.09 18 SER B CA 1
ATOM 2539 C C . SER B 1 18 ? 23.219 -17.703 -2.609 1 35.09 18 SER B C 1
ATOM 2541 O O . SER B 1 18 ? 23.984 -17.078 -3.342 1 35.09 18 SER B O 1
ATOM 2543 N N . ILE B 1 19 ? 22.453 -18.391 -3.238 1 33.03 19 ILE B N 1
ATOM 2544 C CA . ILE B 1 19 ? 21.797 -17.781 -4.391 1 33.03 19 ILE B CA 1
ATOM 2545 C C . ILE B 1 19 ? 21.188 -16.438 -3.99 1 33.03 19 ILE B C 1
ATOM 2547 O O . ILE B 1 19 ? 20.094 -16.391 -3.416 1 33.03 19 ILE B O 1
ATOM 2551 N N . ALA B 1 20 ? 21.953 -15.586 -3.4 1 35.22 20 ALA B N 1
ATOM 2552 C CA . ALA B 1 20 ? 21.484 -14.203 -3.381 1 35.22 20 ALA B CA 1
ATOM 2553 C C . ALA B 1 20 ? 20.922 -13.797 -4.738 1 35.22 20 ALA B C 1
ATOM 2555 O O . ALA B 1 20 ? 21.656 -13.695 -5.723 1 35.22 20 ALA B O 1
ATOM 2556 N N . VAL B 1 21 ? 19.781 -14.336 -5.051 1 36.34 21 VAL B N 1
ATOM 2557 C CA . VAL B 1 21 ? 19.109 -13.828 -6.246 1 36.34 21 VAL B CA 1
ATOM 2558 C C . VAL B 1 21 ? 19.281 -12.312 -6.32 1 36.34 21 VAL B C 1
ATOM 2560 O O . VAL B 1 21 ? 18.75 -11.578 -5.488 1 36.34 21 VAL B O 1
ATOM 2563 N N . ALA B 1 22 ? 20.375 -11.875 -6.715 1 34.06 22 ALA B N 1
ATOM 2564 C CA . ALA B 1 22 ? 20.609 -10.492 -7.105 1 34.06 22 ALA B CA 1
ATOM 2565 C C . ALA B 1 22 ? 19.5 -9.984 -8.016 1 34.06 22 ALA B C 1
ATOM 2567 O O . ALA B 1 22 ? 19.469 -10.305 -9.203 1 34.06 22 ALA B O 1
ATOM 2568 N N . LEU B 1 23 ? 18.266 -10.008 -7.555 1 35.69 23 LEU B N 1
ATOM 2569 C CA . LEU B 1 23 ? 17.219 -9.32 -8.297 1 35.69 23 LEU B CA 1
ATOM 2570 C C . LEU B 1 23 ? 17.688 -7.945 -8.75 1 35.69 23 LEU B C 1
ATOM 2572 O O . LEU B 1 23 ? 18.031 -7.098 -7.926 1 35.69 23 LEU B O 1
ATOM 2576 N N . VAL B 1 24 ? 18.141 -7.898 -9.953 1 32.75 24 VAL B N 1
ATOM 2577 C CA . VAL B 1 24 ? 18.703 -6.797 -10.734 1 32.75 24 VAL B CA 1
ATOM 2578 C C . VAL B 1 24 ? 17.781 -5.586 -10.656 1 32.75 24 VAL B C 1
ATOM 2580 O O . VAL B 1 24 ? 16.594 -5.68 -10.992 1 32.75 24 VAL B O 1
ATOM 2583 N N . ALA B 1 25 ? 18.172 -4.621 -9.961 1 36.66 25 ALA B N 1
ATOM 2584 C CA . ALA B 1 25 ? 17.656 -3.256 -10.039 1 36.66 25 ALA B CA 1
ATOM 2585 C C . ALA B 1 25 ? 17.531 -2.793 -11.484 1 36.66 25 ALA B C 1
ATOM 2587 O O . ALA B 1 25 ? 18.547 -2.678 -12.188 1 36.66 25 ALA B O 1
ATOM 2588 N N . ALA B 1 26 ? 16.484 -3.176 -12.156 1 34.62 26 ALA B N 1
ATOM 2589 C CA . ALA B 1 26 ? 16.281 -2.465 -13.422 1 34.62 26 ALA B CA 1
ATOM 2590 C C . ALA B 1 26 ? 16.656 -0.991 -13.281 1 34.62 26 ALA B C 1
ATOM 2592 O O . ALA B 1 26 ? 16.125 -0.286 -12.422 1 34.62 26 ALA B O 1
ATOM 2593 N N . SER B 1 27 ? 17.797 -0.687 -13.758 1 32.12 27 SER B N 1
ATOM 2594 C CA . SER B 1 27 ? 18.141 0.728 -13.836 1 32.12 27 SER B CA 1
ATOM 2595 C C . SER B 1 27 ? 17.094 1.514 -14.625 1 32.12 27 SER B C 1
ATOM 2597 O O . SER B 1 27 ? 17.078 1.458 -15.859 1 32.12 27 SER B O 1
ATOM 2599 N N . ALA B 1 28 ? 15.828 1.596 -14.227 1 36.22 28 ALA B N 1
ATOM 2600 C CA . ALA B 1 28 ? 15.102 2.695 -14.852 1 36.22 28 ALA B CA 1
ATOM 2601 C C . ALA B 1 28 ? 15.992 3.922 -15.016 1 36.22 28 ALA B C 1
ATOM 2603 O O . ALA B 1 28 ? 16.672 4.332 -14.078 1 36.22 28 ALA B O 1
ATOM 2604 N N . THR B 1 29 ? 16.375 4.133 -16.266 1 35.06 29 THR B N 1
ATOM 2605 C CA . THR B 1 29 ? 17.078 5.391 -16.516 1 35.06 29 THR B CA 1
ATOM 2606 C C . THR B 1 29 ? 16.531 6.496 -15.609 1 35.06 29 THR B C 1
ATOM 2608 O O . THR B 1 29 ? 15.383 6.93 -15.773 1 35.06 29 THR B O 1
ATOM 2611 N N . ALA B 1 30 ? 16.953 6.414 -14.414 1 39.75 30 ALA B N 1
ATOM 2612 C CA . ALA B 1 30 ? 16.688 7.535 -13.523 1 39.75 30 ALA B CA 1
ATOM 2613 C C . ALA B 1 30 ? 16.812 8.867 -14.258 1 39.75 30 ALA B C 1
ATOM 2615 O O . ALA B 1 30 ? 17.812 9.125 -14.922 1 39.75 30 ALA B O 1
ATOM 2616 N N . GLN B 1 31 ? 15.734 9.367 -14.648 1 43.22 31 GLN B N 1
ATOM 2617 C CA . GLN B 1 31 ? 15.914 10.75 -15.086 1 43.22 31 GLN B CA 1
ATOM 2618 C C . GLN B 1 31 ? 16.875 11.492 -14.164 1 43.22 31 GLN B C 1
ATOM 2620 O O . GLN B 1 31 ? 16.703 11.492 -12.945 1 43.22 31 GLN B O 1
ATOM 2625 N N . PRO B 1 32 ? 18.109 11.734 -14.695 1 41.06 32 PRO B N 1
ATOM 2626 C CA . PRO B 1 32 ? 19.062 12.453 -13.836 1 41.06 32 PRO B CA 1
ATOM 2627 C C . PRO B 1 32 ? 18.406 13.609 -13.086 1 41.06 32 PRO B C 1
ATOM 2629 O O . PRO B 1 32 ? 17.438 14.195 -13.57 1 41.06 32 PRO B O 1
ATOM 2632 N N . ALA B 1 33 ? 18.531 13.578 -11.773 1 42.06 33 ALA B N 1
ATOM 2633 C CA . ALA B 1 33 ? 18.25 14.859 -11.133 1 42.06 33 ALA B CA 1
ATOM 2634 C C . ALA B 1 33 ? 18.734 16.016 -12 1 42.06 33 ALA B C 1
ATOM 2636 O O . ALA B 1 33 ? 19.703 15.891 -12.742 1 42.06 33 ALA B O 1
ATOM 2637 N N . ARG B 1 34 ? 18 16.859 -12.422 1 41 34 ARG B N 1
ATOM 2638 C CA . ARG B 1 34 ? 18.547 18.031 -13.094 1 41 34 ARG B CA 1
ATOM 2639 C C . ARG B 1 34 ? 20 18.266 -12.656 1 41 34 ARG B C 1
ATOM 2641 O O . ARG B 1 34 ? 20.344 18.031 -11.5 1 41 34 ARG B O 1
ATOM 2648 N N . ALA B 1 35 ? 20.969 18.234 -13.461 1 48.12 35 ALA B N 1
ATOM 2649 C CA . ALA B 1 35 ? 22.375 18.594 -13.398 1 48.12 35 ALA B CA 1
ATOM 2650 C C . ALA B 1 35 ? 22.625 19.609 -12.289 1 48.12 35 ALA B C 1
ATOM 2652 O O . ALA B 1 35 ? 22.156 20.75 -12.359 1 48.12 35 ALA B O 1
ATOM 2653 N N . GLY B 1 36 ? 22.031 19.828 -10.812 1 60.91 36 GLY B N 1
ATOM 2654 C CA . GLY B 1 36 ? 22.641 20.516 -9.688 1 60.91 36 GLY B CA 1
ATOM 2655 C C . GLY B 1 36 ? 21.719 20.609 -8.477 1 60.91 36 GLY B C 1
ATOM 2656 O O . GLY B 1 36 ? 22.172 20.891 -7.371 1 60.91 36 GLY B O 1
ATOM 2657 N N . GLY B 1 37 ? 20.297 20.422 -8.453 1 84.38 37 GLY B N 1
ATOM 2658 C CA . GLY B 1 37 ? 19.594 20.828 -7.25 1 84.38 37 GLY B CA 1
ATOM 2659 C C . GLY B 1 37 ? 18.609 19.781 -6.766 1 84.38 37 GLY B C 1
ATOM 2660 O O . GLY B 1 37 ? 18.484 18.703 -7.375 1 84.38 37 GLY B O 1
ATOM 2661 N N . SER B 1 38 ? 18.203 19.891 -5.574 1 94.69 38 SER B N 1
ATOM 2662 C CA . SER B 1 38 ? 17.219 19.016 -4.941 1 94.69 38 SER B CA 1
ATOM 2663 C C . SER B 1 38 ? 15.852 19.141 -5.617 1 94.69 38 SER B C 1
ATOM 2665 O O . SER B 1 38 ? 15.547 20.172 -6.23 1 94.69 38 SER B O 1
ATOM 2667 N N . THR B 1 39 ? 15.078 18.016 -5.676 1 97.62 39 THR B N 1
ATOM 2668 C CA . THR B 1 39 ? 13.734 18 -6.242 1 97.62 39 THR B CA 1
ATOM 2669 C C . THR B 1 39 ? 12.734 17.438 -5.238 1 97.62 39 THR B C 1
ATOM 2671 O O . THR B 1 39 ? 12.984 16.406 -4.613 1 97.62 39 THR B O 1
ATOM 2674 N N . TRP B 1 40 ? 11.68 18.188 -5.031 1 98.56 40 TRP B N 1
ATOM 2675 C CA . TRP B 1 40 ? 10.547 17.688 -4.258 1 98.56 40 TRP B CA 1
ATOM 2676 C C . TRP B 1 40 ? 9.477 17.109 -5.176 1 98.56 40 TRP B C 1
ATOM 2678 O O . TRP B 1 40 ? 8.992 17.797 -6.078 1 98.56 40 TRP B O 1
ATOM 2688 N N . ILE B 1 41 ? 9.117 15.852 -4.973 1 98.81 41 ILE B N 1
ATOM 2689 C CA . ILE B 1 41 ? 8.086 15.211 -5.773 1 98.81 41 ILE B CA 1
ATOM 2690 C C . ILE B 1 41 ? 6.879 14.883 -4.895 1 98.81 41 ILE B C 1
ATOM 2692 O O . ILE B 1 41 ? 7.023 14.242 -3.85 1 98.81 41 ILE B O 1
ATOM 2696 N N . THR B 1 42 ? 5.68 15.359 -5.297 1 98.88 42 THR B N 1
ATOM 2697 C CA . THR B 1 42 ? 4.461 14.945 -4.613 1 98.88 42 THR B CA 1
ATOM 2698 C C . THR B 1 42 ? 3.984 13.586 -5.125 1 98.88 42 THR B C 1
ATOM 2700 O O . THR B 1 42 ? 3.334 13.508 -6.168 1 98.88 42 THR B O 1
ATOM 2703 N N . LEU B 1 43 ? 4.23 12.555 -4.363 1 98.81 43 LEU B N 1
ATOM 2704 C CA . LEU B 1 43 ? 3.861 11.219 -4.805 1 98.81 43 LEU B CA 1
ATOM 2705 C C . LEU B 1 43 ? 2.355 11 -4.68 1 98.81 43 LEU B C 1
ATOM 2707 O O . LEU B 1 43 ? 1.721 10.484 -5.605 1 98.81 43 LEU B O 1
ATOM 2711 N N . GLY B 1 44 ? 1.83 11.289 -3.588 1 98.69 44 GLY B N 1
ATOM 2712 C CA . GLY B 1 44 ? 0.402 11.227 -3.322 1 98.69 44 GLY B CA 1
ATOM 2713 C C . GLY B 1 44 ? -0.133 12.469 -2.643 1 98.69 44 GLY B C 1
ATOM 2714 O O . GLY B 1 44 ? 0.409 12.906 -1.626 1 98.69 44 GLY B O 1
ATOM 2715 N N . THR B 1 45 ? -1.292 13.039 -3.178 1 98.19 45 THR B N 1
ATOM 2716 C CA . THR B 1 45 ? -1.694 14.383 -2.764 1 98.19 45 THR B CA 1
ATOM 2717 C C . THR B 1 45 ? -3.08 14.359 -2.125 1 98.19 45 THR B C 1
ATOM 2719 O O . THR B 1 45 ? -3.631 15.406 -1.786 1 98.19 45 THR B O 1
ATOM 2722 N N . MET B 1 46 ? -3.609 13.164 -1.939 1 95.88 46 MET B N 1
ATOM 2723 C CA . MET B 1 46 ? -4.941 13.055 -1.349 1 95.88 46 MET B CA 1
ATOM 2724 C C . MET B 1 46 ? -4.855 12.969 0.172 1 95.88 46 MET B C 1
ATOM 2726 O O . MET B 1 46 ? -4.117 12.141 0.709 1 95.88 46 MET B O 1
ATOM 2730 N N . GLY B 1 47 ? -5.602 13.789 0.777 1 95.12 47 GLY B N 1
ATOM 2731 C CA . GLY B 1 47 ? -5.762 13.57 2.205 1 95.12 47 GLY B CA 1
ATOM 2732 C C . GLY B 1 47 ? -6.621 12.367 2.531 1 95.12 47 GLY B C 1
ATOM 2733 O O . GLY B 1 47 ? -7.625 12.109 1.86 1 95.12 47 GLY B O 1
ATOM 2734 N N . GLY B 1 48 ? -6.246 11.633 3.498 1 89.94 48 GLY B N 1
ATOM 2735 C CA . GLY B 1 48 ? -7.012 10.461 3.9 1 89.94 48 GLY B CA 1
ATOM 2736 C C . GLY B 1 48 ? -8.062 10.773 4.949 1 89.94 48 GLY B C 1
ATOM 2737 O O . GLY B 1 48 ? -8.453 11.93 5.129 1 89.94 48 GLY B O 1
ATOM 2738 N N . PRO B 1 49 ? -8.617 9.703 5.543 1 92.94 49 PRO B N 1
ATOM 2739 C CA . PRO B 1 49 ? -8.219 8.297 5.422 1 92.94 49 PRO B CA 1
ATOM 2740 C C . PRO B 1 49 ? -8.945 7.57 4.289 1 92.94 49 PRO B C 1
ATOM 2742 O O . PRO B 1 49 ? -8.578 6.449 3.936 1 92.94 49 PRO B O 1
ATOM 2745 N N . ILE B 1 50 ? -9.93 8.172 3.719 1 92.38 50 ILE B N 1
ATOM 2746 C CA . ILE B 1 50 ? -10.68 7.535 2.641 1 92.38 50 ILE B CA 1
ATOM 2747 C C . ILE B 1 50 ? -9.898 7.645 1.333 1 92.38 50 ILE B C 1
ATOM 2749 O O . ILE B 1 50 ? -9.492 8.742 0.94 1 92.38 50 ILE B O 1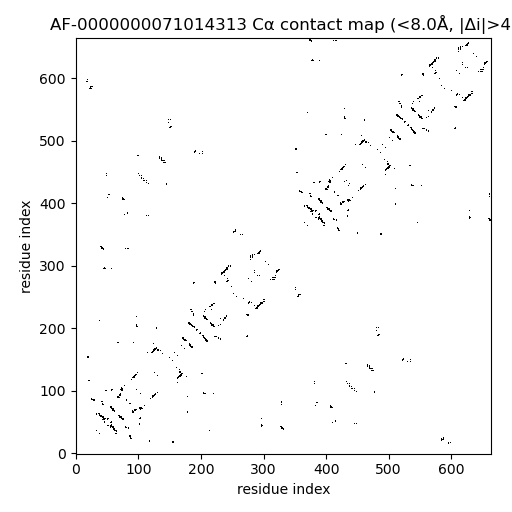
ATOM 2753 N N . ALA B 1 51 ? -9.75 6.516 0.679 1 94.81 51 ALA B N 1
ATOM 2754 C CA . ALA B 1 51 ? -8.992 6.5 -0.571 1 94.81 51 ALA B CA 1
ATOM 2755 C C . ALA B 1 51 ? -9.781 7.152 -1.701 1 94.81 51 ALA B C 1
ATOM 2757 O O . ALA B 1 51 ? -11.016 7.148 -1.684 1 94.81 51 ALA B O 1
ATOM 2758 N N . SER B 1 52 ? -9.055 7.73 -2.605 1 94.44 52 SER B N 1
ATOM 2759 C CA . SER B 1 52 ? -9.602 8.391 -3.787 1 94.44 52 SER B CA 1
ATOM 2760 C C . SER B 1 52 ? -9.242 7.629 -5.059 1 94.44 52 SER B C 1
ATOM 2762 O O . SER B 1 52 ? -8.188 6.996 -5.133 1 94.44 52 SER B O 1
ATOM 2764 N N . ALA B 1 53 ? -10.094 7.707 -6.059 1 94.81 53 ALA B N 1
ATOM 2765 C CA . ALA B 1 53 ? -9.805 7.098 -7.355 1 94.81 53 ALA B CA 1
ATOM 2766 C C . ALA B 1 53 ? -8.812 7.945 -8.148 1 94.81 53 ALA B C 1
ATOM 2768 O O . ALA B 1 53 ? -8.195 7.461 -9.102 1 94.81 53 ALA B O 1
ATOM 2769 N N . ASP B 1 54 ? -8.625 9.195 -7.742 1 93.94 54 ASP B N 1
ATOM 2770 C CA . ASP B 1 54 ? -7.949 10.141 -8.617 1 93.94 54 ASP B CA 1
ATOM 2771 C C . ASP B 1 54 ? -6.59 10.539 -8.047 1 93.94 54 ASP B C 1
ATOM 2773 O O . ASP B 1 54 ? -5.719 11.016 -8.781 1 93.94 54 ASP B O 1
ATOM 2777 N N . ARG B 1 55 ? -6.48 10.422 -6.734 1 96.62 55 ARG B N 1
ATOM 2778 C CA . ARG B 1 55 ? -5.258 10.844 -6.059 1 96.62 55 ARG B CA 1
ATOM 2779 C C . ARG B 1 55 ? -4.773 9.773 -5.086 1 96.62 55 ARG B C 1
ATOM 2781 O O . ARG B 1 55 ? -5.578 9.102 -4.445 1 96.62 55 ARG B O 1
ATOM 2788 N N . SER B 1 56 ? -3.494 9.617 -4.988 1 98.06 56 SER B N 1
ATOM 2789 C CA . SER B 1 56 ? -2.896 8.648 -4.078 1 98.06 56 SER B CA 1
ATOM 2790 C C . SER B 1 56 ? -2.816 9.203 -2.658 1 98.06 56 SER B C 1
ATOM 2792 O O . SER B 1 56 ? -2.895 10.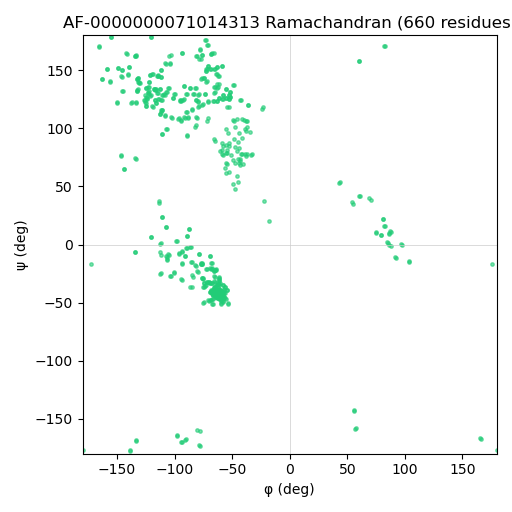414 -2.453 1 98.06 56 SER B O 1
ATOM 2794 N N . GLN B 1 57 ? -2.65 8.336 -1.718 1 98.12 57 GLN B N 1
ATOM 2795 C CA . GLN B 1 57 ? -2.531 8.727 -0.317 1 98.12 57 GLN B CA 1
ATOM 2796 C C . GLN B 1 57 ? -1.229 9.484 -0.065 1 98.12 57 GLN B C 1
ATOM 2798 O O . GLN B 1 57 ? -0.299 9.414 -0.872 1 98.12 57 GLN B O 1
ATOM 2803 N N . PRO B 1 58 ? -1.148 10.156 1.055 1 98.56 58 PRO B N 1
ATOM 2804 C CA . PRO B 1 58 ? -0.061 11.117 1.261 1 98.56 58 PRO B CA 1
ATOM 2805 C C . PRO B 1 58 ? 1.315 10.453 1.268 1 98.56 58 PRO B C 1
ATOM 2807 O O . PRO B 1 58 ? 1.562 9.539 2.059 1 98.56 58 PRO B O 1
ATOM 2810 N N . ALA B 1 59 ? 2.137 10.898 0.432 1 98.88 59 ALA B N 1
ATOM 2811 C CA . ALA B 1 59 ? 3.555 10.562 0.326 1 98.88 59 ALA B CA 1
ATOM 2812 C C . ALA B 1 59 ? 4.297 11.594 -0.521 1 98.88 59 ALA B C 1
ATOM 2814 O O . ALA B 1 59 ? 3.752 12.109 -1.498 1 98.88 59 ALA B O 1
ATOM 2815 N N . ASN B 1 60 ? 5.531 11.93 -0.147 1 98.88 60 ASN B N 1
ATOM 2816 C CA . ASN B 1 60 ? 6.426 12.828 -0.873 1 98.88 60 ASN B CA 1
ATOM 2817 C C . ASN B 1 60 ? 7.832 12.25 -0.983 1 98.88 60 ASN B C 1
ATOM 2819 O O . ASN B 1 60 ? 8.172 11.297 -0.279 1 98.88 60 ASN B O 1
ATOM 2823 N N . LEU B 1 61 ? 8.531 12.82 -1.911 1 98.88 61 LEU B N 1
ATOM 2824 C CA . LEU B 1 61 ? 9.914 12.398 -2.131 1 98.88 61 LEU B CA 1
ATOM 2825 C C . LEU B 1 61 ? 10.836 13.602 -2.266 1 98.88 61 LEU B C 1
ATOM 2827 O O . LEU B 1 61 ? 10.562 14.516 -3.049 1 98.88 61 LEU B O 1
ATOM 2831 N N . LEU B 1 62 ? 11.852 13.688 -1.408 1 98.75 62 LEU B N 1
ATOM 2832 C CA . LEU B 1 62 ? 12.945 14.633 -1.595 1 98.75 62 LEU B CA 1
ATOM 2833 C C . LEU B 1 62 ? 14.133 13.953 -2.273 1 98.75 62 LEU B C 1
ATOM 2835 O O . LEU B 1 62 ? 14.789 13.102 -1.676 1 98.75 62 LEU B O 1
ATOM 2839 N N . LEU B 1 63 ? 14.367 14.273 -3.48 1 97.25 63 LEU B N 1
ATOM 2840 C CA . LEU B 1 63 ? 15.492 13.742 -4.25 1 97.25 63 LEU B CA 1
ATOM 2841 C C . LEU B 1 63 ? 16.703 14.656 -4.145 1 97.25 63 LEU B C 1
ATOM 2843 O O . LEU B 1 63 ? 16.594 15.859 -4.391 1 97.25 63 LEU B O 1
ATOM 2847 N N . THR B 1 64 ? 17.781 14.102 -3.732 1 94.81 64 THR B N 1
ATOM 2848 C CA . THR B 1 64 ? 19.062 14.812 -3.682 1 94.81 64 THR B CA 1
ATOM 2849 C C . THR B 1 64 ? 20.094 14.117 -4.547 1 94.81 64 THR B C 1
ATOM 2851 O O . THR B 1 64 ? 19.812 13.094 -5.172 1 94.81 64 THR B O 1
ATOM 2854 N N . SER B 1 65 ? 21.281 14.656 -4.617 1 88.38 65 SER B N 1
ATOM 2855 C CA . SER B 1 65 ? 22.359 14.047 -5.395 1 88.38 65 SER B CA 1
ATOM 2856 C C . SER B 1 65 ? 22.828 12.75 -4.758 1 88.38 65 SER B C 1
ATOM 2858 O O . SER B 1 65 ? 23.344 11.867 -5.445 1 88.38 65 SER B O 1
ATOM 2860 N N . THR B 1 66 ? 22.562 12.578 -3.533 1 85.12 66 THR B N 1
ATOM 2861 C CA . THR B 1 66 ? 23.141 11.438 -2.826 1 85.12 66 THR B CA 1
ATOM 2862 C C . THR B 1 66 ? 22.078 10.375 -2.559 1 85.12 66 THR B C 1
ATOM 2864 O O . THR B 1 66 ? 22.391 9.242 -2.193 1 85.12 66 THR B O 1
ATOM 2867 N N . GLY B 1 67 ? 20.812 10.742 -2.742 1 92.19 67 GLY B N 1
ATOM 2868 C CA . GLY B 1 67 ? 19.766 9.781 -2.459 1 92.19 67 GLY B CA 1
ATOM 2869 C C . GLY B 1 67 ? 18.391 10.406 -2.377 1 92.19 67 GLY B C 1
ATOM 2870 O O . GLY B 1 67 ? 18.156 11.492 -2.904 1 92.19 67 GLY B O 1
ATOM 2871 N N . ALA B 1 68 ? 17.484 9.578 -1.85 1 97.5 68 ALA B N 1
ATOM 2872 C CA . ALA B 1 68 ? 16.094 10.031 -1.76 1 97.5 68 ALA B CA 1
ATOM 2873 C C . ALA B 1 68 ? 15.539 9.805 -0.36 1 97.5 68 ALA B C 1
ATOM 2875 O O . ALA B 1 68 ? 15.883 8.82 0.3 1 97.5 68 ALA B O 1
ATOM 2876 N N . ILE B 1 69 ? 14.797 10.789 0.089 1 98.75 69 ILE B N 1
ATOM 2877 C CA . ILE B 1 69 ? 14.078 10.703 1.358 1 98.75 69 ILE B CA 1
ATOM 2878 C C . ILE B 1 69 ? 12.578 10.633 1.102 1 98.75 69 ILE B C 1
ATOM 2880 O O . ILE B 1 69 ? 12 11.531 0.49 1 98.75 69 ILE B O 1
ATOM 2884 N N . LEU B 1 70 ? 12.023 9.492 1.498 1 98.94 70 LEU B N 1
ATOM 2885 C CA . LEU B 1 70 ? 10.57 9.367 1.445 1 98.94 70 LEU B CA 1
ATOM 2886 C C . LEU B 1 70 ? 9.922 10.047 2.646 1 98.94 70 LEU B C 1
ATOM 2888 O O . LEU B 1 70 ? 10.281 9.766 3.793 1 98.94 70 LEU B O 1
ATOM 2892 N N . VAL B 1 71 ? 9.008 11.016 2.426 1 98.94 71 VAL B N 1
ATOM 2893 C CA . VAL B 1 71 ? 8.32 11.75 3.479 1 98.94 71 VAL B CA 1
ATOM 2894 C C . VAL B 1 71 ? 6.855 11.312 3.545 1 98.94 71 VAL B C 1
ATOM 2896 O O . VAL B 1 71 ? 6.07 11.609 2.643 1 98.94 71 VAL B O 1
ATOM 2899 N N . ASP B 1 72 ? 6.488 10.609 4.637 1 98.94 72 ASP B N 1
ATOM 2900 C CA . ASP B 1 72 ? 5.254 9.844 4.793 1 98.94 72 ASP B CA 1
ATOM 2901 C C . ASP B 1 72 ? 5.152 8.742 3.746 1 98.94 72 ASP B C 1
ATOM 2903 O O . ASP B 1 72 ? 5.871 8.758 2.746 1 98.94 72 ASP B O 1
ATOM 2907 N N . ALA B 1 73 ? 4.348 7.746 4.055 1 98.81 73 ALA B N 1
ATOM 2908 C CA . ALA B 1 73 ? 4.211 6.562 3.213 1 98.81 73 ALA B CA 1
ATOM 2909 C C . ALA B 1 73 ? 2.791 6.012 3.268 1 98.81 73 ALA B C 1
ATOM 2911 O O . ALA B 1 73 ? 2.537 4.992 3.914 1 98.81 73 ALA B O 1
ATOM 2912 N N . GLY B 1 74 ? 1.896 6.691 2.561 1 98.75 74 GLY B N 1
ATOM 2913 C CA . GLY B 1 74 ? 0.544 6.164 2.445 1 98.75 74 GLY B CA 1
ATOM 2914 C C . GLY B 1 74 ? 0.448 4.953 1.537 1 98.75 74 GLY B C 1
ATOM 2915 O O . GLY B 1 74 ? 1.442 4.547 0.934 1 98.75 74 GLY B O 1
ATOM 2916 N N . ASP B 1 75 ? -0.717 4.359 1.445 1 98.62 75 ASP B N 1
ATOM 2917 C CA . ASP B 1 75 ? -0.951 3.215 0.571 1 98.62 75 ASP B CA 1
ATOM 2918 C C . ASP B 1 75 ? -0.486 3.506 -0.854 1 98.62 75 ASP B C 1
ATOM 2920 O O . ASP B 1 75 ? -0.795 4.562 -1.409 1 98.62 75 ASP B O 1
ATOM 2924 N N . GLY B 1 76 ? 0.302 2.572 -1.475 1 98.62 76 GLY B N 1
ATOM 2925 C CA . GLY B 1 76 ? 0.719 2.709 -2.861 1 98.62 76 GLY B CA 1
ATOM 2926 C C . GLY B 1 76 ? 1.997 3.51 -3.023 1 98.62 76 GLY B C 1
ATOM 2927 O O . GLY B 1 76 ? 2.361 3.889 -4.137 1 98.62 76 GLY B O 1
ATOM 2928 N N . ALA B 1 77 ? 2.695 3.783 -1.926 1 98.81 77 ALA B N 1
ATOM 2929 C CA . ALA B 1 77 ? 3.887 4.625 -1.979 1 98.81 77 ALA B CA 1
ATOM 2930 C C . ALA B 1 77 ? 4.945 4.023 -2.898 1 98.81 77 ALA B C 1
ATOM 2932 O O . ALA B 1 77 ? 5.594 4.742 -3.664 1 98.81 77 ALA B O 1
ATOM 2933 N N . VAL B 1 78 ? 5.16 2.705 -2.861 1 98.69 78 VAL B N 1
ATOM 2934 C CA . VAL B 1 78 ? 6.176 2.062 -3.691 1 98.69 78 VAL B CA 1
ATOM 2935 C C . VAL B 1 78 ? 5.773 2.158 -5.164 1 98.69 78 VAL B C 1
ATOM 2937 O O . VAL B 1 78 ? 6.625 2.385 -6.031 1 98.69 78 VAL B O 1
ATOM 2940 N N . GLU B 1 79 ? 4.504 1.99 -5.426 1 98.25 79 GLU B N 1
ATOM 2941 C CA . GLU B 1 79 ? 4.027 2.119 -6.801 1 98.25 79 GLU B CA 1
ATOM 2942 C C . GLU B 1 79 ? 4.234 3.537 -7.324 1 98.25 79 GLU B C 1
ATOM 2944 O O . GLU B 1 79 ? 4.629 3.727 -8.477 1 98.25 79 GLU B O 1
ATOM 2949 N N . GLN B 1 80 ? 3.953 4.512 -6.48 1 98.75 80 GLN B N 1
ATOM 2950 C CA . GLN B 1 80 ? 4.152 5.898 -6.879 1 98.75 80 GLN B CA 1
ATOM 2951 C C . GLN B 1 80 ? 5.629 6.195 -7.121 1 98.75 80 GLN B C 1
ATOM 2953 O O . GLN B 1 80 ? 5.973 6.988 -8 1 98.75 80 GLN B O 1
ATOM 2958 N N . LEU B 1 81 ? 6.547 5.594 -6.316 1 98.69 81 LEU B N 1
ATOM 2959 C CA . LEU B 1 81 ? 7.977 5.719 -6.566 1 98.69 81 LEU B CA 1
ATOM 2960 C C . LEU B 1 81 ? 8.328 5.227 -7.965 1 98.69 81 LEU B C 1
ATOM 2962 O O . LEU B 1 81 ? 9.078 5.887 -8.688 1 98.69 81 LEU B O 1
ATOM 2966 N N . ALA B 1 82 ? 7.793 4.117 -8.328 1 97.69 82 ALA B N 1
ATOM 2967 C CA . ALA B 1 82 ? 8.055 3.562 -9.656 1 97.69 82 ALA B CA 1
ATOM 2968 C C . ALA B 1 82 ? 7.555 4.496 -10.75 1 97.69 82 ALA B C 1
ATOM 2970 O O . ALA B 1 82 ? 8.242 4.719 -11.75 1 97.69 82 ALA B O 1
ATOM 2971 N N . LYS B 1 83 ? 6.383 5.082 -10.555 1 98.25 83 LYS B N 1
ATOM 2972 C CA . LYS B 1 83 ? 5.82 6.012 -11.531 1 98.25 83 LYS B CA 1
ATOM 2973 C C . LYS B 1 83 ? 6.672 7.273 -11.641 1 98.25 83 LYS B C 1
ATOM 2975 O O . LYS B 1 83 ? 6.762 7.875 -12.719 1 98.25 83 LYS B O 1
ATOM 2980 N N . ALA B 1 84 ? 7.277 7.617 -10.547 1 98.38 84 ALA B N 1
ATOM 2981 C CA . ALA B 1 84 ? 8.148 8.789 -10.531 1 98.38 84 ALA B CA 1
ATOM 2982 C C . ALA B 1 84 ? 9.516 8.469 -11.133 1 98.38 84 ALA B C 1
ATOM 2984 O O . ALA B 1 84 ? 10.359 9.352 -11.273 1 98.38 84 ALA B O 1
ATOM 2985 N N . GLY B 1 85 ? 9.781 7.191 -11.414 1 97 85 GLY B N 1
ATOM 2986 C CA . GLY B 1 85 ? 11.055 6.773 -11.984 1 97 85 GLY B CA 1
ATOM 2987 C C . GLY B 1 85 ? 12.148 6.637 -10.945 1 97 85 GLY B C 1
ATOM 2988 O O . GLY B 1 85 ? 13.336 6.773 -11.266 1 97 85 GLY B O 1
ATOM 2989 N N . VAL B 1 86 ? 11.812 6.457 -9.711 1 97.19 86 VAL B N 1
ATOM 2990 C CA . VAL B 1 86 ? 12.797 6.336 -8.641 1 97.19 86 VAL B CA 1
ATOM 2991 C C . VAL B 1 86 ? 12.773 4.918 -8.07 1 97.19 86 VAL B C 1
ATOM 2993 O O . VAL B 1 86 ? 11.797 4.52 -7.426 1 97.19 86 VAL B O 1
ATOM 2996 N N . PRO B 1 87 ? 13.805 4.156 -8.266 1 94.94 87 PRO B N 1
ATOM 2997 C CA . PRO B 1 87 ? 13.828 2.787 -7.746 1 94.94 87 PRO B CA 1
ATOM 2998 C C . PRO B 1 87 ? 13.906 2.734 -6.223 1 94.94 87 PRO B C 1
ATOM 3000 O O . PRO B 1 87 ? 14.5 3.617 -5.602 1 94.94 87 PRO B O 1
ATOM 3003 N N . LEU B 1 88 ? 13.367 1.706 -5.68 1 96 88 LEU B N 1
ATOM 3004 C CA . LEU B 1 88 ? 13.227 1.535 -4.234 1 96 88 LEU B CA 1
ATOM 3005 C C . LEU B 1 88 ? 14.586 1.597 -3.549 1 96 88 LEU B C 1
ATOM 3007 O O . LEU B 1 88 ? 14.719 2.193 -2.479 1 96 88 LEU B O 1
ATOM 3011 N N . PRO B 1 89 ? 15.695 1.103 -4.156 1 95.12 89 PRO B N 1
ATOM 3012 C CA . PRO B 1 89 ? 17 1.143 -3.5 1 95.12 89 PRO B CA 1
ATOM 3013 C C . PRO B 1 89 ? 17.547 2.562 -3.342 1 95.12 89 PRO B C 1
ATOM 3015 O O . PRO B 1 89 ? 18.484 2.789 -2.584 1 95.12 89 PRO B O 1
ATOM 3018 N N . ARG B 1 90 ? 16.984 3.479 -4.055 1 96.44 90 ARG B N 1
ATOM 3019 C CA . ARG B 1 90 ? 17.453 4.859 -3.969 1 96.44 90 ARG B CA 1
ATOM 3020 C C . ARG B 1 90 ? 16.969 5.52 -2.684 1 96.44 90 ARG B C 1
ATOM 3022 O O . ARG B 1 90 ? 17.469 6.574 -2.293 1 96.44 90 ARG B O 1
ATOM 3029 N N . ILE B 1 91 ? 15.984 4.938 -2.051 1 98.38 91 ILE B N 1
ATOM 3030 C CA . ILE B 1 91 ? 15.461 5.488 -0.807 1 98.38 91 ILE B CA 1
ATOM 3031 C C . ILE B 1 91 ? 16.422 5.188 0.341 1 98.38 91 ILE B C 1
ATOM 3033 O O . ILE B 1 91 ? 16.625 4.027 0.695 1 98.38 91 ILE B O 1
ATOM 3037 N N . ARG B 1 92 ? 16.891 6.211 0.957 1 97.75 92 ARG B N 1
ATOM 3038 C CA . ARG B 1 92 ? 17.859 6.059 2.037 1 97.75 92 ARG B CA 1
ATOM 3039 C C . ARG B 1 92 ? 17.203 6.262 3.396 1 97.75 92 ARG B C 1
ATOM 3041 O O . ARG B 1 92 ? 17.703 5.762 4.41 1 97.75 92 ARG B O 1
ATOM 3048 N N . ALA B 1 93 ? 16.156 7.027 3.361 1 98.75 93 ALA B N 1
ATOM 3049 C CA . ALA B 1 93 ? 15.477 7.324 4.617 1 98.75 93 ALA B CA 1
ATOM 3050 C C . ALA B 1 93 ? 13.977 7.531 4.398 1 98.75 93 ALA B C 1
ATOM 3052 O O . ALA B 1 93 ? 13.547 7.891 3.299 1 98.75 93 ALA B O 1
ATOM 3053 N N . VAL B 1 94 ? 13.234 7.234 5.426 1 98.94 94 VAL B N 1
ATOM 3054 C CA . VAL B 1 94 ? 11.82 7.582 5.535 1 98.94 94 VAL B CA 1
ATOM 3055 C C . VAL B 1 94 ? 11.609 8.523 6.719 1 98.94 94 VAL B C 1
ATOM 3057 O O . VAL B 1 94 ? 12.172 8.312 7.797 1 98.94 94 VAL B O 1
ATOM 3060 N N . VAL B 1 95 ? 10.852 9.594 6.508 1 98.94 95 VAL B N 1
ATOM 3061 C CA . VAL B 1 95 ? 10.445 10.508 7.57 1 98.94 95 VAL B CA 1
ATOM 3062 C C . VAL B 1 95 ? 8.922 10.531 7.684 1 98.94 95 VAL B C 1
ATOM 3064 O O . VAL B 1 95 ? 8.227 10.875 6.723 1 98.94 95 VAL B O 1
ATOM 3067 N N . LEU B 1 96 ? 8.406 10.133 8.844 1 98.94 96 LEU B N 1
ATOM 3068 C CA . LEU B 1 96 ? 6.965 10.117 9.086 1 98.94 96 LEU B CA 1
ATOM 3069 C C . LEU B 1 96 ? 6.543 11.336 9.914 1 98.94 96 LEU B C 1
ATOM 3071 O O . LEU B 1 96 ? 7.086 11.57 10.992 1 98.94 96 LEU B O 1
ATOM 3075 N N . SER B 1 97 ? 5.578 12.07 9.383 1 98.88 97 SER B N 1
ATOM 3076 C CA . SER B 1 97 ? 5.086 13.242 10.109 1 98.88 97 SER B CA 1
ATOM 3077 C C . SER B 1 97 ? 4.297 12.828 11.344 1 98.88 97 SER B C 1
ATOM 3079 O O . SER B 1 97 ? 4.492 13.383 12.43 1 98.88 97 SER B O 1
ATOM 3081 N N . HIS B 1 98 ? 3.389 11.906 11.172 1 98.69 98 HIS B N 1
ATOM 3082 C CA . HIS B 1 98 ? 2.619 11.305 12.25 1 98.69 98 HIS B CA 1
ATOM 3083 C C . HIS B 1 98 ? 2.121 9.914 11.867 1 98.69 98 HIS B C 1
ATOM 3085 O O . HIS B 1 98 ? 2.379 9.445 10.75 1 98.69 98 HIS B O 1
ATOM 3091 N N . LEU B 1 99 ? 1.432 9.25 12.773 1 98.56 99 LEU B N 1
ATOM 3092 C CA . LEU B 1 99 ? 1.324 7.809 12.594 1 98.56 99 LEU B CA 1
ATOM 3093 C C . LEU B 1 99 ? -0.083 7.418 12.156 1 98.56 99 LEU B C 1
ATOM 3095 O O . LEU B 1 99 ? -0.455 6.246 12.219 1 98.56 99 LEU B O 1
ATOM 3099 N N . HIS B 1 100 ? -0.895 8.406 11.695 1 98.19 100 HIS B N 1
ATOM 3100 C CA . HIS B 1 100 ? -2.148 8.016 11.055 1 98.19 100 HIS B CA 1
ATOM 3101 C C . HIS B 1 100 ? -1.896 7.117 9.852 1 98.19 100 HIS B C 1
ATOM 3103 O O . HIS B 1 100 ? -0.874 7.25 9.172 1 98.19 100 HIS B O 1
ATOM 3109 N N . PHE B 1 101 ? -2.857 6.336 9.562 1 98.38 101 PHE B N 1
ATOM 3110 C CA . PHE B 1 101 ? -2.635 5.23 8.641 1 98.38 101 PHE B CA 1
ATOM 3111 C C . PHE B 1 101 ? -2.568 5.727 7.199 1 98.38 101 PHE B C 1
ATOM 3113 O O . PHE B 1 101 ? -1.904 5.121 6.355 1 98.38 101 PHE B O 1
ATOM 3120 N N . ASP B 1 102 ? -3.252 6.816 6.875 1 97.81 102 ASP B N 1
ATOM 3121 C CA . ASP B 1 102 ? -3.141 7.344 5.52 1 97.81 102 ASP B CA 1
ATOM 3122 C C . ASP B 1 102 ? -1.753 7.93 5.27 1 97.81 102 ASP B C 1
ATOM 3124 O O . ASP B 1 102 ? -1.378 8.188 4.125 1 97.81 102 ASP B O 1
ATOM 3128 N N . HIS B 1 103 ? -0.906 8.094 6.285 1 98.81 103 HIS B N 1
ATOM 3129 C CA . HIS B 1 103 ? 0.459 8.586 6.145 1 98.81 103 HIS B CA 1
ATOM 3130 C C . HIS B 1 103 ? 1.474 7.465 6.336 1 98.81 103 HIS B C 1
ATOM 3132 O O . HIS B 1 103 ? 2.666 7.652 6.086 1 98.81 103 HIS B O 1
ATOM 3138 N N . SER B 1 104 ? 1.024 6.297 6.801 1 98.75 104 SER B N 1
ATOM 3139 C CA . SER B 1 104 ? 2.004 5.285 7.191 1 98.75 104 SER B CA 1
ATOM 3140 C C . SER B 1 104 ? 1.63 3.912 6.645 1 98.75 104 SER B C 1
ATOM 3142 O O . SER B 1 104 ? 2.424 2.973 6.715 1 98.75 104 SER B O 1
ATOM 3144 N N . GLY B 1 105 ? 0.476 3.787 6.043 1 98.56 105 GLY B N 1
ATOM 3145 C CA . GLY B 1 105 ? -0.07 2.494 5.656 1 98.56 105 GLY B CA 1
ATOM 3146 C C . GLY B 1 105 ? 0.762 1.786 4.605 1 98.56 105 GLY B C 1
ATOM 3147 O O . GLY B 1 105 ? 0.647 0.571 4.43 1 98.56 105 GLY B O 1
ATOM 3148 N N . GLY B 1 106 ? 1.568 2.5 3.842 1 98.81 106 GLY B N 1
ATOM 3149 C CA . GLY B 1 106 ? 2.389 1.932 2.783 1 98.81 106 GLY B CA 1
ATOM 3150 C C . GLY B 1 106 ? 3.758 1.487 3.264 1 98.81 106 GLY B C 1
ATOM 3151 O O . GLY B 1 106 ? 4.523 0.896 2.502 1 98.81 106 GLY B O 1
ATOM 3152 N N . LEU B 1 107 ? 4.113 1.69 4.543 1 98.94 107 LEU B N 1
ATOM 3153 C CA . LEU B 1 107 ? 5.457 1.429 5.047 1 98.94 107 LEU B CA 1
ATOM 3154 C C . LEU B 1 107 ? 5.762 -0.065 5.031 1 98.94 107 LEU B C 1
ATOM 3156 O O . LEU B 1 107 ? 6.898 -0.469 4.785 1 98.94 107 LEU B O 1
ATOM 3160 N N . ALA B 1 108 ? 4.758 -0.933 5.254 1 98.88 108 ALA B N 1
ATOM 3161 C CA . ALA B 1 108 ? 4.961 -2.379 5.215 1 98.88 108 ALA B CA 1
ATOM 3162 C C . ALA B 1 108 ? 5.488 -2.82 3.854 1 98.88 108 ALA B C 1
ATOM 3164 O O . ALA B 1 108 ? 6.402 -3.646 3.771 1 98.88 108 ALA B O 1
ATOM 3165 N N . ALA B 1 109 ? 4.875 -2.277 2.811 1 98.81 109 ALA B N 1
ATOM 3166 C CA . ALA B 1 109 ? 5.332 -2.609 1.463 1 98.81 109 ALA B CA 1
ATOM 3167 C C . ALA B 1 109 ? 6.754 -2.115 1.229 1 98.81 109 ALA B C 1
ATOM 3169 O O . ALA B 1 109 ? 7.57 -2.816 0.625 1 98.81 109 ALA B O 1
ATOM 3170 N N . VAL B 1 110 ? 7.078 -0.906 1.718 1 98.88 110 VAL B N 1
ATOM 3171 C CA . VAL B 1 110 ? 8.422 -0.364 1.566 1 98.88 110 VAL B CA 1
ATOM 3172 C C . VAL B 1 110 ? 9.438 -1.317 2.193 1 98.88 110 VAL B C 1
ATOM 3174 O O . VAL B 1 110 ? 10.406 -1.717 1.542 1 98.88 110 VAL B O 1
ATOM 3177 N N . LEU B 1 111 ? 9.195 -1.76 3.422 1 98.81 111 LEU B N 1
ATOM 3178 C CA . LEU B 1 111 ? 10.117 -2.617 4.152 1 98.81 111 LEU B CA 1
ATOM 3179 C C . LEU B 1 111 ? 10.188 -4.008 3.525 1 98.81 111 LEU B C 1
ATOM 3181 O O . LEU B 1 111 ? 11.273 -4.535 3.291 1 98.81 111 LEU B O 1
ATOM 3185 N N . GLY B 1 112 ? 9.023 -4.543 3.258 1 98.44 112 GLY B N 1
ATOM 3186 C CA . GLY B 1 112 ? 8.961 -5.906 2.748 1 98.44 112 GLY B CA 1
ATOM 3187 C C . GLY B 1 112 ? 9.602 -6.059 1.383 1 98.44 112 GLY B C 1
ATOM 3188 O O . GLY B 1 112 ? 10.344 -7.016 1.146 1 98.44 112 GLY B O 1
ATOM 3189 N N . LEU B 1 113 ? 9.305 -5.125 0.475 1 98 113 LEU B N 1
ATOM 3190 C CA . LEU B 1 113 ? 9.82 -5.227 -0.885 1 98 113 LEU B CA 1
ATOM 3191 C C . LEU B 1 113 ? 11.32 -4.93 -0.919 1 98 113 LEU B C 1
ATOM 3193 O O . LEU B 1 113 ? 12.055 -5.512 -1.721 1 98 113 LEU B O 1
ATOM 3197 N N . ARG B 1 114 ? 11.852 -4.059 -0.053 1 97.31 114 ARG B N 1
ATOM 3198 C CA . ARG B 1 114 ? 13.289 -3.867 0.099 1 97.31 114 ARG B CA 1
ATOM 3199 C C . ARG B 1 114 ? 13.969 -5.156 0.543 1 97.31 114 ARG B C 1
ATOM 3201 O O . ARG B 1 114 ? 15.023 -5.52 0.019 1 97.31 114 ARG B O 1
ATOM 3208 N N . TYR B 1 115 ? 13.312 -5.836 1.479 1 96.88 115 TYR B N 1
ATOM 3209 C CA . TYR B 1 115 ? 13.875 -7.082 2 1 96.88 115 TYR B CA 1
ATOM 3210 C C . TYR B 1 115 ? 13.891 -8.164 0.925 1 96.88 115 TYR B C 1
ATOM 3212 O O . TYR B 1 115 ? 14.922 -8.805 0.699 1 96.88 115 TYR B O 1
ATOM 3220 N N . GLN B 1 116 ? 12.711 -8.273 0.24 1 94.06 116 GLN B N 1
ATOM 3221 C CA . GLN B 1 116 ? 12.547 -9.344 -0.741 1 94.06 116 GLN B CA 1
ATOM 3222 C C . GLN B 1 116 ? 13.492 -9.156 -1.922 1 94.06 116 GLN B C 1
ATOM 3224 O O . GLN B 1 116 ? 13.938 -10.133 -2.531 1 94.06 116 GLN B O 1
ATOM 3229 N N . THR B 1 117 ? 13.867 -7.879 -2.205 1 91.38 117 THR B N 1
ATOM 3230 C CA . THR B 1 117 ? 14.773 -7.605 -3.318 1 91.38 117 THR B CA 1
ATOM 3231 C C . THR B 1 117 ? 16.203 -7.434 -2.824 1 91.38 117 THR B C 1
ATOM 3233 O O . THR B 1 117 ? 17.078 -7.004 -3.576 1 91.38 117 THR B O 1
ATOM 3236 N N . ALA B 1 118 ? 16.453 -7.602 -1.548 1 90.19 118 ALA B N 1
ATOM 3237 C CA . ALA B 1 118 ? 17.766 -7.594 -0.924 1 90.19 118 ALA B CA 1
ATOM 3238 C C . ALA B 1 118 ? 18.469 -6.254 -1.131 1 90.19 118 ALA B C 1
ATOM 3240 O O . ALA B 1 118 ? 19.656 -6.211 -1.465 1 90.19 118 ALA B O 1
ATOM 3241 N N . VAL B 1 119 ? 17.766 -5.172 -0.999 1 91.81 119 VAL B N 1
ATOM 3242 C CA . VAL B 1 119 ? 18.375 -3.852 -1.076 1 91.81 119 VAL B CA 1
ATOM 3243 C C . VAL B 1 119 ? 19.453 -3.719 -0.004 1 91.81 119 VAL B C 1
ATOM 3245 O O . VAL B 1 119 ? 19.203 -3.963 1.177 1 91.81 119 VAL B O 1
ATOM 3248 N N . PRO B 1 120 ? 20.609 -3.379 -0.42 1 90.38 120 PRO B N 1
ATOM 3249 C CA . PRO B 1 120 ? 21.703 -3.291 0.558 1 90.38 120 PRO B CA 1
ATOM 3250 C C . PRO B 1 120 ? 21.547 -2.102 1.504 1 90.38 120 PRO B C 1
ATOM 3252 O O . PRO B 1 120 ? 20.953 -1.087 1.134 1 90.38 120 PRO B O 1
ATOM 3255 N N . GLY B 1 121 ? 22.141 -2.252 2.705 1 91.88 121 GLY B N 1
ATOM 3256 C CA . GLY B 1 121 ? 22.172 -1.171 3.678 1 91.88 121 GLY B CA 1
ATOM 3257 C C . GLY B 1 121 ? 20.891 -1.077 4.492 1 91.88 121 GLY B C 1
ATOM 3258 O O . GLY B 1 121 ? 19.891 -1.72 4.164 1 91.88 121 GLY B O 1
ATOM 3259 N N . ARG B 1 122 ? 20.938 -0.239 5.512 1 96.31 122 ARG B N 1
ATOM 3260 C CA . ARG B 1 122 ? 19.797 -0.035 6.387 1 96.31 122 ARG B CA 1
ATOM 3261 C C . ARG B 1 122 ? 18.938 1.129 5.898 1 96.31 122 ARG B C 1
ATOM 3263 O O . ARG B 1 122 ? 19.453 2.133 5.414 1 96.31 122 ARG B O 1
ATOM 3270 N N . LEU B 1 123 ? 17.703 0.933 5.914 1 98.56 123 LEU B N 1
ATOM 3271 C CA . LEU B 1 123 ? 16.781 2.053 5.746 1 98.56 123 LEU B CA 1
ATOM 3272 C C . LEU B 1 123 ? 16.625 2.83 7.051 1 98.56 123 LEU B C 1
ATOM 3274 O O . LEU B 1 123 ? 16.25 2.264 8.078 1 98.56 123 LEU B O 1
ATOM 3278 N N . ALA B 1 124 ? 17 4.113 7.066 1 98.75 124 ALA B N 1
ATOM 3279 C CA . ALA B 1 124 ? 16.797 4.945 8.25 1 98.75 124 ALA B CA 1
ATOM 3280 C C . ALA B 1 124 ? 15.367 5.473 8.312 1 98.75 124 ALA B C 1
ATOM 3282 O O . ALA B 1 124 ? 14.875 6.074 7.359 1 98.75 124 ALA B O 1
ATOM 3283 N N . ILE B 1 125 ? 14.711 5.191 9.438 1 98.94 125 ILE B N 1
ATOM 3284 C CA . ILE B 1 125 ? 13.328 5.629 9.594 1 98.94 125 ILE B CA 1
ATOM 3285 C C . ILE B 1 125 ? 13.234 6.621 10.75 1 98.94 125 ILE B C 1
ATOM 3287 O O . ILE B 1 125 ? 13.664 6.324 11.867 1 98.94 125 ILE B O 1
ATOM 3291 N N . TYR B 1 126 ? 12.711 7.781 10.445 1 98.94 126 TYR B N 1
ATOM 3292 C CA . TYR B 1 126 ? 12.484 8.844 11.422 1 98.94 126 TYR B CA 1
ATOM 3293 C C . TYR B 1 126 ? 10.992 9.109 11.602 1 98.94 126 TYR B C 1
ATOM 3295 O O . TYR B 1 126 ? 10.227 9.039 10.641 1 98.94 126 TYR B O 1
ATOM 3303 N N . GLY B 1 127 ? 10.578 9.43 12.758 1 98.88 127 GLY B N 1
ATOM 3304 C CA . GLY B 1 127 ? 9.195 9.789 13.023 1 98.88 127 GLY B CA 1
ATOM 3305 C C . GLY B 1 127 ? 8.938 10.148 14.469 1 98.88 127 GLY B C 1
ATOM 3306 O O . GLY B 1 127 ? 9.875 10.234 15.266 1 98.88 127 GLY B O 1
ATOM 3307 N N . PRO B 1 128 ? 7.703 10.438 14.844 1 98.81 128 PRO B N 1
ATOM 3308 C CA . PRO B 1 128 ? 7.355 10.789 16.219 1 98.81 128 PRO B CA 1
ATOM 3309 C C . PRO B 1 128 ? 7.426 9.602 17.172 1 98.81 128 PRO B C 1
ATOM 3311 O O . PRO B 1 128 ? 7.645 8.469 16.734 1 98.81 128 PRO B O 1
ATOM 3314 N N . PRO B 1 129 ? 7.293 9.883 18.5 1 98.5 129 PRO B N 1
ATOM 3315 C CA . PRO B 1 129 ? 7.172 8.758 19.422 1 98.5 129 PRO B CA 1
ATOM 3316 C C . PRO B 1 129 ? 6.125 7.738 18.969 1 98.5 129 PRO B C 1
ATOM 3318 O O . PRO B 1 129 ? 5.047 8.117 18.5 1 98.5 129 PRO B O 1
ATOM 3321 N N . GLY B 1 130 ? 6.48 6.469 19.094 1 98.62 130 GLY B N 1
ATOM 3322 C CA . GLY B 1 130 ? 5.641 5.395 18.594 1 98.62 130 GLY B CA 1
ATOM 3323 C C . GLY B 1 130 ? 6.156 4.785 17.297 1 98.62 130 GLY B C 1
ATOM 3324 O O . GLY B 1 130 ? 5.73 3.699 16.906 1 98.62 130 GLY B O 1
ATOM 3325 N N . THR B 1 131 ? 7.051 5.461 16.672 1 98.88 131 THR B N 1
ATOM 3326 C CA . THR B 1 131 ? 7.602 4.984 15.406 1 98.88 131 THR B CA 1
ATOM 3327 C C . THR B 1 131 ? 8.359 3.676 15.602 1 98.88 131 THR B C 1
ATOM 3329 O O . THR B 1 131 ? 8.266 2.768 14.773 1 98.88 131 THR B O 1
ATOM 3332 N N . ARG B 1 132 ? 9.109 3.547 16.688 1 98.81 132 ARG B N 1
ATOM 3333 C CA . ARG B 1 132 ? 9.82 2.305 16.969 1 98.81 132 ARG B CA 1
ATOM 3334 C C . ARG B 1 132 ? 8.852 1.135 17.109 1 98.81 132 ARG B C 1
ATOM 3336 O O . ARG B 1 132 ? 9.086 0.063 16.547 1 98.81 132 ARG B O 1
ATOM 3343 N N . ALA B 1 133 ? 7.797 1.376 17.844 1 98.81 133 ALA B N 1
ATOM 3344 C CA . ALA B 1 133 ? 6.797 0.329 18.031 1 98.81 133 ALA B CA 1
ATOM 3345 C C . ALA B 1 133 ? 6.148 -0.049 16.703 1 98.81 133 ALA B C 1
ATOM 3347 O O . ALA B 1 133 ? 5.922 -1.229 16.422 1 98.81 133 ALA B O 1
ATOM 3348 N N . LEU B 1 134 ? 5.797 0.969 15.906 1 98.88 134 LEU B N 1
ATOM 3349 C CA . LEU B 1 134 ? 5.262 0.738 14.562 1 98.88 134 LEU B CA 1
ATOM 3350 C C . LEU B 1 134 ? 6.195 -0.156 13.758 1 98.88 134 LEU B C 1
ATOM 3352 O O . LEU B 1 134 ? 5.77 -1.188 13.227 1 98.88 134 LEU B O 1
ATOM 3356 N N . VAL B 1 135 ? 7.469 0.179 13.711 1 98.94 135 VAL B N 1
ATOM 3357 C CA . VAL B 1 135 ? 8.438 -0.521 12.875 1 98.94 135 VAL B CA 1
ATOM 3358 C C . VAL B 1 135 ? 8.68 -1.924 13.43 1 98.94 135 VAL B C 1
ATOM 3360 O O . VAL B 1 135 ? 8.75 -2.895 12.672 1 98.94 135 VAL B O 1
ATOM 3363 N N . ASP B 1 136 ? 8.773 -2.059 14.758 1 98.88 136 ASP B N 1
ATOM 3364 C CA . ASP B 1 136 ? 8.953 -3.371 15.367 1 98.88 136 ASP B CA 1
ATOM 3365 C C . ASP B 1 136 ? 7.793 -4.305 15.023 1 98.88 136 ASP B C 1
ATOM 3367 O O . ASP B 1 136 ? 8 -5.488 14.75 1 98.88 136 ASP B O 1
ATOM 3371 N N . GLY B 1 137 ? 6.605 -3.766 15.102 1 98.88 137 GLY B N 1
ATOM 3372 C CA . GLY B 1 137 ? 5.445 -4.547 14.703 1 98.88 137 GLY B CA 1
ATOM 3373 C C . GLY B 1 137 ? 5.488 -4.977 13.25 1 98.88 137 GLY B C 1
ATOM 3374 O O . GLY B 1 137 ? 5.168 -6.121 12.922 1 98.88 137 GLY B O 1
ATOM 3375 N N . LEU B 1 138 ? 5.879 -4.059 12.375 1 98.94 138 LEU B N 1
ATOM 3376 C CA . LEU B 1 138 ? 5.98 -4.391 10.961 1 98.94 138 LEU B CA 1
ATOM 3377 C C . LEU B 1 138 ? 7.035 -5.469 10.727 1 98.94 138 LEU B C 1
ATOM 3379 O O . LEU B 1 138 ? 6.816 -6.402 9.953 1 98.94 138 LEU B O 1
ATOM 3383 N N . LEU B 1 139 ? 8.18 -5.328 11.406 1 98.81 139 LEU B N 1
ATOM 3384 C CA . LEU B 1 139 ? 9.211 -6.348 11.273 1 98.81 139 LEU B CA 1
ATOM 3385 C C . LEU B 1 139 ? 8.703 -7.703 11.758 1 98.81 139 LEU B C 1
ATOM 3387 O O . LEU B 1 139 ? 8.977 -8.727 11.125 1 98.81 139 LEU B O 1
ATOM 3391 N N . ALA B 1 140 ? 7.969 -7.695 12.844 1 98.75 140 ALA B N 1
ATOM 3392 C CA . ALA B 1 140 ? 7.391 -8.938 13.336 1 98.75 140 ALA B CA 1
ATOM 3393 C C . ALA B 1 140 ? 6.465 -9.562 12.297 1 98.75 140 ALA B C 1
ATOM 3395 O O . ALA B 1 140 ? 6.473 -10.781 12.102 1 98.75 140 ALA B O 1
ATOM 3396 N N . SER B 1 141 ? 5.695 -8.789 11.617 1 98.81 141 SER B N 1
ATOM 3397 C CA . SER B 1 141 ? 4.758 -9.273 10.609 1 98.81 141 SER B CA 1
ATOM 3398 C C . SER B 1 141 ? 5.492 -9.891 9.422 1 98.81 141 SER B C 1
ATOM 3400 O O . SER B 1 141 ? 4.922 -10.695 8.688 1 98.81 141 SER B O 1
ATOM 3402 N N . MET B 1 142 ? 6.715 -9.539 9.211 1 98.5 142 MET B N 1
ATOM 3403 C CA . MET B 1 142 ? 7.48 -9.945 8.031 1 98.5 142 MET B CA 1
ATOM 3404 C C . MET B 1 142 ? 8.125 -11.312 8.25 1 98.5 142 MET B C 1
ATOM 3406 O O . MET B 1 142 ? 8.602 -11.93 7.297 1 98.5 142 MET B O 1
ATOM 3410 N N . ARG B 1 143 ? 8.172 -11.766 9.484 1 97.62 143 ARG B N 1
ATOM 3411 C CA . ARG B 1 143 ? 8.992 -12.914 9.859 1 97.62 143 ARG B CA 1
ATOM 3412 C C . ARG B 1 143 ? 8.609 -14.148 9.047 1 97.62 143 ARG B C 1
ATOM 3414 O O . ARG B 1 143 ? 9.477 -14.836 8.5 1 97.62 143 ARG B O 1
ATOM 3421 N N . PRO B 1 144 ? 7.301 -14.469 8.891 1 96.69 144 PRO B N 1
ATOM 3422 C CA . PRO B 1 144 ? 6.98 -15.68 8.141 1 96.69 144 PRO B CA 1
ATOM 3423 C C . PRO B 1 144 ? 7.496 -15.641 6.703 1 96.69 144 PRO B C 1
ATOM 3425 O O . PRO B 1 144 ? 8.078 -16.609 6.223 1 96.69 144 PRO B O 1
ATOM 3428 N N . ALA B 1 145 ? 7.316 -14.547 6.051 1 96.44 145 ALA B N 1
ATOM 3429 C CA . ALA B 1 145 ? 7.785 -14.414 4.672 1 96.44 145 ALA B CA 1
ATOM 3430 C C . ALA B 1 145 ? 9.305 -14.422 4.605 1 96.44 145 ALA B C 1
ATOM 3432 O O . ALA B 1 145 ? 9.891 -15.023 3.697 1 96.44 145 ALA B O 1
ATOM 3433 N N . ALA B 1 146 ? 9.93 -13.742 5.566 1 95.62 146 ALA B N 1
ATOM 3434 C CA . ALA B 1 146 ? 11.391 -13.688 5.609 1 95.62 146 ALA B CA 1
ATOM 3435 C C . ALA B 1 146 ? 11.984 -15.086 5.797 1 95.62 146 ALA B C 1
ATOM 3437 O O . ALA B 1 146 ? 12.992 -15.422 5.176 1 95.62 146 ALA B O 1
ATOM 3438 N N . GLU B 1 147 ? 11.359 -15.875 6.598 1 94.19 147 GLU B N 1
ATOM 3439 C CA . GLU B 1 147 ? 11.852 -17.234 6.863 1 94.19 147 GLU B CA 1
ATOM 3440 C C . GLU B 1 147 ? 11.617 -18.141 5.664 1 94.19 147 GLU B C 1
ATOM 3442 O O . GLU B 1 147 ? 12.438 -19.016 5.379 1 94.19 147 GLU B O 1
ATOM 3447 N N . ALA B 1 148 ? 10.516 -17.938 4.965 1 92.69 148 ALA B N 1
ATOM 3448 C CA . ALA B 1 148 ? 10.203 -18.75 3.793 1 92.69 148 ALA B CA 1
ATOM 3449 C C . ALA B 1 148 ? 11.141 -18.438 2.635 1 92.69 148 ALA B C 1
ATOM 3451 O O . ALA B 1 148 ? 11.445 -19.312 1.819 1 92.69 148 ALA B O 1
ATOM 3452 N N . GLY B 1 149 ? 11.547 -17.125 2.611 1 90.56 149 GLY B N 1
ATOM 3453 C CA . GLY B 1 149 ? 12.367 -16.703 1.48 1 90.56 149 GLY B CA 1
ATOM 3454 C C . GLY B 1 149 ? 11.703 -16.969 0.141 1 90.56 149 GLY B C 1
ATOM 3455 O O . GLY B 1 149 ? 10.5 -16.734 -0.018 1 90.56 149 GLY B O 1
ATOM 3456 N N . TYR B 1 150 ? 12.477 -17.344 -0.854 1 84.56 150 TYR B N 1
ATOM 3457 C CA . TYR B 1 150 ? 11.938 -17.625 -2.18 1 84.56 150 TYR B CA 1
ATOM 3458 C C . TYR B 1 150 ? 11.484 -19.078 -2.297 1 84.56 150 TYR B C 1
ATOM 3460 O O . TYR B 1 150 ? 11.344 -19.594 -3.404 1 84.56 150 TYR B O 1
ATOM 3468 N N . GLY B 1 151 ? 11.391 -19.719 -1.106 1 83 151 GLY B N 1
ATOM 3469 C CA . GLY B 1 151 ? 10.875 -21.078 -1.098 1 83 151 GLY B CA 1
ATOM 3470 C C . GLY B 1 151 ? 11.93 -22.125 -1.444 1 83 151 GLY B C 1
ATOM 3471 O O . GLY B 1 151 ? 11.609 -23.203 -1.947 1 83 151 GLY B O 1
ATOM 3472 N N . LEU B 1 152 ? 13.133 -21.688 -1.369 1 79.19 152 LEU B N 1
ATOM 3473 C CA . LEU B 1 152 ? 14.25 -22.594 -1.611 1 79.19 152 LEU B CA 1
ATOM 3474 C C . LEU B 1 152 ? 14.953 -22.953 -0.305 1 79.19 152 LEU B C 1
ATOM 3476 O O . LEU B 1 152 ? 15.234 -22.078 0.517 1 79.19 152 LEU B O 1
ATOM 3480 N N . PRO B 1 153 ? 15.234 -24.219 -0.145 1 72.75 153 PRO B N 1
ATOM 3481 C CA . PRO B 1 153 ? 15.945 -24.609 1.078 1 72.75 153 PRO B CA 1
ATOM 3482 C C . PRO B 1 153 ? 17.328 -23.984 1.183 1 72.75 153 PRO B C 1
ATOM 3484 O O . PRO B 1 153 ? 18.047 -23.875 0.179 1 72.75 153 PRO B O 1
ATOM 3487 N N . GLY B 1 154 ? 17.656 -23.484 2.342 1 70.88 154 GLY B N 1
ATOM 3488 C CA . GLY B 1 154 ? 19.016 -23.062 2.637 1 70.88 154 GLY B CA 1
ATOM 3489 C C . GLY B 1 154 ? 19.312 -21.641 2.199 1 70.88 154 GLY B C 1
ATOM 3490 O O . GLY B 1 154 ? 20.469 -21.203 2.248 1 70.88 154 GLY B O 1
ATOM 3491 N N . GLU B 1 155 ? 18.359 -20.828 1.782 1 75.81 155 GLU B N 1
ATOM 3492 C CA . GLU B 1 155 ? 18.578 -19.438 1.373 1 75.81 155 GLU B CA 1
ATOM 3493 C C . GLU B 1 155 ? 19.031 -18.578 2.553 1 75.81 155 GLU B C 1
ATOM 3495 O O . GLU B 1 155 ? 18.484 -18.703 3.652 1 75.81 155 GLU B O 1
ATOM 3500 N N . PRO B 1 156 ? 20.094 -17.859 2.307 1 70.56 156 PRO B N 1
ATOM 3501 C CA . PRO B 1 156 ? 20.5 -16.938 3.385 1 70.56 156 PRO B CA 1
ATOM 3502 C C . PRO B 1 156 ? 19.422 -15.898 3.695 1 70.56 156 PRO B C 1
ATOM 3504 O O . PRO B 1 156 ? 18.703 -15.461 2.793 1 70.56 156 PRO B O 1
ATOM 3507 N N . THR B 1 157 ? 19.359 -15.766 5.012 1 77.88 157 THR B N 1
ATOM 3508 C CA . THR B 1 157 ? 18.391 -14.75 5.438 1 77.88 157 THR B CA 1
ATOM 3509 C C . THR B 1 157 ? 19.094 -13.617 6.176 1 77.88 157 THR B C 1
ATOM 3511 O O . THR B 1 157 ? 20.094 -13.844 6.879 1 77.88 157 THR B O 1
ATOM 3514 N N . THR B 1 158 ? 18.781 -12.414 5.836 1 87.06 158 THR B N 1
ATOM 3515 C CA . THR B 1 158 ? 19.188 -11.25 6.605 1 87.06 158 THR B CA 1
ATOM 3516 C C .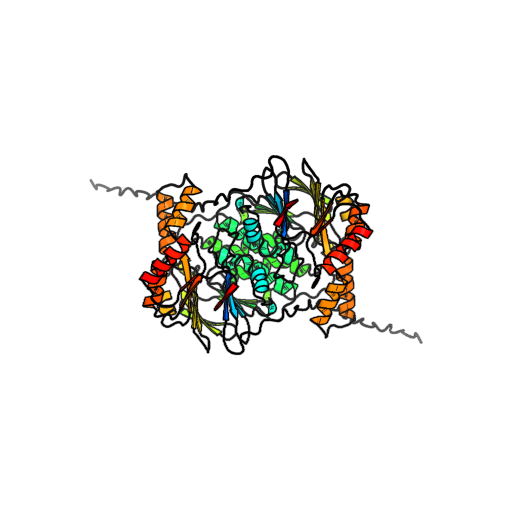 THR B 1 158 ? 18.266 -11.031 7.793 1 87.06 158 THR B C 1
ATOM 3518 O O . THR B 1 158 ? 17.031 -11.156 7.664 1 87.06 158 THR B O 1
ATOM 3521 N N . ARG B 1 159 ? 18.984 -10.773 8.93 1 92.88 159 ARG B N 1
ATOM 3522 C CA . ARG B 1 159 ? 18.172 -10.453 10.094 1 92.88 159 ARG B CA 1
ATOM 3523 C C . ARG B 1 159 ? 17.344 -9.195 9.852 1 92.88 159 ARG B C 1
ATOM 3525 O O . ARG B 1 159 ? 17.891 -8.156 9.453 1 92.88 159 ARG B O 1
ATOM 3532 N N . LEU B 1 160 ? 16.016 -9.297 10.055 1 96.38 160 LEU B N 1
ATOM 3533 C CA . LEU B 1 160 ? 15.086 -8.203 9.773 1 96.38 160 LEU B CA 1
ATOM 3534 C C . LEU B 1 160 ? 15.508 -6.938 10.508 1 96.38 160 LEU B C 1
ATOM 3536 O O . LEU B 1 160 ? 15.453 -5.84 9.945 1 96.38 160 LEU B O 1
ATOM 3540 N N . GLU B 1 161 ? 15.977 -7.051 11.734 1 95.19 161 GLU B N 1
ATOM 3541 C CA . GLU B 1 161 ? 16.328 -5.91 12.578 1 95.19 161 GLU B CA 1
ATOM 3542 C C . GLU B 1 161 ? 17.547 -5.172 12.031 1 95.19 161 GLU B C 1
ATOM 3544 O O . GLU B 1 161 ? 17.766 -4.004 12.359 1 95.19 161 GLU B O 1
ATOM 3549 N N . ASP B 1 162 ? 18.312 -5.844 11.211 1 95.94 162 ASP B N 1
ATOM 3550 C CA . ASP B 1 162 ? 19.531 -5.246 10.656 1 95.94 162 ASP B CA 1
ATOM 3551 C C . ASP B 1 162 ? 19.219 -4.453 9.391 1 95.94 162 ASP B C 1
ATOM 3553 O O . ASP B 1 162 ? 20.109 -3.811 8.82 1 95.94 162 ASP B O 1
ATOM 3557 N N . THR B 1 163 ? 18 -4.445 8.961 1 97.06 163 THR B N 1
ATOM 3558 C CA . THR B 1 163 ? 17.656 -3.809 7.695 1 97.06 163 THR B CA 1
ATOM 3559 C C . THR B 1 163 ? 17.141 -2.391 7.926 1 97.06 163 THR B C 1
ATOM 3561 O O . THR B 1 163 ? 16.938 -1.638 6.969 1 97.06 163 THR B O 1
ATOM 3564 N N . VAL B 1 164 ? 16.922 -1.985 9.227 1 98.5 164 VAL B N 1
ATOM 3565 C CA . VAL B 1 164 ? 16.359 -0.667 9.5 1 98.5 164 VAL B CA 1
ATOM 3566 C C . VAL B 1 164 ? 17.062 -0.045 10.703 1 98.5 164 VAL B C 1
ATOM 3568 O O . VAL B 1 164 ? 17.641 -0.757 11.531 1 98.5 164 VAL B O 1
ATOM 3571 N N . SER B 1 165 ? 17.125 1.19 10.789 1 98.62 165 SER B N 1
ATOM 3572 C CA . SER B 1 165 ? 17.375 1.979 11.984 1 98.62 165 SER B CA 1
ATOM 3573 C C . SER B 1 165 ? 16.25 2.969 12.25 1 98.62 165 SER B C 1
ATOM 3575 O O . SER B 1 165 ? 15.688 3.543 11.32 1 98.62 165 SER B O 1
ATOM 3577 N N . VAL B 1 166 ? 15.891 3.111 13.516 1 98.81 166 VAL B N 1
ATOM 3578 C CA . VAL B 1 166 ? 14.758 3.957 13.867 1 98.81 166 VAL B CA 1
ATOM 3579 C C . VAL B 1 166 ? 15.211 5.07 14.805 1 98.81 166 VAL B C 1
ATOM 3581 O O . VAL B 1 166 ? 15.906 4.816 15.789 1 98.81 166 VAL B O 1
ATOM 3584 N N . THR B 1 167 ? 14.891 6.266 14.477 1 98.88 167 THR B N 1
ATOM 3585 C CA . THR B 1 167 ? 15.109 7.426 15.328 1 98.88 167 THR B CA 1
ATOM 3586 C C . THR B 1 167 ? 13.805 8.18 15.547 1 98.88 167 THR B C 1
ATOM 3588 O O . THR B 1 167 ? 13.188 8.664 14.594 1 98.88 167 THR B O 1
ATOM 3591 N N . GLU B 1 168 ? 13.391 8.273 16.766 1 98.81 168 GLU B N 1
ATOM 3592 C CA . GLU B 1 168 ? 12.188 9.047 17.062 1 98.81 168 GLU B CA 1
ATOM 3593 C C . GLU B 1 168 ? 12.523 10.516 17.281 1 98.81 168 GLU B C 1
ATOM 3595 O O . GLU B 1 168 ? 13.516 10.844 17.938 1 98.81 168 GLU B O 1
ATOM 3600 N N . LEU B 1 169 ? 11.742 11.398 16.688 1 98.75 169 LEU B N 1
ATOM 3601 C CA . LEU B 1 169 ? 11.875 12.844 16.766 1 98.75 169 LEU B CA 1
ATOM 3602 C C . LEU B 1 169 ? 10.766 13.445 17.625 1 98.75 169 LEU B C 1
ATOM 3604 O O . LEU B 1 169 ? 9.711 12.836 17.797 1 98.75 169 LEU B O 1
ATOM 3608 N N . THR B 1 170 ? 11.023 14.562 18.156 1 97.88 170 THR B N 1
ATOM 3609 C CA . THR B 1 170 ? 10.055 15.328 18.938 1 97.88 170 THR B CA 1
ATOM 3610 C C . THR B 1 170 ? 10.156 16.812 18.609 1 97.88 170 THR B C 1
ATOM 3612 O O . THR B 1 170 ? 10.859 17.203 17.672 1 97.88 170 THR B O 1
ATOM 3615 N N . ASP B 1 171 ? 9.344 17.609 19.312 1 97.94 171 ASP B N 1
ATOM 3616 C CA . ASP B 1 171 ? 9.398 19.047 19.109 1 97.94 171 ASP B CA 1
ATOM 3617 C C . ASP B 1 171 ? 10.812 19.578 19.312 1 97.94 171 ASP B C 1
ATOM 3619 O O . ASP B 1 171 ? 11.453 19.297 20.312 1 97.94 171 ASP B O 1
ATOM 3623 N N . GLY B 1 172 ? 11.273 20.281 18.312 1 98.38 172 GLY B N 1
ATOM 3624 C CA . GLY B 1 172 ? 12.578 20.906 18.422 1 98.38 172 GLY B CA 1
ATOM 3625 C C . GLY B 1 172 ? 13.719 20 18.016 1 98.38 172 GLY B C 1
ATOM 3626 O O . GLY B 1 172 ? 14.883 20.422 18 1 98.38 172 GLY B O 1
ATOM 3627 N N . SER B 1 173 ? 13.445 18.781 17.625 1 98.56 173 SER B N 1
ATOM 3628 C CA . SER B 1 173 ? 14.492 17.859 17.188 1 98.56 173 SER B CA 1
ATOM 3629 C C . SER B 1 173 ? 15.219 18.391 15.953 1 98.56 173 SER B C 1
ATOM 3631 O O . SER B 1 173 ? 14.617 19.062 15.117 1 98.56 173 SER B O 1
ATOM 3633 N N . ARG B 1 174 ? 16.516 18.109 15.891 1 98.5 174 ARG B N 1
ATOM 3634 C CA . ARG B 1 174 ? 17.359 18.266 14.719 1 98.5 174 ARG B CA 1
ATOM 3635 C C . ARG B 1 174 ? 18.062 16.953 14.367 1 98.5 174 ARG B C 1
ATOM 3637 O O . ARG B 1 174 ? 18.531 16.234 15.25 1 98.5 174 ARG B O 1
ATOM 3644 N N . ALA B 1 175 ? 18.062 16.594 13.109 1 98.38 175 ALA B N 1
ATOM 3645 C CA . ALA B 1 175 ? 18.688 15.352 12.688 1 98.38 175 ALA B CA 1
ATOM 3646 C C . ALA B 1 175 ? 19.328 15.492 11.305 1 98.38 175 ALA B C 1
ATOM 3648 O O . ALA B 1 175 ? 18.891 16.312 10.492 1 98.38 175 ALA B O 1
ATOM 3649 N N . ASP B 1 176 ? 20.391 14.734 11.078 1 97.88 176 ASP B N 1
ATOM 3650 C CA . ASP B 1 176 ? 20.906 14.516 9.727 1 97.88 176 ASP B CA 1
ATOM 3651 C C . ASP B 1 176 ? 20.219 13.312 9.07 1 97.88 176 ASP B C 1
ATOM 3653 O O . ASP B 1 176 ? 20.438 12.172 9.477 1 97.88 176 ASP B O 1
ATOM 3657 N N . VAL B 1 177 ? 19.422 13.57 8.125 1 96.88 177 VAL B N 1
ATOM 3658 C CA . VAL B 1 177 ? 18.688 12.531 7.422 1 96.88 177 VAL B CA 1
ATOM 3659 C C . VAL B 1 177 ? 19.266 12.328 6.027 1 96.88 177 VAL B C 1
ATOM 3661 O O . VAL B 1 177 ? 18.953 13.078 5.098 1 96.88 177 VAL B O 1
ATOM 3664 N N . ALA B 1 178 ? 20.078 11.312 5.91 1 95.12 178 ALA B N 1
ATOM 3665 C CA . ALA B 1 178 ? 20.703 10.984 4.633 1 95.12 178 ALA B CA 1
ATOM 3666 C C . ALA B 1 178 ? 21.453 12.188 4.059 1 95.12 178 ALA B C 1
ATOM 3668 O O . ALA B 1 178 ? 21.312 12.492 2.873 1 95.12 178 ALA B O 1
ATOM 3669 N N . GLY B 1 179 ? 22.047 13 4.859 1 94.94 179 GLY B N 1
ATOM 3670 C CA . GLY B 1 179 ? 22.875 14.109 4.418 1 94.94 179 GLY B CA 1
ATOM 3671 C C . GLY B 1 179 ? 22.141 15.43 4.402 1 94.94 179 GLY B C 1
ATOM 3672 O O . GLY B 1 179 ? 22.719 16.469 4.059 1 94.94 179 GLY B O 1
ATOM 3673 N N . VAL B 1 180 ? 20.859 15.414 4.777 1 97.38 180 VAL B N 1
ATOM 3674 C CA . VAL B 1 180 ? 20.047 16.641 4.797 1 97.38 180 VAL B CA 1
ATOM 3675 C C . VAL B 1 180 ? 19.75 17.031 6.238 1 97.38 180 VAL B C 1
ATOM 3677 O O . VAL B 1 180 ? 19.297 16.203 7.035 1 97.38 180 VAL B O 1
ATOM 3680 N N . ALA B 1 181 ? 20.016 18.281 6.586 1 98.12 181 ALA B N 1
ATOM 3681 C CA . ALA B 1 181 ? 19.625 18.781 7.902 1 98.12 181 ALA B CA 1
ATOM 3682 C C . ALA B 1 181 ? 18.109 18.953 7.992 1 98.12 181 ALA B C 1
ATOM 3684 O O . ALA B 1 181 ? 17.516 19.688 7.199 1 98.12 181 ALA B O 1
ATOM 3685 N N . VAL B 1 182 ? 17.531 18.25 8.992 1 98.75 182 VAL B N 1
ATOM 3686 C CA . VAL B 1 182 ? 16.078 18.297 9.148 1 98.75 182 VAL B CA 1
ATOM 3687 C C . VAL B 1 182 ? 15.727 18.797 10.547 1 98.75 182 VAL B C 1
ATOM 3689 O O . VAL B 1 182 ? 16.281 18.328 11.547 1 98.75 182 VAL B O 1
ATOM 3692 N N . PHE B 1 183 ? 14.805 19.75 10.57 1 98.88 183 PHE B N 1
ATOM 3693 C CA . PHE B 1 183 ? 14.266 20.297 11.812 1 98.88 183 PHE B CA 1
ATOM 3694 C C . PHE B 1 183 ? 12.797 19.922 11.977 1 98.88 183 PHE B C 1
ATOM 3696 O O . PHE B 1 183 ? 12.016 20.047 11.031 1 98.88 183 PHE B O 1
ATOM 3703 N N . ALA B 1 184 ? 12.5 19.484 13.172 1 98.88 184 ALA B N 1
ATOM 3704 C CA . ALA B 1 184 ? 11.125 19.078 13.438 1 98.88 184 ALA B CA 1
ATOM 3705 C C . ALA B 1 184 ? 10.453 20.031 14.422 1 98.88 184 ALA B C 1
ATOM 3707 O O . ALA B 1 184 ? 11.094 20.531 15.344 1 98.88 184 ALA B O 1
ATOM 3708 N N . ALA B 1 185 ? 9.164 20.297 14.242 1 98.81 185 ALA B N 1
ATOM 3709 C CA . ALA B 1 185 ? 8.312 21.031 15.18 1 98.81 185 ALA B CA 1
ATOM 3710 C C . ALA B 1 185 ? 6.996 20.297 15.406 1 98.81 185 ALA B C 1
ATOM 3712 O O . ALA B 1 185 ? 6.395 19.781 14.469 1 98.81 185 ALA B O 1
ATOM 3713 N N . GLN B 1 186 ? 6.645 20.188 16.688 1 98.44 186 GLN B N 1
ATOM 3714 C CA . GLN B 1 186 ? 5.312 19.672 16.953 1 98.44 186 GLN B CA 1
ATOM 3715 C C . GLN B 1 186 ? 4.23 20.625 16.469 1 98.44 186 GLN B C 1
ATOM 3717 O O . GLN B 1 186 ? 4.246 21.812 16.797 1 98.44 186 GLN B O 1
ATOM 3722 N N . ASN B 1 187 ? 3.346 20.109 15.602 1 98.44 187 ASN B N 1
ATOM 3723 C CA . ASN B 1 187 ? 2.268 20.953 15.078 1 98.44 187 ASN B CA 1
ATOM 3724 C C . ASN B 1 187 ? 0.971 20.734 15.852 1 98.44 187 ASN B C 1
ATOM 3726 O O . ASN B 1 187 ? 0.986 20.219 16.969 1 98.44 187 ASN B O 1
ATOM 3730 N N . SER B 1 188 ? -0.206 21.188 15.297 1 97.12 188 SER B N 1
ATOM 3731 C CA . SER B 1 188 ? -1.43 21.25 16.094 1 97.12 188 SER B CA 1
ATOM 3732 C C . SER B 1 188 ? -2.451 20.219 15.617 1 97.12 188 SER B C 1
ATOM 3734 O O . SER B 1 188 ? -3.654 20.391 15.812 1 97.12 188 SER B O 1
ATOM 3736 N N . HIS B 1 189 ? -1.999 19.141 14.953 1 97.38 189 HIS B N 1
ATOM 3737 C CA . HIS B 1 189 ? -2.912 18.125 14.445 1 97.38 189 HIS B CA 1
ATOM 3738 C C . HIS B 1 189 ? -3.488 17.281 15.586 1 97.38 189 HIS B C 1
ATOM 3740 O O . HIS B 1 189 ? -4.512 16.609 15.414 1 97.38 189 HIS B O 1
ATOM 3746 N N . TYR B 1 190 ? -2.799 17.281 16.734 1 93.62 190 TYR B N 1
ATOM 3747 C CA . TYR B 1 190 ? -3.291 16.625 17.953 1 93.62 190 TYR B CA 1
ATOM 3748 C C . TYR B 1 190 ? -3.555 17.656 19.047 1 93.62 190 TYR B C 1
ATOM 3750 O O . TYR B 1 190 ? -2.826 18.641 19.156 1 93.62 190 TYR B O 1
ATOM 3758 N N . SER B 1 191 ? -4.586 17.438 19.859 1 90.19 191 SER B N 1
ATOM 3759 C CA . SER B 1 191 ? -5.008 18.391 20.875 1 90.19 191 SER B CA 1
ATOM 3760 C C . SER B 1 191 ? -4.793 17.828 22.281 1 90.19 191 SER B C 1
ATOM 3762 O O . SER B 1 191 ? -5.594 18.094 23.188 1 90.19 191 SER B O 1
ATOM 3764 N N . PHE B 1 192 ? -3.801 17.141 22.5 1 91.19 192 PHE B N 1
ATOM 3765 C CA . PHE B 1 192 ? -3.508 16.656 23.844 1 91.19 192 PHE B CA 1
ATOM 3766 C C . PHE B 1 192 ? -2.93 17.781 24.703 1 91.19 192 PHE B C 1
ATOM 3768 O O . PHE B 1 192 ? -2.182 18.625 24.203 1 91.19 192 PHE B O 1
ATOM 3775 N N . ALA B 1 193 ? -3.289 17.812 25.969 1 91.81 193 ALA B N 1
ATOM 3776 C CA . ALA B 1 193 ? -2.785 18.844 26.875 1 91.81 193 ALA B CA 1
ATOM 3777 C C . ALA B 1 193 ? -1.261 18.828 26.922 1 91.81 193 ALA B C 1
ATOM 3779 O O . ALA B 1 193 ? -0.649 17.781 27.125 1 91.81 193 ALA B O 1
ATOM 3780 N N . PRO B 1 194 ? -0.729 20.047 26.703 1 91.12 194 PRO B N 1
ATOM 3781 C CA . PRO B 1 194 ? 0.734 20.094 26.734 1 91.12 194 PRO B CA 1
ATOM 3782 C C . PRO B 1 194 ? 1.314 19.469 28 1 91.12 194 PRO B C 1
ATOM 3784 O O . PRO B 1 194 ? 0.854 19.766 29.109 1 91.12 194 PRO B O 1
ATOM 3787 N N . GLY B 1 195 ? 2.199 18.562 27.812 1 91.56 195 GLY B N 1
ATOM 3788 C CA . GLY B 1 195 ? 2.883 17.969 28.953 1 91.56 195 GLY B CA 1
ATOM 3789 C C . GLY B 1 195 ? 2.193 16.719 29.469 1 91.56 195 GLY B C 1
ATOM 3790 O O . GLY B 1 195 ? 2.75 16 30.312 1 91.56 195 GLY B O 1
ATOM 3791 N N . SER B 1 196 ? 0.995 16.438 29.031 1 93.5 196 SER B N 1
ATOM 3792 C CA . SER B 1 196 ? 0.3 15.227 29.453 1 93.5 196 SER B CA 1
ATOM 3793 C C . SER B 1 196 ? 1.001 13.977 28.938 1 93.5 196 SER B C 1
ATOM 3795 O O . SER B 1 196 ? 1.904 14.062 28.094 1 93.5 196 SER B O 1
ATOM 3797 N N . ASP B 1 197 ? 0.613 12.852 29.531 1 93.69 197 ASP B N 1
ATOM 3798 C CA . ASP B 1 197 ? 1.141 11.578 29.062 1 93.69 197 ASP B CA 1
ATOM 3799 C C . ASP B 1 197 ? 0.859 11.367 27.578 1 93.69 197 ASP B C 1
ATOM 3801 O O . ASP B 1 197 ? 1.738 10.938 26.828 1 93.69 197 ASP B O 1
ATOM 3805 N N . GLN B 1 198 ? -0.333 11.711 27.141 1 93.19 198 GLN B N 1
ATOM 3806 C CA . GLN B 1 198 ? -0.711 11.562 25.75 1 93.19 198 GLN B CA 1
ATOM 3807 C C . GLN B 1 198 ? 0.13 12.469 24.844 1 93.19 198 GLN B C 1
ATOM 3809 O O . GLN B 1 198 ? 0.569 12.055 23.781 1 93.19 198 GLN B O 1
ATOM 3814 N N . ASP B 1 199 ? 0.35 13.672 25.328 1 94 199 ASP B N 1
ATOM 3815 C CA . ASP B 1 199 ? 1.177 14.625 24.578 1 94 199 ASP B CA 1
ATOM 3816 C C . ASP B 1 199 ? 2.6 14.094 24.406 1 94 199 ASP B C 1
ATOM 3818 O O . ASP B 1 199 ? 3.244 14.352 23.391 1 94 199 ASP B O 1
ATOM 3822 N N . GLN B 1 200 ? 3.086 13.398 25.359 1 94 200 GLN B N 1
ATOM 3823 C CA . GLN B 1 200 ? 4.438 12.852 25.281 1 94 200 GLN B CA 1
ATOM 3824 C C . GLN B 1 200 ? 4.504 11.656 24.344 1 94 200 GLN B C 1
ATOM 3826 O O . GLN B 1 200 ? 5.5 11.477 23.641 1 94 200 GLN B O 1
ATOM 3831 N N . ARG B 1 201 ? 3.404 10.977 24.25 1 94 201 ARG B N 1
ATOM 3832 C CA . ARG B 1 201 ? 3.402 9.711 23.531 1 94 201 ARG B CA 1
ATOM 3833 C C . ARG B 1 201 ? 2.979 9.906 22.078 1 94 201 ARG B C 1
ATOM 3835 O O . ARG B 1 201 ? 3.363 9.133 21.203 1 94 201 ARG B O 1
ATOM 3842 N N . PHE B 1 202 ? 2.176 10.875 21.875 1 95 202 PHE B N 1
ATOM 3843 C CA . PHE B 1 202 ? 1.567 11.047 20.562 1 95 202 PHE B CA 1
ATOM 3844 C C . PHE B 1 202 ? 1.823 12.453 20.031 1 95 202 PHE B C 1
ATOM 3846 O O . PHE B 1 202 ? 1.428 13.438 20.656 1 95 202 PHE B O 1
ATOM 3853 N N . LYS B 1 203 ? 2.449 12.508 18.859 1 97 203 LYS B N 1
ATOM 3854 C CA . LYS B 1 203 ? 2.766 13.797 18.266 1 97 203 LYS B CA 1
ATOM 3855 C C . LYS B 1 203 ? 2.551 13.773 16.75 1 97 203 LYS B C 1
ATOM 3857 O O . LYS B 1 203 ? 2.678 12.727 16.125 1 97 203 LYS B O 1
ATOM 3862 N N . SER B 1 204 ? 2.15 14.859 16.25 1 98.25 204 SER B N 1
ATOM 3863 C CA . SER B 1 204 ? 2.248 15.195 14.828 1 98.25 204 SER B CA 1
ATOM 3864 C C . SER B 1 204 ? 3.326 16.25 14.578 1 98.25 204 SER B C 1
ATOM 3866 O O . SER B 1 204 ? 3.404 17.234 15.305 1 98.25 204 SER B O 1
ATOM 3868 N N . LEU B 1 205 ? 4.172 15.992 13.609 1 98.88 205 LEU B N 1
ATOM 3869 C CA . LEU B 1 205 ? 5.34 16.844 13.398 1 98.88 205 LEU B CA 1
ATOM 3870 C C . LEU B 1 205 ? 5.305 17.469 12.016 1 98.88 205 LEU B C 1
ATOM 3872 O O . LEU B 1 205 ? 4.797 16.875 11.062 1 98.88 205 LEU B O 1
ATOM 3876 N N . SER B 1 206 ? 5.809 18.672 11.914 1 98.94 206 SER B N 1
ATOM 3877 C CA . SER B 1 206 ? 6.203 19.344 10.68 1 98.94 206 SER B CA 1
ATOM 3878 C C . SER B 1 206 ? 7.723 19.344 10.523 1 98.94 206 SER B C 1
ATOM 3880 O O . SER B 1 206 ? 8.453 19.25 11.508 1 98.94 206 SER B O 1
ATOM 3882 N N . PHE B 1 207 ? 8.188 19.469 9.258 1 98.94 207 PHE B N 1
ATOM 3883 C CA . PHE B 1 207 ? 9.625 19.359 9.031 1 98.94 207 PHE B CA 1
ATOM 3884 C C . PHE B 1 207 ? 10.117 20.5 8.148 1 98.94 207 PHE B C 1
ATOM 3886 O O . PHE B 1 207 ? 9.422 20.922 7.227 1 98.94 207 PHE B O 1
ATOM 3893 N N . ARG B 1 208 ? 11.32 21 8.445 1 98.94 208 ARG B N 1
ATOM 3894 C CA . ARG B 1 208 ? 12.102 21.859 7.551 1 98.94 208 ARG B CA 1
ATOM 3895 C C . ARG B 1 208 ? 13.352 21.125 7.066 1 98.94 208 ARG B C 1
ATOM 3897 O O . ARG B 1 208 ? 14.172 20.688 7.871 1 98.94 208 ARG B O 1
ATOM 3904 N N . PHE B 1 209 ? 13.414 20.891 5.801 1 98.75 209 PHE B N 1
ATOM 3905 C CA . PHE B 1 209 ? 14.602 20.359 5.156 1 98.75 209 PHE B CA 1
ATOM 3906 C C . PHE B 1 209 ? 15.516 21.484 4.684 1 98.75 209 PHE B C 1
ATOM 3908 O O . PHE B 1 209 ? 15.141 22.266 3.809 1 98.75 209 PHE B O 1
ATOM 3915 N N . GLN B 1 210 ? 16.656 21.562 5.289 1 98.12 210 GLN B N 1
ATOM 3916 C CA . GLN B 1 210 ? 17.641 22.562 4.891 1 98.12 210 GLN B CA 1
ATOM 3917 C C . GLN B 1 210 ? 18.641 21.984 3.895 1 98.12 210 GLN B C 1
ATOM 3919 O O . GLN B 1 210 ? 19.516 21.203 4.27 1 98.12 210 GLN B O 1
ATOM 3924 N N . LEU B 1 211 ? 18.469 22.391 2.666 1 96.62 211 LEU B N 1
ATOM 3925 C CA . LEU B 1 211 ? 19.359 21.938 1.597 1 96.62 211 LEU B CA 1
ATOM 3926 C C . LEU B 1 211 ? 20.359 23.016 1.228 1 96.62 211 LEU B C 1
ATOM 3928 O O . LEU B 1 211 ? 20.188 24.188 1.595 1 96.62 211 LEU B O 1
ATOM 3932 N N . PRO B 1 212 ? 21.453 22.656 0.526 1 91.56 212 PRO B N 1
ATOM 3933 C CA . PRO B 1 212 ? 22.422 23.672 0.11 1 91.56 212 PRO B CA 1
ATOM 3934 C C . PRO B 1 212 ? 21.828 24.719 -0.827 1 91.56 212 PRO B C 1
ATOM 3936 O O . PRO B 1 212 ? 22.188 25.891 -0.762 1 91.56 212 PRO B O 1
ATOM 3939 N N . ASP B 1 213 ? 20.844 24.297 -1.593 1 91.62 213 ASP B N 1
ATOM 3940 C CA . ASP B 1 213 ? 20.328 25.172 -2.639 1 91.62 213 ASP B CA 1
ATOM 3941 C C . ASP B 1 213 ? 19.031 25.844 -2.205 1 91.62 213 ASP B C 1
ATOM 3943 O O . ASP B 1 213 ? 18.641 26.891 -2.742 1 91.62 213 ASP B O 1
ATOM 3947 N N . ARG B 1 214 ? 18.281 25.219 -1.231 1 95.69 214 ARG B N 1
ATOM 3948 C CA . ARG B 1 214 ? 17 25.781 -0.822 1 95.69 214 ARG B CA 1
ATOM 3949 C C . ARG B 1 214 ? 16.516 25.141 0.479 1 95.69 214 ARG B C 1
ATOM 3951 O O . ARG B 1 214 ? 17.109 24.188 0.975 1 95.69 214 ARG B O 1
ATOM 3958 N N . SER B 1 215 ? 15.445 25.766 1.009 1 98.25 215 SER B N 1
ATOM 3959 C CA . SER B 1 215 ? 14.758 25.234 2.18 1 98.25 215 SER B CA 1
ATOM 3960 C C . SER B 1 215 ? 13.32 24.844 1.849 1 98.25 215 SER B C 1
ATOM 3962 O O . SER B 1 215 ? 12.633 25.562 1.122 1 98.25 215 SER B O 1
ATOM 3964 N N . ILE B 1 216 ? 12.93 23.672 2.301 1 98.88 216 ILE B N 1
ATOM 3965 C CA . ILE B 1 216 ? 11.586 23.141 2.057 1 98.88 216 ILE B CA 1
ATOM 3966 C C . ILE B 1 216 ? 10.914 22.812 3.385 1 98.88 216 ILE B C 1
ATOM 3968 O O . ILE B 1 216 ? 11.5 22.109 4.219 1 98.88 216 ILE B O 1
ATOM 3972 N N . VAL B 1 217 ? 9.742 23.359 3.602 1 98.94 217 VAL B N 1
ATOM 3973 C CA . VAL B 1 217 ? 8.977 23.031 4.801 1 98.94 217 VAL B CA 1
ATOM 3974 C C . VAL B 1 217 ? 7.766 22.172 4.422 1 98.94 217 VAL B C 1
AT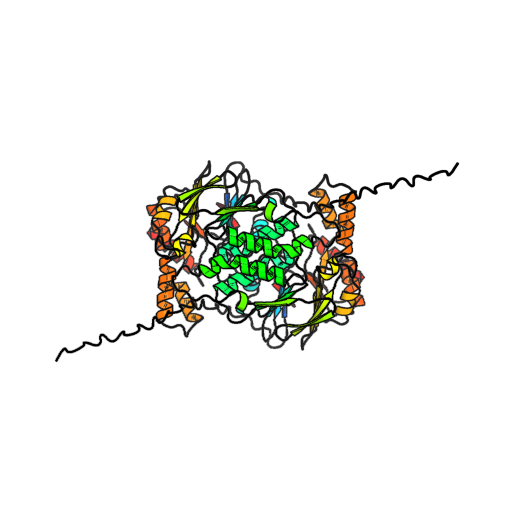OM 3976 O O . VAL B 1 217 ? 7.027 22.516 3.494 1 98.94 217 VAL B O 1
ATOM 3979 N N . TYR B 1 218 ? 7.598 21.094 5.074 1 98.94 218 TYR B N 1
ATOM 3980 C CA . TYR B 1 218 ? 6.453 20.203 4.957 1 98.94 218 TYR B CA 1
ATOM 3981 C C . TYR B 1 218 ? 5.598 20.234 6.219 1 98.94 218 TYR B C 1
ATOM 3983 O O . TYR B 1 218 ? 6.07 19.906 7.309 1 98.94 218 TYR B O 1
ATOM 3991 N N . THR B 1 219 ? 4.359 20.531 6.059 1 98.88 219 THR B N 1
ATOM 3992 C CA . THR B 1 219 ? 3.547 20.781 7.242 1 98.88 219 THR B CA 1
ATOM 3993 C C . THR B 1 219 ? 3.105 19.469 7.883 1 98.88 219 THR B C 1
ATOM 3995 O O . THR B 1 219 ? 2.857 19.406 9.086 1 98.88 219 THR B O 1
ATOM 3998 N N . GLY B 1 220 ? 3.059 18.359 7.102 1 98.56 220 GLY B N 1
ATOM 3999 C CA . GLY B 1 220 ? 2.191 17.281 7.566 1 98.56 220 GLY B CA 1
ATOM 4000 C C . GLY B 1 220 ? 0.752 17.719 7.754 1 98.56 220 GLY B C 1
ATOM 4001 O O . GLY B 1 220 ? 0.281 18.641 7.078 1 98.56 220 GLY B O 1
ATOM 4002 N N . ASP B 1 221 ? 0.037 16.969 8.586 1 98.38 221 ASP B N 1
ATOM 4003 C CA . ASP B 1 221 ? -1.28 17.453 8.984 1 98.38 221 ASP B CA 1
ATOM 4004 C C . ASP B 1 221 ? -1.17 18.422 10.156 1 98.38 221 ASP B C 1
ATOM 4006 O O . ASP B 1 221 ? -0.475 18.156 11.141 1 98.38 221 ASP B O 1
ATOM 4010 N N . THR B 1 222 ? -1.805 19.547 9.984 1 98.38 222 THR B N 1
ATOM 4011 C CA . THR B 1 222 ? -1.714 20.578 11.016 1 98.38 222 THR B CA 1
ATOM 4012 C C . THR B 1 222 ? -2.885 21.547 10.914 1 98.38 222 THR B C 1
ATOM 4014 O O . THR B 1 222 ? -3.43 21.766 9.836 1 98.38 222 THR B O 1
ATOM 4017 N N . GLY B 1 223 ? -3.25 22.109 12.055 1 97.69 223 GLY B N 1
ATOM 4018 C CA . GLY B 1 223 ? -4.008 23.344 12.07 1 97.69 223 GLY B CA 1
ATOM 4019 C C . GLY B 1 223 ? -3.131 24.578 12.188 1 97.69 223 GLY B C 1
ATOM 4020 O O . GLY B 1 223 ? -1.925 24.516 11.938 1 97.69 223 GLY B O 1
ATOM 4021 N N . PRO B 1 224 ? -3.828 25.734 12.414 1 97.5 224 PRO B N 1
ATOM 4022 C CA . PRO B 1 224 ? -3.01 26.906 12.719 1 97.5 224 PRO B CA 1
ATOM 4023 C C . PRO B 1 224 ? -2.025 26.656 13.859 1 97.5 224 PRO B C 1
ATOM 4025 O O . PRO B 1 224 ? -2.404 26.109 14.898 1 97.5 224 PRO B O 1
ATOM 4028 N N . SER B 1 225 ? -0.772 26.969 13.633 1 98 225 SER B N 1
ATOM 4029 C CA . SER B 1 225 ? 0.279 26.641 14.586 1 98 225 SER B CA 1
ATOM 4030 C C . SER B 1 225 ? 1.417 27.656 14.523 1 98 225 SER B C 1
ATOM 4032 O O . SER B 1 225 ? 2.051 27.828 13.484 1 98 225 SER B O 1
ATOM 4034 N N . ALA B 1 226 ? 1.681 28.281 15.688 1 98.12 226 ALA B N 1
ATOM 4035 C CA . ALA B 1 226 ? 2.812 29.203 15.773 1 98.12 226 ALA B CA 1
ATOM 4036 C C . ALA B 1 226 ? 4.129 28.469 15.531 1 98.12 226 ALA B C 1
ATOM 4038 O O . ALA B 1 226 ? 5.062 29.031 14.953 1 98.12 226 ALA B O 1
ATOM 4039 N N . ALA B 1 227 ? 4.203 27.234 15.977 1 98.44 227 ALA B N 1
ATOM 4040 C CA . ALA B 1 227 ? 5.414 26.438 15.797 1 98.44 227 ALA B CA 1
ATOM 4041 C C . ALA B 1 227 ? 5.699 26.203 14.312 1 98.44 227 ALA B C 1
ATOM 4043 O O . ALA B 1 227 ? 6.844 26.312 13.875 1 98.44 227 ALA B O 1
ATOM 4044 N N . VAL B 1 228 ? 4.688 25.906 13.531 1 98.81 228 VAL B N 1
ATOM 4045 C CA . VAL B 1 228 ? 4.848 25.672 12.102 1 98.81 228 VAL B CA 1
ATOM 4046 C C . VAL B 1 228 ? 5.234 26.984 11.406 1 98.81 228 VAL B C 1
ATOM 4048 O O . VAL B 1 228 ? 6.066 26.984 10.492 1 98.81 228 VAL B O 1
ATOM 4051 N N . GLU B 1 229 ? 4.59 28.094 11.852 1 98.88 229 GLU B N 1
ATOM 4052 C CA . GLU B 1 229 ? 4.934 29.391 11.297 1 98.88 229 GLU B CA 1
ATOM 4053 C C . GLU B 1 229 ? 6.414 29.703 11.492 1 98.88 229 GLU B C 1
ATOM 4055 O O . GLU B 1 229 ? 7.094 30.141 10.562 1 98.88 229 GLU B O 1
ATOM 4060 N N . ARG B 1 230 ? 6.91 29.453 12.711 1 98.88 230 ARG B N 1
ATOM 4061 C CA . ARG B 1 230 ? 8.32 29.688 13.008 1 98.88 230 ARG B CA 1
ATOM 4062 C C . ARG B 1 230 ? 9.211 28.781 12.164 1 98.88 230 ARG B C 1
ATOM 4064 O O . ARG B 1 230 ? 10.234 29.234 11.641 1 98.88 230 ARG B O 1
ATOM 4071 N N . LEU B 1 231 ? 8.828 27.562 12.031 1 98.88 231 LEU B N 1
ATOM 4072 C CA . LEU B 1 231 ? 9.578 26.594 11.25 1 98.88 231 LEU B CA 1
ATOM 4073 C C . LEU B 1 231 ? 9.672 27.016 9.789 1 98.88 231 LEU B C 1
ATOM 4075 O O . LEU B 1 231 ? 10.688 26.781 9.133 1 98.88 231 LEU B O 1
ATOM 4079 N N . ALA B 1 232 ? 8.68 27.703 9.242 1 98.88 232 ALA B N 1
ATOM 4080 C CA . ALA B 1 232 ? 8.523 27.984 7.82 1 98.88 232 ALA B CA 1
ATOM 4081 C C . ALA B 1 232 ? 9.141 29.344 7.465 1 98.88 232 ALA B C 1
ATOM 4083 O O . ALA B 1 232 ? 9.188 29.719 6.293 1 98.88 232 ALA B O 1
ATOM 4084 N N . ARG B 1 233 ? 9.57 30.078 8.469 1 98.81 233 ARG B N 1
ATOM 4085 C CA . ARG B 1 233 ? 10.039 31.438 8.242 1 98.81 233 ARG B CA 1
ATOM 4086 C C . ARG B 1 233 ? 11.102 31.484 7.152 1 98.81 233 ARG B C 1
ATOM 4088 O O . ARG B 1 233 ? 12.148 30.828 7.27 1 98.81 233 ARG B O 1
ATOM 4095 N N . GLY B 1 234 ? 10.789 32.188 6.094 1 98.56 234 GLY B N 1
ATOM 4096 C CA . GLY B 1 234 ? 11.75 32.438 5.035 1 98.56 234 GLY B CA 1
ATOM 4097 C C . GLY B 1 234 ? 12.008 31.25 4.145 1 98.56 234 GLY B C 1
ATOM 4098 O O . GLY B 1 234 ? 12.969 31.25 3.367 1 98.56 234 GLY B O 1
ATOM 4099 N N . ALA B 1 235 ? 11.242 30.203 4.246 1 98.75 235 ALA B N 1
ATOM 4100 C CA . ALA B 1 235 ? 11.477 29 3.445 1 98.75 235 ALA B CA 1
ATOM 4101 C C . ALA B 1 235 ? 11.258 29.281 1.962 1 98.75 235 ALA B C 1
ATOM 4103 O O . ALA B 1 235 ? 10.445 30.141 1.6 1 98.75 235 ALA B O 1
ATOM 4104 N N . ASP B 1 236 ? 11.953 28.562 1.108 1 98.62 236 ASP B N 1
ATOM 4105 C CA . ASP B 1 236 ? 11.781 28.688 -0.336 1 98.62 236 ASP B CA 1
ATOM 4106 C C . ASP B 1 236 ? 10.492 28.016 -0.797 1 98.62 236 ASP B C 1
ATOM 4108 O O . ASP B 1 236 ? 9.828 28.5 -1.716 1 98.62 236 ASP B O 1
ATOM 4112 N N . LEU B 1 237 ? 10.164 26.906 -0.178 1 98.75 237 LEU B N 1
ATOM 4113 C CA . LEU B 1 237 ? 8.977 26.141 -0.546 1 98.75 237 LEU B CA 1
ATOM 4114 C C . LEU B 1 237 ? 8.219 25.672 0.694 1 98.75 237 LEU B C 1
ATOM 4116 O O . LEU B 1 237 ? 8.797 25.031 1.578 1 98.75 237 LEU B O 1
ATOM 4120 N N . LEU B 1 238 ? 6.973 26.062 0.76 1 98.88 238 LEU B N 1
ATOM 4121 C CA . LEU B 1 238 ? 6.047 25.547 1.758 1 98.88 238 LEU B CA 1
ATOM 4122 C C . LEU B 1 238 ? 5.121 24.5 1.144 1 98.88 238 LEU B C 1
ATOM 4124 O O . LEU B 1 238 ? 4.297 24.812 0.286 1 98.88 238 LEU B O 1
ATOM 4128 N N . VAL B 1 239 ? 5.312 23.234 1.504 1 98.94 239 VAL B N 1
ATOM 4129 C CA . VAL B 1 239 ? 4.41 22.156 1.132 1 98.94 239 VAL B CA 1
ATOM 4130 C C . VAL B 1 239 ? 3.346 21.969 2.213 1 98.94 239 VAL B C 1
ATOM 4132 O O . VAL B 1 239 ? 3.631 21.438 3.289 1 98.94 239 VAL B O 1
ATOM 4135 N N . SER B 1 240 ? 2.133 22.328 1.915 1 98.81 240 SER B N 1
ATOM 4136 C CA . SER B 1 240 ? 1.119 22.453 2.957 1 98.81 240 SER B CA 1
ATOM 4137 C C . SER B 1 240 ? -0.071 21.531 2.684 1 98.81 240 SER B C 1
ATOM 4139 O O . SER B 1 240 ? -0.491 21.375 1.534 1 98.81 240 SER B O 1
ATOM 4141 N N . GLU B 1 241 ? -0.649 21.031 3.754 1 98.56 241 GLU B N 1
ATOM 4142 C CA . GLU B 1 241 ? -1.963 20.406 3.66 1 98.56 241 GLU B CA 1
ATOM 4143 C C . GLU B 1 241 ? -3.066 21.453 3.531 1 98.56 241 GLU B C 1
ATOM 4145 O O . GLU B 1 241 ? -2.84 22.641 3.785 1 98.56 241 GLU B O 1
ATOM 4150 N N . MET B 1 242 ? -4.23 21.031 3.098 1 97.81 242 MET B N 1
ATOM 4151 C CA . MET B 1 242 ? -5.391 21.922 3.008 1 97.81 242 MET B CA 1
ATOM 4152 C C . MET B 1 242 ? -6.688 21.109 3.053 1 97.81 242 MET B C 1
ATOM 4154 O O . MET B 1 242 ? -6.781 20.047 2.455 1 97.81 242 MET B O 1
ATOM 4158 N N . ILE B 1 243 ? -7.648 21.672 3.752 1 96.81 243 ILE B N 1
ATOM 4159 C CA . ILE B 1 243 ? -8.953 21.016 3.805 1 96.81 243 ILE B CA 1
ATOM 4160 C C . ILE B 1 243 ? -10.055 22.031 3.512 1 96.81 243 ILE B C 1
ATOM 4162 O O . ILE B 1 243 ? -9.961 23.188 3.922 1 96.81 243 ILE B O 1
ATOM 4166 N N . ASP B 1 244 ? -11.023 21.625 2.775 1 95.69 244 ASP B N 1
ATOM 4167 C CA . ASP B 1 244 ? -12.289 22.328 2.68 1 95.69 244 ASP B CA 1
ATOM 4168 C C . ASP B 1 244 ? -13.273 21.844 3.74 1 95.69 244 ASP B C 1
ATOM 4170 O O . ASP B 1 244 ? -14.023 20.891 3.512 1 95.69 244 ASP B O 1
ATOM 4174 N N . VAL B 1 245 ? -13.297 22.547 4.844 1 94.19 245 VAL B N 1
ATOM 4175 C CA . VAL B 1 245 ? -14.062 22.109 6.008 1 94.19 245 VAL B CA 1
ATOM 4176 C C . VAL B 1 245 ? -15.539 22.016 5.652 1 94.19 245 VAL B C 1
ATOM 4178 O O . VAL B 1 245 ? -16.203 21.031 5.945 1 94.19 245 VAL B O 1
ATOM 4181 N N . ALA B 1 246 ? -16.031 23.047 4.98 1 91.94 246 ALA B N 1
ATOM 4182 C CA . ALA B 1 246 ? -17.453 23.094 4.633 1 91.94 246 ALA B CA 1
ATOM 4183 C C . ALA B 1 246 ? -17.828 21.922 3.736 1 91.94 246 ALA B C 1
ATOM 4185 O O . ALA B 1 246 ? -18.828 21.234 3.992 1 91.94 246 ALA B O 1
ATOM 4186 N N . ALA B 1 247 ? -17.047 21.703 2.766 1 91.94 247 ALA B N 1
ATOM 4187 C CA . ALA B 1 247 ? -17.328 20.609 1.838 1 91.94 247 ALA B CA 1
ATOM 4188 C C . ALA B 1 247 ? -17.219 19.266 2.535 1 91.94 247 ALA B C 1
ATOM 4190 O O . ALA B 1 247 ? -18 18.344 2.242 1 91.94 247 ALA B O 1
ATOM 4191 N N . THR B 1 248 ? -16.297 19.109 3.404 1 91.81 248 THR B N 1
ATOM 4192 C CA . THR B 1 248 ? -16.109 17.859 4.117 1 91.81 248 THR B CA 1
ATOM 4193 C C . THR B 1 248 ? -17.281 17.562 5.043 1 91.81 248 THR B C 1
ATOM 4195 O O . THR B 1 248 ? -17.797 16.438 5.074 1 91.81 248 THR B O 1
ATOM 4198 N N . VAL B 1 249 ? -17.734 18.562 5.727 1 91.12 249 VAL B N 1
ATOM 4199 C CA . VAL B 1 249 ? -18.875 18.422 6.629 1 91.12 249 VAL B CA 1
ATOM 4200 C C . VAL B 1 249 ? -20.125 18.094 5.832 1 91.12 249 VAL B C 1
ATOM 4202 O O . VAL B 1 249 ? -20.906 17.219 6.23 1 91.12 249 VAL B O 1
ATOM 4205 N N . ALA B 1 250 ? -20.328 18.719 4.711 1 89.88 250 ALA B N 1
ATOM 4206 C CA . ALA B 1 250 ? -21.469 18.438 3.848 1 89.88 250 ALA B CA 1
ATOM 4207 C C . ALA B 1 250 ? -21.453 17 3.369 1 89.88 250 ALA B C 1
ATOM 4209 O O . ALA B 1 250 ? -22.5 16.344 3.318 1 89.88 250 ALA B O 1
ATOM 4210 N N . ASN B 1 251 ? -20.312 16.547 3.035 1 88.44 251 ASN B N 1
ATOM 4211 C CA . ASN B 1 251 ? -20.156 15.172 2.566 1 88.44 251 ASN B CA 1
ATOM 4212 C C . ASN B 1 251 ? -20.484 14.164 3.668 1 88.44 251 ASN B C 1
ATOM 4214 O O . ASN B 1 251 ? -21.125 13.148 3.412 1 88.44 251 ASN B O 1
ATOM 4218 N N . VAL B 1 252 ? -20.047 14.43 4.871 1 85.25 252 VAL B N 1
ATOM 4219 C CA . VAL B 1 252 ? -20.328 13.555 6.004 1 85.25 252 VAL B CA 1
ATOM 4220 C C . VAL B 1 252 ? -21.828 13.539 6.273 1 85.25 252 VAL B C 1
ATOM 4222 O O . VAL B 1 252 ? -22.406 12.477 6.508 1 85.25 252 VAL B O 1
ATOM 4225 N N . ARG B 1 253 ? -22.438 14.688 6.203 1 87.12 253 ARG B N 1
ATOM 4226 C CA . ARG B 1 253 ? -23.875 14.789 6.398 1 87.12 253 ARG B CA 1
ATOM 4227 C C . ARG B 1 253 ? -24.625 13.969 5.355 1 87.12 253 ARG B C 1
ATOM 4229 O O . ARG B 1 253 ? -25.609 13.297 5.676 1 87.12 253 ARG B O 1
ATOM 4236 N N . LYS B 1 254 ? -24.188 14.016 4.168 1 87 254 LYS B N 1
ATOM 4237 C CA . LYS B 1 254 ? -24.812 13.289 3.07 1 87 254 LYS B CA 1
ATOM 4238 C C . LYS B 1 254 ? -24.688 11.773 3.268 1 87 254 LYS B C 1
ATOM 4240 O O . LYS B 1 254 ? -25.641 11.031 3.004 1 87 254 LYS B O 1
ATOM 4245 N N . ASN B 1 255 ? -23.609 11.328 3.791 1 80.62 255 ASN B N 1
ATOM 4246 C CA . ASN B 1 255 ? -23.312 9.898 3.881 1 80.62 255 ASN B CA 1
ATOM 4247 C C . ASN B 1 255 ? -23.75 9.32 5.223 1 80.62 255 ASN B C 1
ATOM 4249 O O . ASN B 1 255 ? -23.828 8.102 5.391 1 80.62 255 ASN B O 1
ATOM 4253 N N . THR B 1 256 ? -24 10.195 6.184 1 83.06 256 THR B N 1
ATOM 4254 C CA . THR B 1 256 ? -24.5 9.812 7.5 1 83.06 256 THR B CA 1
ATOM 4255 C C . THR B 1 256 ? -25.641 10.727 7.93 1 83.06 256 THR B C 1
ATOM 4257 O O . THR B 1 256 ? -25.484 11.539 8.844 1 83.06 256 THR B O 1
ATOM 4260 N N . PRO B 1 257 ? -26.719 10.484 7.328 1 83.38 257 PRO B N 1
ATOM 4261 C CA . PRO B 1 257 ? -27.828 11.398 7.57 1 83.38 257 PRO B CA 1
ATOM 4262 C C . PRO B 1 257 ? -28.312 11.383 9.016 1 83.38 257 PRO B C 1
ATOM 4264 O O . PRO B 1 257 ? -28.906 12.352 9.492 1 83.38 257 PRO B O 1
ATOM 4267 N N . SER B 1 258 ? -28.031 10.344 9.711 1 88.38 258 SER B N 1
ATOM 4268 C CA . SER B 1 258 ? -28.516 10.203 11.086 1 88.38 258 SER B CA 1
ATOM 4269 C C . SER B 1 258 ? -27.531 10.797 12.078 1 88.38 258 SER B C 1
ATOM 4271 O O . SER B 1 258 ? -2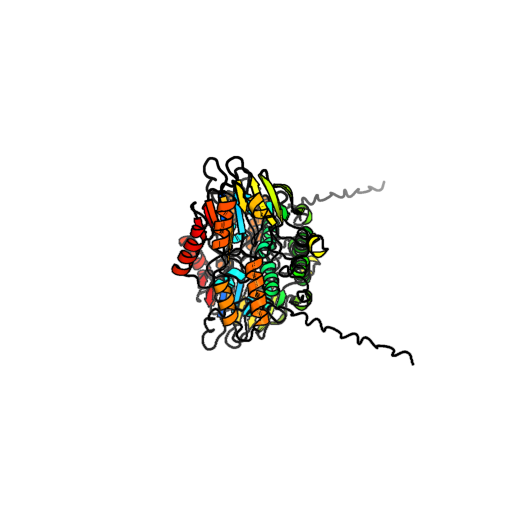7.75 10.727 13.289 1 88.38 258 SER B O 1
ATOM 4273 N N . ILE B 1 259 ? -26.547 11.43 11.633 1 86.75 259 ILE B N 1
ATOM 4274 C CA . ILE B 1 259 ? -25.531 11.992 12.531 1 86.75 259 ILE B CA 1
ATOM 4275 C C . ILE B 1 259 ? -26.156 13.094 13.383 1 86.75 259 ILE B C 1
ATOM 4277 O O . ILE B 1 259 ? -26.922 13.914 12.875 1 86.75 259 ILE B O 1
ATOM 4281 N N . SER B 1 260 ? -25.844 13.07 14.633 1 90.75 260 SER B N 1
ATOM 4282 C CA . SER B 1 260 ? -26.406 14.062 15.539 1 90.75 260 SER B CA 1
ATOM 4283 C C . SER B 1 260 ? -25.797 15.438 15.312 1 90.75 260 SER B C 1
ATOM 4285 O O . SER B 1 260 ? -24.641 15.539 14.875 1 90.75 260 SER B O 1
ATOM 4287 N N . PRO B 1 261 ? -26.531 16.469 15.586 1 90.38 261 PRO B N 1
ATOM 4288 C CA . PRO B 1 261 ? -25.969 17.812 15.484 1 90.38 261 PRO B CA 1
ATOM 4289 C C . PRO B 1 261 ? -24.719 18 16.344 1 90.38 261 PRO B C 1
ATOM 4291 O O . PRO B 1 261 ? -23.781 18.688 15.953 1 90.38 261 PRO B O 1
ATOM 4294 N N . GLU B 1 262 ? -24.75 17.375 17.484 1 90.25 262 GLU B N 1
ATOM 4295 C CA . GLU B 1 262 ? -23.594 17.469 18.391 1 90.25 262 GLU B CA 1
ATOM 4296 C C . GLU B 1 262 ? -22.375 16.797 17.781 1 90.25 262 GLU B C 1
ATOM 4298 O O . GLU B 1 262 ? -21.266 17.344 17.844 1 90.25 262 GLU B O 1
ATOM 4303 N N . ALA B 1 263 ? -22.594 15.703 17.203 1 83.44 263 ALA B N 1
ATOM 4304 C CA . ALA B 1 263 ? -21.5 14.984 16.547 1 83.44 263 ALA B CA 1
ATOM 4305 C C . ALA B 1 263 ? -20.953 15.773 15.359 1 83.44 263 ALA B C 1
ATOM 4307 O O . ALA B 1 263 ? -19.75 15.828 15.148 1 83.44 263 ALA B O 1
ATOM 4308 N N . LEU B 1 264 ? -21.781 16.328 14.703 1 88.56 264 LEU B N 1
ATOM 4309 C CA . LEU B 1 264 ? -21.406 17.125 13.531 1 88.56 264 LEU B CA 1
ATOM 4310 C C . LEU B 1 264 ? -20.625 18.359 13.945 1 88.56 264 LEU B C 1
ATOM 4312 O O . LEU B 1 264 ? -19.641 18.734 13.289 1 88.56 264 LEU B O 1
ATOM 4316 N N . ALA B 1 265 ? -21.062 19.016 14.969 1 89.94 265 ALA B N 1
ATOM 4317 C CA . ALA B 1 265 ? -20.359 20.188 15.484 1 89.94 265 ALA B CA 1
ATOM 4318 C C . ALA B 1 265 ? -18.969 19.812 15.977 1 89.94 265 ALA B C 1
ATOM 4320 O O . ALA B 1 265 ? -18 20.562 15.734 1 89.94 265 ALA B O 1
ATOM 4321 N N . ALA B 1 266 ? -18.906 18.719 16.609 1 84 266 ALA B N 1
ATOM 4322 C CA . ALA B 1 266 ? -17.625 18.234 17.078 1 84 266 ALA B CA 1
ATOM 4323 C C . ALA B 1 266 ? -16.672 17.938 15.922 1 84 266 ALA B C 1
ATOM 4325 O O . ALA B 1 266 ? -15.484 18.25 15.977 1 84 266 ALA B O 1
ATOM 4326 N N . LEU B 1 267 ? -17.188 17.391 14.938 1 85.62 267 LEU B N 1
ATOM 4327 C CA . LEU B 1 267 ? -16.422 17.109 13.742 1 85.62 267 LEU B CA 1
ATOM 4328 C C . LEU B 1 267 ? -15.922 18.391 13.094 1 85.62 267 LEU B C 1
ATOM 4330 O O . LEU B 1 267 ? -14.758 18.5 12.703 1 85.62 267 LEU B O 1
ATOM 4334 N N . THR B 1 268 ? -16.766 19.297 12.992 1 90.38 268 THR B N 1
ATOM 4335 C CA . THR B 1 268 ? -16.406 20.578 12.398 1 90.38 268 THR B CA 1
ATOM 4336 C C . THR B 1 268 ? -15.273 21.234 13.164 1 90.38 268 THR B C 1
ATOM 4338 O O . THR B 1 268 ? -14.32 21.75 12.562 1 90.38 268 THR B O 1
ATOM 4341 N N . ARG B 1 269 ? -15.391 21.188 14.422 1 88.25 269 ARG B N 1
ATOM 4342 C CA . ARG B 1 269 ? -14.344 21.766 15.266 1 88.25 269 ARG B CA 1
ATOM 4343 C C . ARG B 1 269 ? -13.023 21.016 15.078 1 88.25 269 ARG B C 1
ATOM 4345 O O . ARG B 1 269 ? -11.969 21.656 14.953 1 88.25 269 ARG B O 1
ATOM 4352 N N . HIS B 1 270 ? -13.102 19.781 15.031 1 85.62 270 HIS B N 1
ATOM 4353 C CA . HIS B 1 270 ? -11.914 18.969 14.82 1 85.62 270 HIS B CA 1
ATOM 4354 C C . HIS B 1 270 ? -11.234 19.312 13.5 1 85.62 270 HIS B C 1
ATOM 4356 O O . HIS B 1 270 ? -10.023 19.562 13.469 1 85.62 270 HIS B O 1
ATOM 4362 N N . LEU B 1 271 ? -12 19.328 12.492 1 90.81 271 LEU B N 1
ATOM 4363 C CA . LEU B 1 271 ? -11.453 19.609 11.172 1 90.81 271 LEU B CA 1
ATOM 4364 C C . LEU B 1 271 ? -10.844 21 11.117 1 90.81 271 LEU B C 1
ATOM 4366 O O . LEU B 1 271 ? -9.742 21.172 10.594 1 90.81 271 LEU B O 1
ATOM 4370 N N . SER B 1 272 ? -11.492 21.938 11.766 1 91.38 272 SER B N 1
ATOM 4371 C CA . SER B 1 272 ? -11.039 23.312 11.719 1 91.38 272 SER B CA 1
ATOM 4372 C C . SER B 1 272 ? -9.789 23.516 12.57 1 91.38 272 SER B C 1
ATOM 4374 O O . SER B 1 272 ? -8.922 24.312 12.227 1 91.38 272 SER B O 1
ATOM 4376 N N . ASP B 1 273 ? -9.719 22.781 13.625 1 92.62 273 ASP B N 1
ATOM 4377 C CA . ASP B 1 273 ? -8.617 22.953 14.562 1 92.62 273 ASP B CA 1
ATOM 4378 C C . ASP B 1 273 ? -7.387 22.172 14.117 1 92.62 273 ASP B C 1
ATOM 4380 O O . ASP B 1 273 ? -6.254 22.562 14.391 1 92.62 273 ASP B O 1
ATOM 4384 N N . HIS B 1 274 ? -7.633 21.125 13.406 1 95.69 274 HIS B N 1
ATOM 4385 C CA . HIS B 1 274 ? -6.57 20.141 13.211 1 95.69 274 HIS B CA 1
ATOM 4386 C C . HIS B 1 274 ? -6.102 20.109 11.766 1 95.69 274 HIS B C 1
ATOM 4388 O O . HIS B 1 274 ? -5.219 19.328 11.406 1 95.69 274 HIS B O 1
ATOM 4394 N N . HIS B 1 275 ? -6.707 20.984 10.969 1 97.81 275 HIS B N 1
ATOM 4395 C CA . HIS B 1 275 ? -6.301 21.125 9.578 1 97.81 275 HIS B CA 1
ATOM 4396 C C . HIS B 1 275 ? -6.34 22.578 9.133 1 97.81 275 HIS B C 1
ATOM 4398 O O . HIS B 1 275 ? -6.93 23.422 9.812 1 97.81 275 HIS B O 1
ATOM 4404 N N . LEU B 1 276 ? -5.742 22.922 8.047 1 98.31 276 LEU B N 1
ATOM 4405 C CA . LEU B 1 276 ? -5.672 24.281 7.523 1 98.31 276 LEU B CA 1
ATOM 4406 C C . LEU B 1 276 ? -6.691 24.484 6.41 1 98.31 276 LEU B C 1
ATOM 4408 O O . LEU B 1 276 ? -6.762 23.703 5.473 1 98.31 276 LEU B O 1
ATOM 4412 N N . THR B 1 277 ? -7.441 25.531 6.531 1 96.94 277 THR B N 1
ATOM 4413 C CA . THR B 1 277 ? -8.266 25.984 5.414 1 96.94 277 THR B CA 1
ATOM 4414 C C . THR B 1 277 ? -7.422 26.734 4.387 1 96.94 277 THR B C 1
ATOM 4416 O O . THR B 1 277 ? -6.277 27.094 4.66 1 96.94 277 THR B O 1
ATOM 4419 N N . ALA B 1 278 ? -8.023 26.969 3.225 1 97.38 278 ALA B N 1
ATOM 4420 C CA . ALA B 1 278 ? -7.328 27.719 2.18 1 97.38 278 ALA B CA 1
ATOM 4421 C C . ALA B 1 278 ? -6.875 29.078 2.688 1 97.38 278 ALA B C 1
ATOM 4423 O O . ALA B 1 278 ? -5.727 29.484 2.473 1 97.38 278 ALA B O 1
ATOM 4424 N N . ARG B 1 279 ? -7.719 29.781 3.354 1 97 279 ARG B N 1
ATOM 4425 C CA . ARG B 1 279 ? -7.391 31.078 3.91 1 97 279 ARG B CA 1
ATOM 4426 C C . ARG B 1 279 ? -6.219 30.984 4.883 1 97 279 ARG B C 1
ATOM 4428 O O . ARG B 1 279 ? -5.301 31.812 4.84 1 97 279 ARG B O 1
ATOM 4435 N N . GLN B 1 280 ? -6.273 30.016 5.68 1 98.06 280 GLN B N 1
ATOM 4436 C CA . GLN B 1 280 ? -5.25 29.844 6.703 1 98.06 280 GLN B CA 1
ATOM 4437 C C . GLN B 1 280 ? -3.908 29.453 6.086 1 98.06 280 GLN B C 1
ATOM 4439 O O . GLN B 1 280 ? -2.854 29.844 6.586 1 98.06 280 GLN B O 1
ATOM 4444 N N . VAL B 1 281 ? -3.916 28.688 4.977 1 98.56 281 VAL B N 1
ATOM 4445 C CA . VAL B 1 281 ? -2.688 28.391 4.246 1 98.56 281 VAL B CA 1
ATOM 4446 C C . VAL B 1 281 ? -2.059 29.688 3.734 1 98.56 281 VAL B C 1
ATOM 4448 O O . VAL B 1 281 ? -0.853 29.891 3.879 1 98.56 281 VAL B O 1
ATOM 4451 N N . GLY B 1 282 ? -2.838 30.562 3.162 1 98.56 282 GLY B N 1
ATOM 4452 C CA . GLY B 1 282 ? -2.344 31.844 2.695 1 98.56 282 GLY B CA 1
ATOM 4453 C C . GLY B 1 282 ? -1.771 32.719 3.807 1 98.56 282 GLY B C 1
ATOM 4454 O O . GLY B 1 282 ? -0.702 33.312 3.65 1 98.56 282 GLY B O 1
ATOM 4455 N N . GLU B 1 283 ? -2.52 32.75 4.914 1 98.38 283 GLU B N 1
ATOM 4456 C CA . GLU B 1 283 ? -2.074 33.562 6.062 1 98.38 283 GLU B CA 1
ATOM 4457 C C . GLU B 1 283 ? -0.747 33.031 6.605 1 98.38 283 GLU B C 1
ATOM 4459 O O . GLU B 1 283 ? 0.153 33.812 6.914 1 98.38 283 GLU B O 1
ATOM 4464 N N . LEU B 1 284 ? -0.656 31.719 6.699 1 98.62 284 LEU B N 1
ATOM 4465 C CA . LEU B 1 284 ? 0.587 31.094 7.145 1 98.62 284 LEU B CA 1
ATOM 4466 C C . LEU B 1 284 ? 1.74 31.453 6.215 1 98.62 284 LEU B C 1
ATOM 4468 O O . LEU B 1 284 ? 2.812 31.859 6.676 1 98.62 284 LEU B O 1
ATOM 4472 N N . ALA B 1 285 ? 1.527 31.328 4.938 1 98.75 285 ALA B N 1
ATOM 4473 C CA . ALA B 1 285 ? 2.557 31.594 3.939 1 98.75 285 ALA B CA 1
ATOM 4474 C C . ALA B 1 285 ? 3.027 33.031 4.023 1 98.75 285 ALA B C 1
ATOM 4476 O O . ALA B 1 28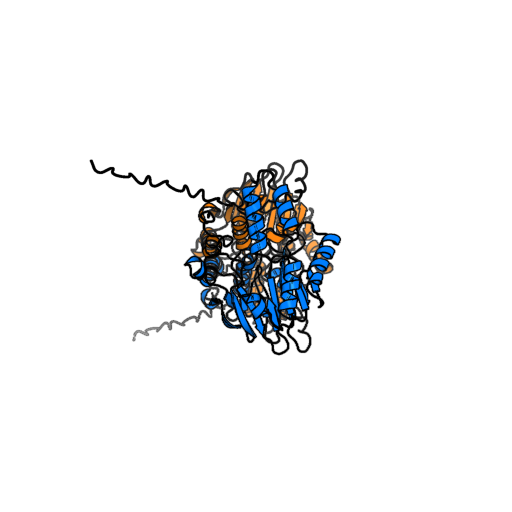5 ? 4.23 33.312 3.973 1 98.75 285 ALA B O 1
ATOM 4477 N N . GLU B 1 286 ? 2.088 33.938 4.18 1 98.31 286 GLU B N 1
ATOM 4478 C CA . GLU B 1 286 ? 2.4 35.344 4.246 1 98.31 286 GLU B CA 1
ATOM 4479 C C . GLU B 1 286 ? 3.189 35.688 5.508 1 98.31 286 GLU B C 1
ATOM 4481 O O . GLU B 1 286 ? 4.23 36.344 5.438 1 98.31 286 GLU B O 1
ATOM 4486 N N . ARG B 1 287 ? 2.662 35.25 6.621 1 98.31 287 ARG B N 1
ATOM 4487 C CA . ARG B 1 287 ? 3.307 35.562 7.898 1 98.31 287 ARG B CA 1
ATOM 4488 C C . ARG B 1 287 ? 4.707 34.938 7.957 1 98.31 287 ARG B C 1
ATOM 4490 O O . ARG B 1 287 ? 5.617 35.531 8.539 1 98.31 287 ARG B O 1
ATOM 4497 N N . ALA B 1 288 ? 4.887 33.781 7.34 1 98.56 288 ALA B N 1
ATOM 4498 C CA . ALA B 1 288 ? 6.176 33.094 7.355 1 98.56 288 ALA B CA 1
ATOM 4499 C C . ALA B 1 288 ? 7.113 33.656 6.297 1 98.56 288 ALA B C 1
ATOM 4501 O O . ALA B 1 288 ? 8.32 33.438 6.336 1 98.56 288 ALA B O 1
ATOM 4502 N N . GLY B 1 289 ? 6.598 34.375 5.301 1 98.38 289 GLY B N 1
ATOM 4503 C CA . GLY B 1 289 ? 7.41 34.969 4.242 1 98.38 289 GLY B CA 1
ATOM 4504 C C . GLY B 1 289 ? 8.008 33.906 3.311 1 98.38 289 GLY B C 1
ATOM 4505 O O . GLY B 1 289 ? 9.18 34 2.939 1 98.38 289 GLY B O 1
ATOM 4506 N N . VAL B 1 290 ? 7.234 32.875 2.984 1 98.56 290 VAL B N 1
ATOM 4507 C CA . VAL B 1 290 ? 7.762 31.828 2.111 1 98.56 290 VAL B CA 1
ATOM 4508 C C . VAL B 1 290 ? 7.727 32.312 0.66 1 98.56 290 VAL B C 1
ATOM 4510 O O . VAL B 1 290 ? 6.949 33.188 0.309 1 98.56 290 VAL B O 1
ATOM 4513 N N . LYS B 1 291 ? 8.531 31.703 -0.224 1 98.06 291 LYS B N 1
ATOM 4514 C CA . LYS B 1 291 ? 8.617 32.125 -1.616 1 98.06 291 LYS B CA 1
ATOM 4515 C C . LYS B 1 291 ? 7.535 31.484 -2.465 1 98.06 291 LYS B C 1
ATOM 4517 O O . LYS B 1 291 ? 7.039 32.094 -3.42 1 98.06 291 LYS B O 1
ATOM 4522 N N . GLN B 1 292 ? 7.215 30.234 -2.172 1 98.25 292 GLN B N 1
ATOM 4523 C CA . GLN B 1 292 ? 6.246 29.469 -2.943 1 98.25 292 GLN B CA 1
ATOM 4524 C C . GLN B 1 292 ? 5.477 28.5 -2.051 1 98.25 292 GLN B C 1
ATOM 4526 O O . GLN B 1 292 ? 6.031 27.953 -1.092 1 98.25 292 GLN B O 1
ATOM 4531 N N . VAL B 1 293 ? 4.188 28.328 -2.418 1 98.69 293 VAL B N 1
ATOM 4532 C CA . VAL B 1 293 ? 3.334 27.375 -1.716 1 98.69 293 VAL B CA 1
ATOM 4533 C C . VAL B 1 293 ? 2.934 26.25 -2.66 1 98.69 293 VAL B C 1
ATOM 4535 O O . VAL B 1 293 ? 2.525 26.5 -3.797 1 98.69 293 VAL B O 1
ATOM 4538 N N . VAL B 1 294 ? 3.096 25.062 -2.223 1 98.62 294 VAL B N 1
ATOM 4539 C CA . VAL B 1 294 ? 2.559 23.875 -2.879 1 98.62 294 VAL B CA 1
ATOM 4540 C C . VAL B 1 294 ? 1.536 23.188 -1.97 1 98.62 294 VAL B C 1
ATOM 4542 O O . VAL B 1 294 ? 1.85 22.828 -0.833 1 98.62 294 VAL B O 1
ATOM 4545 N N . VAL B 1 295 ? 0.35 23.078 -2.5 1 97.94 295 VAL B N 1
ATOM 4546 C CA . VAL B 1 295 ? -0.712 22.453 -1.721 1 97.94 295 VAL B CA 1
ATOM 4547 C C . VAL B 1 295 ? -0.807 20.969 -2.076 1 97.94 295 VAL B C 1
ATOM 4549 O O . VAL B 1 295 ? -0.926 20.609 -3.252 1 97.94 295 VAL B O 1
ATOM 4552 N N . MET B 1 296 ? -0.699 20.141 -1.035 1 96.5 296 MET B N 1
ATOM 4553 C CA . MET B 1 296 ? -0.967 18.703 -1.131 1 96.5 296 MET B CA 1
ATOM 4554 C C . MET B 1 296 ? -1.84 18.234 0.029 1 96.5 296 MET B C 1
ATOM 4556 O O . MET B 1 296 ? -2.455 19.047 0.717 1 96.5 296 MET B O 1
ATOM 4560 N N . HIS B 1 297 ? -2 16.844 0.23 1 95 297 HIS B N 1
ATOM 4561 C CA . HIS B 1 297 ? -2.961 16.359 1.219 1 95 297 HIS B CA 1
ATOM 4562 C C . HIS B 1 297 ? -4.27 17.141 1.133 1 95 297 HIS B C 1
ATOM 4564 O O . HIS B 1 297 ? -4.738 17.688 2.133 1 95 297 HIS B O 1
ATOM 4570 N N . LEU B 1 298 ? -4.836 17.203 -0.019 1 94.25 298 LEU B N 1
ATOM 4571 C CA . LEU B 1 298 ? -6.023 18 -0.32 1 94.25 298 LEU B CA 1
ATOM 4572 C C . LEU B 1 298 ? -7.293 17.234 0.027 1 94.25 298 LEU B C 1
ATOM 4574 O O . LEU B 1 298 ? -7.559 16.172 -0.54 1 94.25 298 LEU B O 1
ATOM 4578 N N . VAL B 1 299 ? -8.023 17.734 0.931 1 93.12 299 VAL B N 1
ATOM 4579 C CA . VAL B 1 299 ? -9.336 17.188 1.267 1 93.12 299 VAL B CA 1
ATOM 4580 C C . VAL B 1 299 ? -10.422 18.172 0.844 1 93.12 299 VAL B C 1
ATOM 4582 O O . VAL B 1 299 ? -10.75 19.109 1.581 1 93.12 299 VAL B O 1
ATOM 4585 N N . ALA B 1 300 ? -10.961 17.984 -0.288 1 85.06 300 ALA B N 1
ATOM 4586 C CA . ALA B 1 300 ? -11.984 18.828 -0.893 1 85.06 300 ALA B CA 1
ATOM 4587 C C . ALA B 1 300 ? -12.992 18 -1.688 1 85.06 300 ALA B C 1
ATOM 4589 O O . ALA B 1 300 ? -13.062 18.109 -2.914 1 85.06 300 ALA B O 1
ATOM 4590 N N . PRO B 1 301 ? -13.68 17.219 -0.963 1 83.62 301 PRO B N 1
ATOM 4591 C CA . PRO B 1 301 ? -14.602 16.328 -1.678 1 83.62 301 PRO B CA 1
ATOM 4592 C C . PRO B 1 301 ? -15.516 17.078 -2.639 1 83.62 301 PRO B C 1
ATOM 4594 O O . PRO B 1 301 ? -16.109 18.094 -2.268 1 83.62 301 PRO B O 1
ATOM 4597 N N . GLY B 1 302 ? -15.469 16.609 -3.906 1 76.38 302 GLY B N 1
ATOM 4598 C CA . GLY B 1 302 ? -16.406 17.109 -4.902 1 76.38 302 GLY B CA 1
ATOM 4599 C C . GLY B 1 302 ? -15.93 18.406 -5.555 1 76.38 302 GLY B C 1
ATOM 4600 O O . GLY B 1 302 ? -16.656 19 -6.359 1 76.38 302 GLY B O 1
ATOM 4601 N N . ALA B 1 303 ? -14.742 18.781 -5.121 1 80.19 303 ALA B N 1
ATOM 4602 C CA . ALA B 1 303 ? -14.281 20.047 -5.68 1 80.19 303 ALA B CA 1
ATOM 4603 C C . ALA B 1 303 ? -13.898 19.891 -7.152 1 80.19 303 ALA B C 1
ATOM 4605 O O . ALA B 1 303 ? -12.969 19.141 -7.48 1 80.19 303 ALA B O 1
ATOM 4606 N N . GLY B 1 304 ? -14.625 20.344 -8.023 1 81.25 304 GLY B N 1
ATOM 4607 C CA . GLY B 1 304 ? -14.25 20.453 -9.422 1 81.25 304 GLY B CA 1
ATOM 4608 C C . GLY B 1 304 ? -13.328 21.625 -9.711 1 81.25 304 GLY B C 1
ATOM 4609 O O . GLY B 1 304 ? -12.656 22.125 -8.805 1 81.25 304 GLY B O 1
ATOM 4610 N N . ALA B 1 305 ? -13.289 21.984 -10.859 1 84.19 305 ALA B N 1
ATOM 4611 C CA . ALA B 1 305 ? -12.438 23.094 -11.289 1 84.19 305 ALA B CA 1
ATOM 4612 C C . ALA B 1 305 ? -12.828 24.391 -10.578 1 84.19 305 ALA B C 1
ATOM 4614 O O . ALA B 1 305 ? -11.961 25.156 -10.156 1 84.19 305 ALA B O 1
ATOM 4615 N N . GLN B 1 306 ? -14.078 24.547 -10.461 1 85.12 306 GLN B N 1
ATOM 4616 C CA . GLN B 1 306 ? -14.562 25.766 -9.82 1 85.12 306 GLN B CA 1
ATOM 4617 C C . GLN B 1 306 ? -14.219 25.781 -8.336 1 85.12 306 GLN B C 1
ATOM 4619 O O . GLN B 1 306 ? -13.828 26.812 -7.793 1 85.12 306 GLN B O 1
ATOM 4624 N N . GLY B 1 307 ? -14.375 24.641 -7.715 1 88.5 307 GLY B N 1
ATOM 4625 C CA . GLY B 1 307 ? -14.016 24.531 -6.309 1 88.5 307 GLY B CA 1
ATOM 4626 C C . GLY B 1 307 ? -12.539 24.781 -6.055 1 88.5 307 GLY B C 1
ATOM 4627 O O . GLY B 1 307 ? -12.18 25.484 -5.109 1 88.5 307 GLY B O 1
ATOM 4628 N N . MET B 1 308 ? -11.773 24.297 -6.934 1 90.56 308 MET B N 1
ATOM 4629 C CA . MET B 1 308 ? -10.336 24.5 -6.812 1 90.56 308 MET B CA 1
ATOM 4630 C C . MET B 1 308 ? -9.961 25.969 -7 1 90.56 308 MET B C 1
ATOM 4632 O O . MET B 1 308 ? -9.102 26.484 -6.289 1 90.56 308 MET B O 1
ATOM 4636 N N . SER B 1 309 ? -10.602 26.594 -7.941 1 92.38 309 SER B N 1
ATOM 4637 C CA . SER B 1 309 ? -10.367 28.016 -8.18 1 92.38 309 SER B CA 1
ATOM 4638 C C . SER B 1 309 ? -10.758 28.844 -6.965 1 92.38 309 SER B C 1
ATOM 4640 O O . SER B 1 309 ? -10.055 29.797 -6.609 1 92.38 309 SER B O 1
ATOM 4642 N N . ALA B 1 310 ? -11.828 28.453 -6.414 1 93.44 310 ALA B N 1
ATOM 4643 C CA . ALA B 1 310 ? -12.289 29.172 -5.23 1 93.44 310 ALA B CA 1
ATOM 4644 C C . ALA B 1 310 ? -11.297 29.031 -4.078 1 93.44 310 ALA B C 1
ATOM 4646 O O . ALA B 1 310 ? -11.031 29.984 -3.355 1 93.44 310 ALA B O 1
ATOM 4647 N N . MET B 1 311 ? -10.812 27.859 -3.895 1 95.12 311 MET B N 1
ATOM 4648 C CA . MET B 1 311 ? -9.828 27.625 -2.842 1 95.12 311 MET B CA 1
ATOM 4649 C C . MET B 1 311 ? -8.547 28.406 -3.113 1 95.12 311 MET B C 1
ATOM 4651 O O . MET B 1 311 ? -7.941 28.953 -2.191 1 95.12 311 MET B O 1
ATOM 4655 N N . ASN B 1 312 ? -8.141 28.406 -4.34 1 95.44 312 ASN B N 1
ATOM 4656 C CA . ASN B 1 312 ? -6.973 29.203 -4.707 1 95.44 312 ASN B CA 1
ATOM 4657 C C . ASN B 1 312 ? -7.184 30.672 -4.406 1 95.44 312 ASN B C 1
ATOM 4659 O O . ASN B 1 312 ? -6.273 31.359 -3.92 1 95.44 312 ASN B O 1
ATOM 4663 N N . ALA B 1 313 ? -8.359 31.188 -4.75 1 95.94 313 ALA B N 1
ATOM 4664 C CA . ALA B 1 313 ? -8.68 32.562 -4.453 1 95.94 313 ALA B CA 1
ATOM 4665 C C . ALA B 1 313 ? -8.594 32.844 -2.957 1 95.94 313 ALA B C 1
ATOM 4667 O O . ALA B 1 313 ? -8.117 33.906 -2.541 1 95.94 313 ALA B O 1
ATOM 4668 N N . ASP B 1 314 ? -9.062 31.922 -2.188 1 96.31 314 ASP B N 1
ATOM 4669 C CA . ASP B 1 314 ? -9.031 32.062 -0.737 1 96.31 314 ASP B CA 1
ATOM 4670 C C . ASP B 1 314 ? -7.594 32.125 -0.225 1 96.31 314 ASP B C 1
ATOM 4672 O O . ASP B 1 314 ? -7.273 32.906 0.678 1 96.31 314 ASP B O 1
ATOM 4676 N N . VAL B 1 315 ? -6.715 31.219 -0.742 1 97.19 315 VAL B N 1
ATOM 4677 C CA . VAL B 1 315 ? -5.305 31.266 -0.373 1 97.19 315 VAL B CA 1
ATOM 4678 C C . VAL B 1 315 ? -4.719 32.625 -0.713 1 97.19 315 VAL B C 1
ATOM 4680 O O . VAL B 1 315 ? -3.986 33.219 0.09 1 97.19 315 VAL B O 1
ATOM 4683 N N . ARG B 1 316 ? -5.094 33.219 -1.828 1 96.25 316 ARG B N 1
ATOM 4684 C CA . ARG B 1 316 ? -4.504 34.406 -2.381 1 96.25 316 ARG B CA 1
ATOM 4685 C C . ARG B 1 316 ? -4.984 35.656 -1.631 1 96.25 316 ARG B C 1
ATOM 4687 O O . ARG B 1 316 ? -4.41 36.75 -1.769 1 96.25 316 ARG B O 1
ATOM 4694 N N . LEU B 1 317 ? -6.004 35.531 -0.911 1 95.19 317 LEU B N 1
ATOM 4695 C CA . LEU B 1 317 ? -6.426 36.625 -0.064 1 95.19 317 LEU B CA 1
ATOM 4696 C C . LEU B 1 317 ? -5.352 36.969 0.965 1 95.19 317 LEU B C 1
ATOM 4698 O O . LEU B 1 317 ? -5.223 38.125 1.38 1 95.19 317 LEU B O 1
ATOM 4702 N N . GLY B 1 318 ? -4.59 35.938 1.321 1 92.31 318 GLY B N 1
ATOM 4703 C CA . GLY B 1 318 ? -3.598 36.156 2.361 1 92.31 318 GLY B CA 1
ATOM 4704 C C . GLY B 1 318 ? -2.172 36.062 1.85 1 92.31 318 GLY B C 1
ATOM 4705 O O . GLY B 1 318 ? -1.229 36.406 2.576 1 92.31 318 GLY B O 1
ATOM 4706 N N . TYR B 1 319 ? -2.039 35.688 0.647 1 97 319 TYR B N 1
ATOM 4707 C CA . TYR B 1 319 ? -0.703 35.406 0.142 1 97 319 TYR B CA 1
ATOM 4708 C C . TYR B 1 319 ? -0.572 35.781 -1.323 1 97 319 TYR B C 1
ATOM 4710 O O . TYR B 1 319 ? -1.377 35.375 -2.16 1 97 319 TYR B O 1
ATOM 4718 N N . CYS B 1 320 ? 0.527 36.531 -1.729 1 94.31 320 CYS B N 1
ATOM 4719 C CA . CYS B 1 320 ? 0.666 37.094 -3.07 1 94.31 320 CYS B CA 1
ATOM 4720 C C . CYS B 1 320 ? 1.677 36.281 -3.889 1 94.31 320 CYS B C 1
ATOM 4722 O O . CYS B 1 320 ? 1.837 36.531 -5.086 1 94.31 320 CYS B O 1
ATOM 4724 N N . GLY B 1 321 ? 2.389 35.344 -3.234 1 95.81 321 GLY B N 1
ATOM 4725 C CA . GLY B 1 321 ? 3.379 34.562 -3.961 1 95.81 321 GLY B CA 1
ATOM 4726 C C . GLY B 1 321 ? 2.768 33.469 -4.801 1 95.81 321 GLY B C 1
ATOM 4727 O O . GLY B 1 321 ? 1.554 33.438 -5.012 1 95.81 321 GLY B O 1
ATOM 4728 N N . LYS B 1 322 ? 3.551 32.656 -5.359 1 96.81 322 LYS B N 1
ATOM 4729 C CA . LYS B 1 322 ? 3.119 31.562 -6.234 1 96.81 322 LYS B CA 1
ATOM 4730 C C . LYS B 1 322 ? 2.479 30.422 -5.434 1 96.81 322 LYS B C 1
ATOM 4732 O O . LYS B 1 322 ? 3.031 29.984 -4.422 1 96.81 322 LYS B O 1
ATOM 4737 N N . VAL B 1 323 ? 1.315 30.047 -5.891 1 97.88 323 VAL B N 1
ATOM 4738 C CA . VAL B 1 323 ? 0.594 28.938 -5.281 1 97.88 323 VAL B CA 1
ATOM 4739 C C . VAL B 1 323 ? 0.311 27.859 -6.332 1 97.88 323 VAL B C 1
ATOM 4741 O O . VAL B 1 323 ? -0.179 28.172 -7.422 1 97.88 323 VAL B O 1
ATOM 4744 N N . THR B 1 324 ? 0.636 26.625 -6.031 1 97.62 324 THR B N 1
ATOM 4745 C CA . THR B 1 324 ? 0.316 25.5 -6.906 1 97.62 324 THR B CA 1
ATOM 4746 C C . THR B 1 324 ? -0.445 24.422 -6.141 1 97.62 324 THR B C 1
ATOM 4748 O O . THR B 1 324 ? -0.003 23.984 -5.082 1 97.62 324 THR B O 1
ATOM 4751 N N . PHE B 1 325 ? -1.559 24.062 -6.594 1 97.19 325 PHE B N 1
ATOM 4752 C CA . PHE B 1 325 ? -2.227 22.844 -6.141 1 97.19 325 PHE B CA 1
ATOM 4753 C C . PHE B 1 325 ? -1.647 21.609 -6.832 1 97.19 325 PHE B C 1
ATOM 4755 O O . PHE B 1 325 ? -1.905 21.375 -8.016 1 97.19 325 PHE B O 1
ATOM 4762 N N . ALA B 1 326 ? -0.96 20.859 -6.082 1 97.62 326 ALA B N 1
ATOM 4763 C CA . ALA B 1 326 ? -0.169 19.781 -6.688 1 97.62 326 ALA B CA 1
ATOM 4764 C C . ALA B 1 326 ? -1.06 18.625 -7.133 1 97.62 326 ALA B C 1
ATOM 4766 O O . ALA B 1 326 ? -2.049 18.312 -6.473 1 97.62 326 ALA B O 1
ATOM 4767 N N . ASN B 1 327 ? -0.703 18.031 -8.227 1 97.06 327 ASN B N 1
ATOM 4768 C CA . ASN B 1 327 ? -1.149 16.703 -8.594 1 97.06 327 ASN B CA 1
ATOM 4769 C C . ASN B 1 327 ? -0.154 15.633 -8.148 1 97.06 327 ASN B C 1
ATOM 4771 O O . ASN B 1 327 ? 0.972 15.953 -7.762 1 97.06 327 ASN B O 1
ATOM 4775 N N . ASP B 1 328 ? -0.627 14.414 -8.172 1 98.44 328 ASP B N 1
ATOM 4776 C CA . ASP B 1 328 ? 0.325 13.328 -7.977 1 98.44 328 ASP B CA 1
ATOM 4777 C C . ASP B 1 328 ? 1.467 13.406 -8.984 1 98.44 328 ASP B C 1
ATOM 4779 O O . ASP B 1 328 ? 1.243 13.703 -10.164 1 98.44 328 ASP B O 1
ATOM 4783 N N . LEU B 1 329 ? 2.719 13.25 -8.469 1 98.75 329 LEU B N 1
ATOM 4784 C CA . LEU B 1 329 ? 3.939 13.07 -9.25 1 98.75 329 LEU B CA 1
ATOM 4785 C C . LEU B 1 329 ? 4.441 14.398 -9.789 1 98.75 329 LEU B C 1
ATOM 4787 O O . LEU B 1 329 ? 5.348 14.43 -10.633 1 98.75 329 LEU B O 1
ATOM 4791 N N . ASP B 1 330 ? 3.875 15.539 -9.391 1 98.75 330 ASP B N 1
ATOM 4792 C CA . ASP B 1 330 ? 4.438 16.828 -9.75 1 98.75 330 ASP B CA 1
ATOM 4793 C C . ASP B 1 330 ? 5.832 17.016 -9.156 1 98.75 330 ASP B C 1
ATOM 4795 O O . ASP B 1 330 ? 6.133 16.453 -8.094 1 98.75 330 ASP B O 1
ATOM 4799 N N . ARG B 1 331 ? 6.645 17.812 -9.797 1 98.38 331 ARG B N 1
ATOM 4800 C CA . ARG B 1 331 ? 8.023 18.047 -9.391 1 98.38 331 ARG B CA 1
ATOM 4801 C C . ARG B 1 331 ? 8.273 19.531 -9.148 1 98.38 331 ARG B C 1
ATOM 4803 O O . ARG B 1 331 ? 7.816 20.375 -9.922 1 98.38 331 ARG B O 1
ATOM 4810 N N . PHE B 1 332 ? 8.938 19.828 -8.086 1 97.88 332 PHE B N 1
ATOM 4811 C CA . PHE B 1 332 ? 9.242 21.203 -7.691 1 97.88 332 PHE B CA 1
ATOM 4812 C C . PHE B 1 332 ? 10.711 21.328 -7.305 1 97.88 332 PHE B C 1
ATOM 4814 O O . PHE B 1 332 ? 11.281 20.422 -6.699 1 97.88 332 PHE B O 1
#

Sequence (664 aa):
MAFARTCGSEAVRRTALSIAVALVAASATAQPARAGGSTWITLGTMGGPIASADRSQPANLLLTSTGAILVDAGDGAVEQLAKAGVPLPRIRAVVLSHLHFDHSGGLAAVLGLRYQTAVPGRLAIYGPPGTRALVDGLLASMRPAAEAGYGLPGEPTTRLEDTVSVTELTDGSRADVAGVAVFAAQNSHYSFAPGSDQDQRFKSLSFRFQLPDRSIVYTGDTGPSAAVERLARGADLLVSEMIDVAATVANVRKNTPSISPEALAALTRHLSDHHLTARQVGELAERAGVKQVVVMHLVAPGAGAQGMSAMNADVRLGYCGKVTFANDLDRFMAFARTCGSEAVRRTALSIAVALVAASATAQPARAGGSTWITLGTMGGPIASADRSQPANLLLTSTGAILVDAGDGAVEQLAKAGVPLPRIRAVVLSHLHFDHSGGLAAVLGLRYQTAVPGRLAIYGPPGTRALVDGLLASMRPAAEAGYGLPGEPTTRLEDTVSVTELTDGSRADVAGVAVFAAQNSHYSFAPGSDQDQRFKSLSFRFQLPDRSIVYTGDTGPSAAVERLARGADLLVSEMIDVAATVANVRKNTPSISPEALAALTRHLSDHHLTARQVGELAERAGVKQVVVMHLVAPGAGAQGMSAMNADVRLGYCGKVTFANDLDRF

Secondary structure (DSSP, 8-state):
----------------------------------TT--EEEEEE-B-SSS--SSSPPSEEEEE-SS-EEEEEE-TTHHHHHHHTT--GGGEEEEE-S---HHHHTTHHHHHHHHHHTT--SPEEEEESTTHHHHHHHHHHHHHHHHHHTTS-TT-----GGGGEEEEE--TT-EEEETTEEEEEEE-SS--PPTTSHHHHH---EEEEEE-SS-EEEE--S--S-HHHHHHHTT-SEEEEEEE-HHHHHHHHHHH-TT--HHHHHHHHHHHHHHS--HHHHHHHHHHHT-SEEEEEEEE-TT--HHHHHHHHHHHHTT--SEEEEPPTTEE-/----------------------------------SS--EEEEEE-B-SSS--SSSPPSEEEEE-SS-EEEEEE-TTHHHHHHHTT--GGGEEEEE-S---HHHHTTHHHHHHHHHHTT--SPEEEEESTTHHHHHHHHHHHHHHHHHHTTS-TT-----GGGGEEEEE--TT-EEEETTEEEEEEE-SS--PPTTSHHHHH---EEEEEE-SS-EEEE--S--S-HHHHHHHTT-SEEEEEEE-HHHHHHHHHHH-TT--HHHHHHHHHHHHHHS--HHHHHHHHHHHT-SEEEEEEEE-TT--HHHHHHHHHHHHTT--SEEEEPPTTEE-

InterPro domains:
  IPR001279 Metallo-beta-lactamase [PF12706] (69-297)
  IPR001279 Metallo-beta-lactamase [SM00849] (56-267)
  IPR036866 Ribonuclease Z/Hydroxyacylglutathione hydrolase-like [G3DSA:3.60.15.10] (41-332)
  IPR036866 Ribonuclease Z/Hydroxyacylglutathione hydrolase-like [SSF56281] (46-300)
  IPR044094 AtsA-like, MBL-fold [cd07719] (39-240)

Nearest PDB structures (foldseek):
  8gyg-assembly1_B  TM=9.698E-01  e=6.028E-44  Paraglaciecola sp. T6c
  8gyg-assembly1_A  TM=9.568E-01  e=1.256E-43  Paraglaciecola sp. T6c
  2fk6-assembly1_A-2  TM=7.602E-01  e=5.373E-19  Bacillus subtilis
  3zwf-assembly1_A  TM=7.670E-01  e=9.745E-17  Homo sapiens
  7u2r-assembly1_A-2  TM=7.470E-01  e=7.177E-17  Paenibacillus sp. J14

Radius of gyration: 26.57 Å; Cα contacts (8 Å, |Δi|>4): 1584; chains: 2; bounding box: 80×93×96 Å

pLDDT: mean 88.49, std 20.01, range [24.05, 98.94]

Organism: NCBI:txid2759526

Solvent-accessible surface area (backbone atoms only — not comparable to full-atom values): 33450 Å² total; per-residue (Å²): 137,84,81,76,78,77,78,75,80,74,75,75,76,73,71,70,70,57,65,66,70,69,59,34,61,70,71,58,77,48,71,69,62,65,97,82,58,68,37,41,31,34,41,12,24,20,33,61,68,66,66,39,62,86,37,39,32,25,20,30,34,42,38,48,96,87,39,26,36,34,39,28,23,1,43,21,40,60,41,36,32,28,58,67,42,44,60,74,77,46,45,42,28,38,38,33,33,35,63,50,36,35,30,40,14,16,43,49,23,53,55,37,38,37,58,77,46,60,47,80,70,52,39,36,36,34,21,22,49,46,43,61,53,28,49,52,14,41,51,50,23,42,43,52,33,56,72,38,59,83,27,49,82,80,59,77,69,78,63,68,74,68,43,46,45,75,47,68,44,51,66,70,33,71,45,75,57,87,87,32,44,34,37,32,31,50,38,30,32,42,66,48,57,87,84,35,74,61,36,68,47,44,51,25,28,21,39,29,42,51,50,96,86,48,32,39,24,38,38,43,62,24,17,81,36,71,49,50,35,62,64,30,50,61,20,48,29,36,40,31,42,32,35,38,59,68,44,44,52,52,49,30,44,70,46,33,71,82,60,48,71,68,52,49,52,51,47,51,50,47,48,58,49,26,27,21,38,37,45,52,46,11,40,44,40,43,76,17,50,36,56,28,39,36,37,28,34,44,38,45,66,87,52,48,71,66,46,50,50,51,40,50,53,38,18,47,75,39,26,88,60,53,74,41,78,54,49,59,63,39,76,86,136,84,81,78,79,76,77,76,78,76,78,76,74,74,74,69,71,56,63,67,72,69,59,35,60,70,73,58,76,47,71,68,64,64,98,82,60,69,36,42,30,34,42,11,23,20,33,61,67,63,68,38,63,84,37,39,32,25,18,31,35,43,37,47,96,88,37,27,35,34,38,29,21,1,44,23,40,60,41,39,32,28,57,67,43,44,60,74,77,46,47,42,27,38,39,33,33,36,62,51,37,35,30,39,14,14,44,50,25,52,54,39,38,38,58,77,45,60,47,81,70,51,38,35,37,34,20,21,50,47,41,60,53,27,49,52,15,41,51,50,23,41,44,53,35,56,72,38,59,82,26,48,82,78,57,76,68,77,63,71,74,68,42,47,45,76,47,71,43,50,67,70,33,73,46,75,57,86,86,32,45,35,38,31,31,49,39,30,32,40,67,49,56,86,84,36,72,61,36,68,48,43,50,26,29,23,40,28,41,50,49,98,86,50,32,40,25,39,40,44,62,23,16,81,36,72,50,51,36,63,64,31,50,62,20,49,32,37,39,31,42,32,35,37,60,69,44,44,51,53,49,29,43,71,45,33,70,81,61,48,71,66,51,50,50,52,47,52,48,48,48,58,49,26,27,22,36,38,45,52,47,11,40,45,40,44,77,17,50,36,56,29,38,36,38,28,34,45,37,45,66,86,53,50,71,67,47,49,51,51,41,50,52,37,20,47,73,40,26,88,59,54,73,41,79,54,50,59,61,37,78,84